Protein AF-0000000068149858 (afdb_homodimer)

Nearest PDB structures (foldseek):
  8tbq-assembly2_Q  TM=4.374E-01  e=1.529E-02  Homo sapiens
  8beg-assembly1_A  TM=3.671E-01  e=4.563E-02  Enterococcus faecalis
  5fn7-assembly2_B  TM=2.139E-01  e=1.618E-01  Homo sapiens
  5fmv-assembly2_B  TM=1.488E-01  e=4.302E-01  Homo sapiens
  5fn6-assembly1_A  TM=1.619E-01  e=1.525E+00  Homo sapiens

Organism: Rhizobium meliloti (strain 1021) (NCBI:txid266834)

Radius of gyration: 36.72 Å; Cα contacts (8 Å, |Δi|>4): 901; chains: 2; bounding box: 137×159×58 Å

Solvent-accessible surface area (backbone atoms only — not comparable to full-atom values): 29892 Å² total; per-residue (Å²): 141,73,77,79,76,78,76,74,74,77,75,75,74,77,72,75,74,67,75,75,72,72,73,65,74,66,72,73,74,73,80,62,71,48,42,66,46,71,49,62,72,59,60,64,46,75,39,47,93,78,45,73,45,47,78,44,40,35,35,34,33,49,40,66,65,56,66,70,45,44,76,68,61,34,55,42,44,40,38,36,40,33,34,44,64,38,71,46,76,47,69,40,74,41,76,54,95,89,36,83,38,77,74,46,72,49,36,29,54,59,39,58,69,27,36,19,36,16,12,46,46,55,66,78,76,49,28,56,61,67,59,38,39,74,68,39,55,57,82,92,25,50,78,74,45,64,54,90,69,83,71,59,70,68,59,51,53,53,50,52,51,49,48,53,49,52,38,42,73,71,47,40,34,44,76,33,70,50,29,26,44,71,77,48,92,37,30,34,38,30,47,40,63,42,43,49,82,58,75,67,41,59,24,40,38,36,37,38,38,26,49,73,43,35,84,64,41,71,43,74,45,73,33,40,32,42,74,50,53,68,66,58,49,47,53,46,41,44,65,73,39,40,61,61,43,47,50,49,50,47,49,50,47,48,50,51,49,51,50,48,47,57,62,56,60,68,107,134,85,79,72,72,88,76,74,78,79,76,76,75,74,73,75,73,67,73,76,72,71,71,65,72,67,72,72,74,75,78,61,71,49,42,65,46,73,50,61,71,61,60,64,46,76,39,47,93,80,44,74,45,48,80,43,41,36,34,35,34,51,40,67,66,55,68,70,47,45,76,68,58,33,55,41,44,40,38,36,38,34,35,43,62,38,70,45,75,47,69,42,74,41,76,53,93,88,36,82,39,76,75,47,73,48,37,29,50,59,40,57,70,27,34,19,36,17,13,45,46,55,65,77,77,49,28,56,64,67,59,40,41,75,67,38,56,55,81,93,26,48,80,77,45,62,54,89,68,83,71,60,70,68,59,50,53,53,51,52,52,48,48,51,50,52,40,43,73,72,47,39,34,44,77,33,70,49,29,28,43,70,77,50,92,38,30,34,38,30,47,39,64,40,44,50,81,57,74,65,41,56,25,40,38,34,39,38,36,28,49,73,44,36,84,64,40,70,42,76,46,74,32,40,32,42,72,49,53,67,66,59,49,46,52,44,42,43,66,72,40,41,62,60,43,47,49,49,50,48,48,50,48,47,51,52,48,51,50,47,48,57,64,57,57,68,108

Sequence (534 aa):
MRSLLLHSLVALVLAVATPAAAQVLERQVTDFTEKLEIGISTEEIAITSDFRGADLTIFGAIDGFDPSLLAQGKYNIIVALEGPKDNATVRKKERVFGIWVNTQSMTFELVPEAYSLSSTRAIETIAPRRDIANMGIGVDHMRLVPLGFVGDGSTLGEFRNAFRRIRETSGVYQRDPGGVQFISSSLFKASVRLPANVPNGIHVVRAYLFRDGVFVAAKALPLRVVKTGLEQAITRAAHDQPVIYGLLAVTLAVVTGWGASLLFRKEMRSLLLHSLVALVLAVATPAAAQVLERQVTDFTEKLEIGISTEEIAITSDFRGADLTIFGAIDGFDPSLLAQGKYNIIVALEGPKDNATVRKKERVFGIWVNTQSMTFELVPEAYSLSSTRAIETIAPRRDIANMGIGVDHMRLVPLGFVGDGSTLGEFRNAFRRIRETSGVYQRDPGGVQFISSSLFKASVRLPANVPNGIHVVRAYLFRDGVFVAAKALPLRVVKTGLEQAITRAAHDQPVIYGLLAVTLAVVTGWGASLLFRKE

Structure (mmCIF, N/CA/C/O backbone):
data_AF-0000000068149858-model_v1
#
loop_
_entity.id
_entity.type
_entity.pdbx_description
1 polymer 'Hypothetical transmembrane protein'
#
loop_
_atom_site.group_PDB
_atom_site.id
_atom_site.type_symbol
_atom_site.label_atom_id
_atom_site.label_alt_id
_atom_site.label_comp_id
_atom_site.label_asym_id
_atom_site.label_entity_id
_atom_site.label_seq_id
_atom_site.pdbx_PDB_ins_code
_atom_site.Cartn_x
_atom_site.Cartn_y
_atom_site.Cartn_z
_atom_site.occupancy
_atom_site.B_iso_or_equiv
_atom_site.auth_seq_id
_atom_site.auth_comp_id
_atom_site.auth_asym_id
_atom_site.auth_atom_id
_atom_site.pdbx_PDB_model_num
ATOM 1 N N . MET A 1 1 ? 50.344 91.438 22.953 1 31.09 1 MET A N 1
ATOM 2 C CA . MET A 1 1 ? 50.781 90.062 22.906 1 31.09 1 MET A CA 1
ATOM 3 C C . MET A 1 1 ? 49.594 89.125 22.812 1 31.09 1 MET A C 1
ATOM 5 O O . MET A 1 1 ? 49.688 87.938 23.219 1 31.09 1 MET A O 1
ATOM 9 N N . ARG A 1 2 ? 48.406 89.75 22.453 1 29 2 ARG A N 1
ATOM 10 C CA . ARG A 1 2 ? 46.969 89.375 22.469 1 29 2 ARG A CA 1
ATOM 11 C C . ARG A 1 2 ? 46.719 88.125 21.656 1 29 2 ARG A C 1
ATOM 13 O O . ARG A 1 2 ? 47.594 87.625 21 1 29 2 ARG A O 1
ATOM 20 N N . SER A 1 3 ? 45.844 88.25 20.766 1 34.31 3 SER A N 1
ATOM 21 C CA . SER A 1 3 ? 44.594 87.625 20.328 1 34.31 3 SER A CA 1
ATOM 22 C C . SER A 1 3 ? 44.875 86.625 19.203 1 34.31 3 SER A C 1
ATOM 24 O O . SER A 1 3 ? 44.375 86.812 18.078 1 34.31 3 SER A O 1
ATOM 26 N N . LEU A 1 4 ? 46.219 86.25 19.156 1 37.94 4 LEU A N 1
ATOM 27 C CA . LEU A 1 4 ? 46.375 85.5 17.938 1 37.94 4 LEU A CA 1
ATOM 28 C C . LEU A 1 4 ? 45.406 84.312 17.922 1 37.94 4 LEU A C 1
ATOM 30 O O . LEU A 1 4 ? 45.25 83.625 18.906 1 37.94 4 LEU A O 1
ATOM 34 N N . LEU A 1 5 ? 44.281 84.438 17.078 1 36.84 5 LEU A N 1
ATOM 35 C CA . LEU A 1 5 ? 43.156 83.75 16.469 1 36.84 5 LEU A CA 1
ATOM 36 C C . LEU A 1 5 ? 43.562 82.312 16.094 1 36.84 5 LEU A C 1
ATOM 38 O O . LEU A 1 5 ? 44.531 82.125 15.391 1 36.84 5 LEU A O 1
ATOM 42 N N . LEU A 1 6 ? 43.219 81.312 17.031 1 37.16 6 LEU A N 1
ATOM 43 C CA . LEU A 1 6 ? 43.219 79.875 17.125 1 37.16 6 LEU A CA 1
ATOM 44 C C . LEU A 1 6 ? 42.594 79.25 15.898 1 37.16 6 LEU A C 1
ATOM 46 O O . LEU A 1 6 ? 41.375 79.375 15.688 1 37.16 6 LEU A O 1
ATOM 50 N N . HIS A 1 7 ? 43.125 79.438 14.688 1 36.56 7 HIS A N 1
ATOM 51 C CA . HIS A 1 7 ? 42.656 78.875 13.445 1 36.56 7 HIS A CA 1
ATOM 52 C C . HIS A 1 7 ? 42.562 77.312 13.57 1 36.56 7 HIS A C 1
ATOM 54 O O . HIS A 1 7 ? 43.594 76.625 13.5 1 36.56 7 HIS A O 1
ATOM 60 N N . SER A 1 8 ? 41.938 76.812 14.703 1 36.06 8 SER A N 1
ATOM 61 C CA . SER A 1 8 ? 41.875 75.375 14.875 1 36.06 8 SER A CA 1
ATOM 62 C C . SER A 1 8 ? 41.219 74.688 13.656 1 36.06 8 SER A C 1
ATOM 64 O O . SER A 1 8 ? 40.125 75.062 13.266 1 36.06 8 SER A O 1
ATOM 66 N N . LEU A 1 9 ? 42.062 74.375 12.656 1 34.47 9 LEU A N 1
ATOM 67 C CA . LEU A 1 9 ? 41.781 73.625 11.445 1 34.47 9 LEU A CA 1
ATOM 68 C C . LEU A 1 9 ? 41 72.375 11.773 1 34.47 9 LEU A C 1
ATOM 70 O O . LEU A 1 9 ? 41.469 71.562 12.539 1 34.47 9 LEU A O 1
ATOM 74 N N . VAL A 1 10 ? 39.625 72.375 11.734 1 36.38 10 VAL A N 1
ATOM 75 C CA . VAL A 1 10 ? 38.594 71.375 11.742 1 36.38 10 VAL A CA 1
ATOM 76 C C . VAL A 1 10 ? 38.938 70.25 10.766 1 36.38 10 VAL A C 1
ATOM 78 O O . VAL A 1 10 ? 38.938 70.5 9.547 1 36.38 10 VAL A O 1
ATOM 81 N N . ALA A 1 11 ? 40.031 69.5 11.039 1 32.81 11 ALA A N 1
ATOM 82 C CA . ALA A 1 11 ? 40.281 68.312 10.227 1 32.81 11 ALA A CA 1
ATOM 83 C C . ALA A 1 11 ? 39.031 67.5 10.047 1 32.81 11 ALA A C 1
ATOM 85 O O . ALA A 1 11 ? 38.375 67.125 11.023 1 32.81 11 ALA A O 1
ATOM 86 N N . LEU A 1 12 ? 38.344 67.75 8.93 1 34.44 12 LEU A N 1
ATOM 87 C CA . LEU A 1 12 ? 37.25 66.938 8.305 1 34.44 12 LEU A CA 1
ATOM 88 C C . LEU A 1 12 ? 37.594 65.5 8.266 1 34.44 12 LEU A C 1
ATOM 90 O O . LEU A 1 12 ? 38.5 65.062 7.551 1 34.44 12 LEU A O 1
ATOM 94 N N . VAL A 1 13 ? 37.75 64.812 9.414 1 35.28 13 VAL A N 1
ATOM 95 C CA . VAL A 1 13 ? 37.875 63.375 9.414 1 35.28 13 VAL A CA 1
ATOM 96 C C . VAL A 1 13 ? 36.75 62.75 8.578 1 35.28 13 VAL A C 1
ATOM 98 O O . VAL A 1 13 ? 35.594 62.875 8.922 1 35.28 13 VAL A O 1
ATOM 101 N N . LEU A 1 14 ? 36.875 62.75 7.227 1 35.47 14 LEU A N 1
ATOM 102 C CA . LEU A 1 14 ? 36.062 61.938 6.309 1 35.47 14 LEU A CA 1
ATOM 103 C C . LEU A 1 14 ? 36 60.5 6.781 1 35.47 14 LEU A C 1
ATOM 105 O O . LEU A 1 14 ? 37 59.781 6.699 1 35.47 14 LEU A O 1
ATOM 109 N N . ALA A 1 15 ? 35.438 60.25 7.945 1 34.09 15 ALA A N 1
ATOM 110 C CA . ALA A 1 15 ? 35.125 58.844 8.297 1 34.09 15 ALA A CA 1
ATOM 111 C C . ALA A 1 15 ? 34.438 58.125 7.137 1 34.09 15 ALA A C 1
ATOM 113 O O . ALA A 1 15 ? 33.344 58.5 6.734 1 34.09 15 ALA A O 1
ATOM 114 N N . VAL A 1 16 ? 35.25 57.75 6.117 1 37.72 16 VAL A N 1
ATOM 115 C CA . VAL A 1 16 ? 34.781 56.781 5.125 1 37.72 16 VAL A CA 1
ATOM 116 C C . VAL A 1 16 ? 34 55.656 5.816 1 37.72 16 VAL A C 1
ATOM 118 O O . VAL A 1 16 ? 34.531 54.906 6.605 1 37.72 16 VAL A O 1
ATOM 121 N N . ALA A 1 17 ? 32.75 55.875 6.23 1 34.91 17 ALA A N 1
ATOM 122 C CA . ALA A 1 17 ? 31.797 54.812 6.59 1 34.91 17 ALA A CA 1
ATOM 123 C C . ALA A 1 17 ? 31.891 53.625 5.629 1 34.91 17 ALA A C 1
ATOM 125 O O . ALA A 1 17 ? 31.531 53.75 4.453 1 34.91 17 ALA A O 1
ATOM 126 N N . THR A 1 18 ? 33 52.906 5.688 1 39.03 18 THR A N 1
ATOM 127 C CA . THR A 1 18 ? 32.969 51.625 4.977 1 39.03 18 THR A CA 1
ATOM 128 C C . THR A 1 18 ? 31.609 50.969 5.125 1 39.03 18 THR A C 1
ATOM 130 O O . THR A 1 18 ? 31.031 50.938 6.215 1 39.03 18 THR A O 1
ATOM 133 N N . PRO A 1 19 ? 30.781 50.938 4.047 1 40.28 19 PRO A N 1
ATOM 134 C CA . PRO A 1 19 ? 29.531 50.188 4.141 1 40.28 19 PRO A CA 1
ATOM 135 C C . PRO A 1 19 ? 29.688 48.875 4.895 1 40.28 19 PRO A C 1
ATOM 137 O O . PRO A 1 19 ? 30.672 48.156 4.691 1 40.28 19 PRO A O 1
ATOM 140 N N . ALA A 1 20 ? 29.422 48.812 6.203 1 37.78 20 ALA A N 1
ATOM 141 C CA . ALA A 1 20 ? 29.172 47.5 6.816 1 37.78 20 ALA A CA 1
ATOM 142 C C . ALA A 1 20 ? 28.531 46.531 5.828 1 37.78 20 ALA A C 1
ATOM 144 O O . ALA A 1 20 ? 27.406 46.781 5.367 1 37.78 20 ALA A O 1
ATOM 145 N N . ALA A 1 21 ? 29.312 45.938 4.941 1 33.72 21 ALA A N 1
ATOM 146 C CA . ALA A 1 21 ? 28.828 44.781 4.191 1 33.72 21 ALA A CA 1
ATOM 147 C C . ALA A 1 21 ? 27.906 43.906 5.051 1 33.72 21 ALA A C 1
ATOM 149 O O . ALA A 1 21 ? 28.297 43.469 6.121 1 33.72 21 ALA A O 1
ATOM 150 N N . ALA A 1 22 ? 26.641 44.188 5.117 1 33.47 22 ALA A N 1
ATOM 151 C CA . ALA A 1 22 ? 25.656 43.188 5.582 1 33.47 22 ALA A CA 1
ATOM 152 C C . ALA A 1 22 ? 26.125 41.781 5.297 1 33.47 22 ALA A C 1
ATOM 154 O O . ALA A 1 22 ? 26.312 41.406 4.141 1 33.47 22 ALA A O 1
ATOM 155 N N . GLN A 1 23 ? 27.047 41.25 6.043 1 33.91 23 GLN A N 1
ATOM 156 C CA . GLN A 1 23 ? 27.266 39.812 5.965 1 33.91 23 GLN A CA 1
ATOM 157 C C . GLN A 1 23 ? 25.938 39.094 5.742 1 33.91 23 GLN A C 1
ATOM 159 O O . GLN A 1 23 ? 25.094 39.031 6.633 1 33.91 23 GLN A O 1
ATOM 164 N N . VAL A 1 24 ? 25.297 39.375 4.633 1 32.53 24 VAL A N 1
ATOM 165 C CA . VAL A 1 24 ? 24.266 38.406 4.273 1 32.53 24 VAL A CA 1
ATOM 166 C C . VAL A 1 24 ? 24.609 37.031 4.828 1 32.53 24 VAL A C 1
ATOM 168 O O . VAL A 1 24 ? 25.656 36.469 4.484 1 32.53 24 VAL A O 1
ATOM 171 N N . LEU A 1 25 ? 24.5 36.781 6.078 1 31.78 25 LEU A N 1
ATOM 172 C CA . LEU A 1 25 ? 24.469 35.375 6.469 1 31.78 25 LEU A CA 1
ATOM 173 C C . LEU A 1 25 ? 23.984 34.5 5.309 1 31.78 25 LEU A C 1
ATOM 175 O O . LEU A 1 25 ? 22.828 34.562 4.918 1 31.78 25 LEU A O 1
ATOM 179 N N . GLU A 1 26 ? 24.688 34.531 4.258 1 33.81 26 GLU A N 1
ATOM 180 C CA . GLU A 1 26 ? 24.453 33.469 3.266 1 33.81 26 GLU A CA 1
ATOM 181 C C . GLU A 1 26 ? 23.938 32.219 3.918 1 33.81 26 GLU A C 1
ATOM 183 O O . GLU A 1 26 ? 24.641 31.578 4.715 1 33.81 26 GLU A O 1
ATOM 188 N N . ARG A 1 27 ? 22.734 32.25 4.492 1 36.91 27 ARG A N 1
ATOM 189 C CA . ARG A 1 27 ? 22.109 30.969 4.832 1 36.91 27 ARG A CA 1
ATOM 190 C C . ARG A 1 27 ? 22.688 29.844 3.979 1 36.91 27 ARG A C 1
ATOM 192 O O . ARG A 1 27 ? 22.641 29.906 2.748 1 36.91 27 ARG A O 1
ATOM 199 N N . GLN A 1 28 ? 23.844 29.281 4.238 1 38.53 28 GLN A N 1
ATOM 200 C CA . GLN A 1 28 ? 24.438 28.094 3.627 1 38.53 28 GLN A CA 1
ATOM 201 C C . GLN A 1 28 ? 23.375 27.203 2.986 1 38.53 28 GLN A C 1
ATOM 203 O O . GLN A 1 28 ? 22.547 26.625 3.686 1 38.53 28 GLN A O 1
ATOM 208 N N . VAL A 1 29 ? 22.75 27.531 1.929 1 43.41 29 VAL A N 1
ATOM 209 C CA . VAL A 1 29 ? 22.016 26.625 1.067 1 43.41 29 VAL A CA 1
ATOM 210 C C . VAL A 1 29 ? 22.641 25.234 1.129 1 43.41 29 VAL A C 1
ATOM 212 O O . VAL A 1 29 ? 23.734 25.016 0.615 1 43.41 29 VAL A O 1
ATOM 215 N N . THR A 1 30 ? 22.891 24.625 2.318 1 51.09 30 THR A N 1
ATOM 216 C CA . THR A 1 30 ? 23.469 23.297 2.453 1 51.09 30 THR A CA 1
ATOM 217 C C . THR A 1 30 ? 23.016 22.391 1.317 1 51.09 30 THR A C 1
ATOM 219 O O . THR A 1 30 ? 21.812 22.281 1.037 1 51.09 30 THR A O 1
ATOM 222 N N . ASP A 1 31 ? 23.672 22.375 0.173 1 64.44 31 ASP A N 1
ATOM 223 C CA . ASP A 1 31 ? 23.547 21.516 -1.003 1 64.44 31 ASP A CA 1
ATOM 224 C C . ASP A 1 31 ? 23.484 20.047 -0.607 1 64.44 31 ASP A C 1
ATOM 226 O O . ASP A 1 31 ? 24.516 19.406 -0.417 1 64.44 31 ASP A O 1
ATOM 230 N N . PHE A 1 32 ? 22.453 19.719 0.118 1 77.81 32 PHE A N 1
ATOM 231 C CA . PHE A 1 32 ? 22.328 18.312 0.462 1 77.81 32 PHE A CA 1
ATOM 232 C C . PHE A 1 32 ? 22.25 17.453 -0.795 1 77.81 32 PHE A C 1
ATOM 234 O O . PHE A 1 32 ? 21.688 17.875 -1.811 1 77.81 32 PHE A O 1
ATOM 241 N N . THR A 1 33 ? 23.047 16.453 -0.839 1 82.56 33 THR A N 1
ATOM 242 C CA . THR A 1 33 ? 23.062 15.539 -1.977 1 82.56 33 THR A CA 1
ATOM 243 C C . THR A 1 33 ? 21.922 14.531 -1.883 1 82.56 33 THR A C 1
ATOM 245 O O . THR A 1 33 ? 21.609 13.844 -2.859 1 82.56 33 THR A O 1
ATOM 248 N N . GLU A 1 34 ? 21.234 14.602 -0.753 1 88.5 34 GLU A N 1
ATOM 249 C CA . GLU A 1 34 ? 20.188 13.602 -0.541 1 88.5 34 GLU A CA 1
ATOM 250 C C . GLU A 1 34 ? 18.953 13.906 -1.385 1 88.5 34 GLU A C 1
ATOM 252 O O . GLU A 1 34 ? 18.531 15.062 -1.493 1 88.5 34 GLU A O 1
ATOM 257 N N . LYS A 1 35 ? 18.484 12.922 -2.078 1 89.44 35 LYS A N 1
ATOM 258 C CA . LYS A 1 35 ? 17.234 13.008 -2.82 1 89.44 35 LYS A CA 1
ATOM 259 C C . LYS A 1 35 ? 16.156 12.117 -2.193 1 89.44 35 LYS A C 1
ATOM 261 O O . LYS A 1 35 ? 16.453 11 -1.761 1 89.44 35 LYS A O 1
ATOM 266 N N . LEU A 1 36 ? 14.984 12.68 -2.086 1 94.38 36 LEU A N 1
ATOM 267 C CA . LEU A 1 36 ? 13.852 11.953 -1.521 1 94.38 36 LEU A CA 1
ATOM 268 C C . LEU A 1 36 ? 12.844 11.594 -2.604 1 94.38 36 LEU A C 1
ATOM 270 O O . LEU A 1 36 ? 12.461 12.445 -3.41 1 94.38 36 LEU A O 1
ATOM 274 N N . GLU A 1 37 ? 12.586 10.32 -2.666 1 94.94 37 GLU A N 1
ATOM 275 C CA . GLU A 1 37 ? 11.523 9.852 -3.555 1 94.94 37 GLU A CA 1
ATOM 276 C C . GLU A 1 37 ? 10.438 9.125 -2.775 1 94.94 37 GLU A C 1
ATOM 278 O O . GLU A 1 37 ? 10.727 8.375 -1.841 1 94.94 37 GLU A O 1
ATOM 283 N N . ILE A 1 38 ? 9.211 9.383 -3.186 1 96.62 38 ILE A N 1
ATOM 284 C CA . ILE A 1 38 ? 8.117 8.734 -2.465 1 96.62 38 ILE A CA 1
ATOM 285 C C . ILE A 1 38 ? 7.121 8.141 -3.459 1 96.62 38 ILE A C 1
ATOM 287 O O . ILE A 1 38 ? 7.121 8.5 -4.637 1 96.62 38 ILE A O 1
ATOM 291 N N . GLY A 1 39 ? 6.41 7.168 -3.016 1 94.44 39 GLY A N 1
ATOM 292 C CA . GLY A 1 39 ? 5.285 6.57 -3.715 1 94.44 39 GLY A CA 1
ATOM 293 C C . GLY A 1 39 ? 4.105 6.281 -2.807 1 94.44 39 GLY A C 1
ATOM 294 O O . GLY A 1 39 ? 4.227 6.352 -1.582 1 94.44 39 GLY A O 1
ATOM 295 N N . ILE A 1 40 ? 2.977 6.133 -3.43 1 93.88 40 ILE A N 1
ATOM 296 C CA . ILE A 1 40 ? 1.77 5.77 -2.693 1 93.88 40 ILE A CA 1
ATOM 297 C C . ILE A 1 40 ? 1.222 4.445 -3.221 1 93.88 40 ILE A C 1
ATOM 299 O O . ILE A 1 40 ? 1.36 4.141 -4.406 1 93.88 40 ILE A O 1
ATOM 303 N N . SER A 1 41 ? 0.652 3.691 -2.314 1 89.12 41 SER A N 1
ATOM 304 C CA . SER A 1 41 ? 0.134 2.379 -2.682 1 89.12 41 SER A CA 1
ATOM 305 C C . SER A 1 41 ? -0.992 2.494 -3.703 1 89.12 41 SER A C 1
ATOM 307 O O . SER A 1 41 ? -1.146 1.627 -4.566 1 89.12 41 SER A O 1
ATOM 309 N N . THR A 1 42 ? -1.777 3.559 -3.65 1 86 42 THR A N 1
ATOM 310 C CA . THR A 1 42 ? -2.861 3.803 -4.594 1 86 42 THR A CA 1
ATOM 311 C C . THR A 1 42 ? -2.979 5.293 -4.91 1 86 42 THR A C 1
ATOM 313 O O . THR A 1 42 ? -2.93 6.129 -4.004 1 86 42 THR A O 1
ATOM 316 N N . GLU A 1 43 ? -3.277 5.586 -6.18 1 87.12 43 GLU A N 1
ATOM 317 C CA . GLU A 1 43 ? -3.352 6.992 -6.57 1 87.12 43 GLU A CA 1
ATOM 318 C C . GLU A 1 43 ? -4.789 7.508 -6.516 1 87.12 43 GLU A C 1
ATOM 320 O O . GLU A 1 43 ? -5.023 8.711 -6.586 1 87.12 43 GLU A O 1
ATOM 325 N N . GLU A 1 44 ? -5.691 6.562 -6.398 1 88.69 44 GLU A N 1
ATOM 326 C CA . GLU A 1 44 ? -7.098 6.953 -6.332 1 88.69 44 GLU A CA 1
ATOM 327 C C . GLU A 1 44 ? -7.859 6.09 -5.328 1 88.69 44 GLU A C 1
ATOM 329 O O . GLU A 1 44 ? -7.688 4.871 -5.297 1 88.69 44 GLU A O 1
ATOM 334 N N . ILE A 1 45 ? -8.586 6.816 -4.539 1 88.25 45 ILE A N 1
ATOM 335 C CA . ILE A 1 45 ? -9.438 6.133 -3.57 1 88.25 45 ILE A CA 1
ATOM 336 C C . ILE A 1 45 ? -10.898 6.469 -3.836 1 88.25 45 ILE A C 1
ATOM 338 O O . ILE A 1 45 ? -11.281 7.641 -3.871 1 88.25 45 ILE A O 1
ATOM 342 N N . ALA A 1 46 ? -11.656 5.426 -4.047 1 86.12 46 ALA A N 1
ATOM 343 C CA . ALA A 1 46 ? -13.094 5.582 -4.219 1 86.12 46 ALA A CA 1
ATOM 344 C C . ALA A 1 46 ? -13.828 5.414 -2.893 1 86.12 46 ALA A C 1
ATOM 346 O O . ALA A 1 46 ? -13.711 4.375 -2.238 1 86.12 46 ALA A O 1
ATOM 347 N N . ILE A 1 47 ? -14.477 6.391 -2.561 1 85.44 47 ILE A N 1
ATOM 348 C CA . ILE A 1 47 ? -15.219 6.371 -1.309 1 85.44 47 ILE A CA 1
ATOM 349 C C . ILE A 1 47 ? -16.688 6.043 -1.586 1 85.44 47 ILE A C 1
ATOM 351 O O . ILE A 1 47 ? -17.344 6.715 -2.391 1 85.44 47 ILE A O 1
ATOM 355 N N . THR A 1 48 ? -17.078 5.027 -0.95 1 80.75 48 THR A N 1
ATOM 356 C CA . THR A 1 48 ? -18.484 4.645 -1.009 1 80.75 48 THR A CA 1
ATOM 357 C C . THR A 1 48 ? -19.234 5.137 0.228 1 80.75 48 THR A C 1
ATOM 359 O O . THR A 1 48 ? -18.625 5.668 1.158 1 80.75 48 THR A O 1
ATOM 362 N N . SER A 1 49 ? -20.516 5.016 0.277 1 77.06 49 SER A N 1
ATOM 363 C CA . SER A 1 49 ? -21.344 5.496 1.377 1 77.06 49 SER A CA 1
ATOM 364 C C . SER A 1 49 ? -20.984 4.805 2.686 1 77.06 49 SER A C 1
ATOM 366 O O . SER A 1 49 ? -21.172 5.371 3.766 1 77.06 49 SER A O 1
ATOM 368 N N . ASP A 1 50 ? -20.438 3.676 2.578 1 76.06 50 ASP A N 1
ATOM 369 C CA . ASP A 1 50 ? -20.125 2.902 3.775 1 76.06 50 ASP A CA 1
ATOM 370 C C . ASP A 1 50 ? -18.625 2.973 4.098 1 76.06 50 ASP A C 1
ATOM 372 O O . ASP A 1 50 ? -18.125 2.158 4.871 1 76.06 50 ASP A O 1
ATOM 376 N N . PHE A 1 51 ? -18.094 3.947 3.586 1 82.06 51 PHE A N 1
ATOM 377 C CA . PHE A 1 51 ? -16.656 4.09 3.846 1 82.06 51 PHE A CA 1
ATOM 378 C C . PHE A 1 51 ? -16.406 4.367 5.324 1 82.06 51 PHE A C 1
ATOM 380 O O . PHE A 1 51 ? -17.016 5.27 5.906 1 82.06 51 PHE A O 1
ATOM 387 N N . ARG A 1 52 ? -15.539 3.719 5.969 1 82.62 52 ARG A N 1
ATOM 388 C CA . ARG A 1 52 ? -15.289 3.834 7.402 1 82.62 52 ARG A CA 1
ATOM 389 C C . ARG A 1 52 ? -13.883 4.352 7.668 1 82.62 52 ARG A C 1
ATOM 391 O O . ARG A 1 52 ? -13.406 4.316 8.805 1 82.62 52 ARG A O 1
ATOM 398 N N . GLY A 1 53 ? -13.18 4.785 6.637 1 86.31 53 GLY A N 1
ATOM 399 C CA . GLY A 1 53 ? -11.789 5.188 6.758 1 86.31 53 GLY A CA 1
ATOM 400 C C . GLY A 1 53 ? -10.82 4.156 6.215 1 86.31 53 GLY A C 1
ATOM 401 O O . GLY A 1 53 ? -11.227 3.051 5.844 1 86.31 53 GLY A O 1
ATOM 402 N N . ALA A 1 54 ? -9.547 4.523 6.027 1 84.25 54 ALA A N 1
ATOM 403 C CA . ALA A 1 54 ? -8.539 3.598 5.512 1 84.25 54 ALA A CA 1
ATOM 404 C C . ALA A 1 54 ? -7.133 4.059 5.875 1 84.25 54 ALA A C 1
ATOM 406 O O . ALA A 1 54 ? -6.895 5.258 6.055 1 84.25 54 ALA A O 1
ATOM 407 N N . ASP A 1 55 ? -6.328 3.059 6.02 1 87.81 55 ASP A N 1
ATOM 408 C CA . ASP A 1 55 ? -4.91 3.361 6.172 1 87.81 55 ASP A CA 1
ATOM 409 C C . ASP A 1 55 ? -4.191 3.316 4.828 1 87.81 55 ASP A C 1
ATOM 411 O O . ASP A 1 55 ? -4.277 2.324 4.102 1 87.81 55 ASP A O 1
ATOM 415 N N . LEU A 1 56 ? -3.65 4.395 4.52 1 91.75 56 LEU A N 1
ATOM 416 C CA . LEU A 1 56 ? -2.904 4.496 3.271 1 91.75 56 LEU A CA 1
ATOM 417 C C . LEU A 1 56 ? -1.405 4.371 3.52 1 91.75 56 LEU A C 1
ATOM 419 O O . LEU A 1 56 ? -0.868 5.008 4.43 1 91.75 56 LEU A O 1
ATOM 423 N N . THR A 1 57 ? -0.778 3.58 2.746 1 94.25 57 THR A N 1
ATOM 424 C CA . THR A 1 57 ? 0.662 3.398 2.895 1 94.25 57 THR A CA 1
ATOM 425 C C . THR A 1 57 ? 1.422 4.289 1.914 1 94.25 57 THR A C 1
ATOM 427 O O . THR A 1 57 ? 1.153 4.266 0.711 1 94.25 57 THR A O 1
ATOM 430 N N . ILE A 1 58 ? 2.281 5.043 2.457 1 96.56 58 ILE A N 1
ATOM 431 C CA . ILE A 1 58 ? 3.26 5.812 1.699 1 96.56 58 ILE A CA 1
ATOM 432 C C . ILE A 1 58 ? 4.645 5.188 1.853 1 96.56 58 ILE A C 1
ATOM 434 O O . ILE A 1 58 ? 5.027 4.781 2.951 1 96.56 58 ILE A O 1
ATOM 438 N N . PHE A 1 59 ? 5.328 5.086 0.782 1 96.75 59 PHE A N 1
ATOM 439 C CA . PHE A 1 59 ? 6.68 4.543 0.849 1 96.75 59 PHE A CA 1
ATOM 440 C C . PHE A 1 59 ? 7.668 5.469 0.156 1 96.75 59 PHE A C 1
ATOM 442 O O . PHE A 1 59 ? 7.273 6.32 -0.645 1 96.75 59 PHE A O 1
ATOM 449 N N . GLY A 1 60 ? 8.922 5.27 0.548 1 96.62 60 GLY A N 1
ATOM 450 C CA . GLY A 1 60 ? 9.914 6.152 -0.04 1 96.62 60 GLY A CA 1
ATOM 451 C C . GLY A 1 60 ? 11.344 5.668 0.161 1 96.62 60 GLY A C 1
ATOM 452 O O . GLY A 1 60 ? 11.57 4.695 0.881 1 96.62 60 GLY A O 1
ATOM 453 N N . ALA A 1 61 ? 12.203 6.336 -0.596 1 94.62 61 ALA A N 1
ATOM 454 C CA . ALA A 1 61 ? 13.633 6.031 -0.521 1 94.62 61 ALA A CA 1
ATOM 455 C C . ALA A 1 61 ? 14.469 7.309 -0.512 1 94.62 61 ALA A C 1
ATOM 457 O O . ALA A 1 61 ? 14.07 8.32 -1.1 1 94.62 61 ALA A O 1
ATOM 458 N N . ILE A 1 62 ? 15.523 7.227 0.237 1 91.81 62 ILE A N 1
ATOM 459 C CA . ILE A 1 62 ? 16.484 8.32 0.287 1 91.81 62 ILE A CA 1
ATOM 460 C C . ILE A 1 62 ? 17.734 7.949 -0.516 1 91.81 62 ILE A C 1
ATOM 462 O O . ILE A 1 62 ? 18.344 6.902 -0.277 1 91.81 62 ILE A O 1
ATOM 466 N N . ASP A 1 63 ? 18.078 8.781 -1.481 1 86.12 63 ASP A N 1
ATOM 467 C CA . ASP A 1 63 ? 19.297 8.586 -2.25 1 86.12 63 ASP A CA 1
ATOM 468 C C . ASP A 1 63 ? 20.406 9.531 -1.775 1 86.12 63 ASP A C 1
ATOM 470 O O . ASP A 1 63 ? 20.125 10.656 -1.368 1 86.12 63 ASP A O 1
ATOM 474 N N . GLY A 1 64 ? 21.594 9.086 -1.839 1 83.88 64 GLY A N 1
ATOM 475 C CA . GLY A 1 64 ? 22.734 9.93 -1.491 1 83.88 64 GLY A CA 1
ATOM 476 C C . GLY A 1 64 ? 22.859 10.172 0 1 83.88 64 GLY A C 1
ATOM 477 O O . GLY A 1 64 ? 23.328 11.234 0.424 1 83.88 64 GLY A O 1
ATOM 478 N N . PHE A 1 65 ? 22.328 9.258 0.718 1 81.94 65 PHE A N 1
ATOM 479 C CA . PHE A 1 65 ? 22.375 9.414 2.168 1 81.94 65 PHE A CA 1
ATOM 480 C C . PHE A 1 65 ? 23.766 9.047 2.705 1 81.94 65 PHE A C 1
ATOM 482 O O . PHE A 1 65 ? 24.547 8.398 2.016 1 81.94 65 PHE A O 1
ATOM 489 N N . ASP A 1 66 ? 23.969 9.586 3.855 1 83 66 ASP A N 1
ATOM 490 C CA . ASP A 1 66 ? 25.156 9.18 4.609 1 83 66 ASP A CA 1
ATOM 491 C C . ASP A 1 66 ? 24.844 7.992 5.516 1 83 66 ASP A C 1
ATOM 493 O O . ASP A 1 66 ? 24.125 8.133 6.504 1 83 66 ASP A O 1
ATOM 497 N N . PRO A 1 67 ? 25.5 6.898 5.141 1 78.75 67 PRO A N 1
ATOM 498 C CA . PRO A 1 67 ? 25.172 5.691 5.902 1 78.75 67 PRO A CA 1
ATOM 499 C C . PRO A 1 67 ? 25.484 5.828 7.391 1 78.75 67 PRO A C 1
ATOM 501 O O . PRO A 1 67 ? 24.797 5.25 8.227 1 78.75 67 PRO A O 1
ATOM 504 N N . SER A 1 68 ? 26.516 6.523 7.703 1 81.81 68 SER A N 1
ATOM 505 C CA . SER A 1 68 ? 26.891 6.684 9.102 1 81.81 68 SER A CA 1
ATOM 506 C C . SER A 1 68 ? 25.844 7.477 9.875 1 81.81 68 SER A C 1
ATOM 508 O O . SER A 1 68 ? 25.516 7.137 11.016 1 81.81 68 SER A O 1
ATOM 510 N N . LEU A 1 69 ? 25.344 8.422 9.281 1 80.94 69 LEU A N 1
ATOM 511 C CA . LEU A 1 69 ? 24.328 9.242 9.93 1 80.94 69 LEU A CA 1
ATOM 512 C C . LEU A 1 69 ? 23.016 8.484 10.039 1 80.94 69 LEU A C 1
ATOM 514 O O . LEU A 1 69 ? 22.281 8.648 11.016 1 80.94 69 LEU A O 1
ATOM 518 N N . LEU A 1 70 ? 22.781 7.727 9.047 1 77.31 70 LEU A N 1
ATOM 519 C CA . LEU A 1 70 ? 21.547 6.945 9.055 1 77.31 70 LEU A CA 1
ATOM 520 C C . LEU A 1 70 ? 21.578 5.914 10.188 1 77.31 70 LEU A C 1
ATOM 522 O O . LEU A 1 70 ? 20.578 5.719 10.875 1 77.31 70 LEU A O 1
ATOM 526 N N . ALA A 1 71 ? 22.734 5.316 10.375 1 77.88 71 ALA A N 1
ATOM 527 C CA . ALA A 1 71 ? 22.875 4.309 11.43 1 77.88 71 ALA A CA 1
ATOM 528 C C . ALA A 1 71 ? 22.688 4.93 12.805 1 77.88 71 ALA A C 1
ATOM 530 O O . ALA A 1 71 ? 22.281 4.246 13.75 1 77.88 71 ALA A O 1
ATOM 531 N N . GLN A 1 72 ? 22.891 6.148 12.875 1 83.44 72 GLN A N 1
ATOM 532 C CA . GLN A 1 72 ? 22.75 6.852 14.148 1 83.44 72 GLN A CA 1
ATOM 533 C C . GLN A 1 72 ? 21.328 7.367 14.344 1 83.44 72 GLN A C 1
ATOM 535 O O . GLN A 1 72 ? 21.031 8 15.359 1 83.44 72 GLN A O 1
ATOM 540 N N . GLY A 1 73 ? 20.531 7.141 13.391 1 83 73 GLY A N 1
ATOM 541 C CA . GLY A 1 73 ? 19.156 7.59 13.492 1 83 73 GLY A CA 1
ATOM 542 C C . GLY A 1 73 ? 19 9.086 13.297 1 83 73 GLY A C 1
ATOM 543 O O . GLY A 1 73 ? 18.078 9.695 13.844 1 83 73 GLY A O 1
ATOM 544 N N . LYS A 1 74 ? 19.906 9.609 12.555 1 89.62 74 LYS A N 1
ATOM 545 C CA . LYS A 1 74 ? 19.922 11.062 12.414 1 89.62 74 LYS A CA 1
ATOM 546 C C . LYS A 1 74 ? 19.031 11.508 11.266 1 89.62 74 LYS A C 1
ATOM 548 O O . LYS A 1 74 ? 18.828 12.711 11.055 1 89.62 74 LYS A O 1
ATOM 553 N N . TYR A 1 75 ? 18.547 10.531 10.57 1 93.12 75 TYR A N 1
ATOM 554 C CA . TYR A 1 75 ? 17.562 10.852 9.539 1 93.12 75 TYR A CA 1
ATOM 555 C C . TYR A 1 75 ? 16.141 10.664 10.055 1 93.12 75 TYR A C 1
ATOM 557 O O . TYR A 1 75 ? 15.836 9.664 10.703 1 93.12 75 TYR A O 1
ATOM 565 N N . ASN A 1 76 ? 15.297 11.664 9.812 1 95.25 76 ASN A N 1
ATOM 566 C CA . ASN A 1 76 ? 13.883 11.617 10.188 1 95.25 76 ASN A CA 1
ATOM 567 C C . ASN A 1 76 ? 12.984 12.031 9.023 1 95.25 76 ASN A C 1
ATOM 569 O O . ASN A 1 76 ? 13.383 12.844 8.188 1 95.25 76 ASN A O 1
ATOM 573 N N . ILE A 1 77 ? 11.883 11.398 9.023 1 97 77 ILE A N 1
ATOM 574 C CA . ILE A 1 77 ? 10.906 11.672 7.973 1 97 77 ILE A CA 1
ATOM 575 C C . ILE A 1 77 ? 9.578 12.094 8.602 1 97 77 ILE A C 1
ATOM 577 O O . ILE A 1 77 ? 9.148 11.508 9.602 1 97 77 ILE A O 1
ATOM 581 N N . ILE A 1 78 ? 8.961 13.078 8.07 1 97.81 78 ILE A N 1
ATOM 582 C CA . ILE A 1 78 ? 7.59 13.477 8.391 1 97.81 78 ILE A CA 1
ATOM 583 C C . ILE A 1 78 ? 6.723 13.383 7.137 1 97.81 78 ILE A C 1
ATOM 585 O O . ILE A 1 78 ? 7.094 13.891 6.074 1 97.81 78 ILE A O 1
ATOM 589 N N . VAL A 1 79 ? 5.633 12.688 7.234 1 98.25 79 VAL A N 1
ATOM 590 C CA . VAL A 1 79 ? 4.711 12.562 6.109 1 98.25 79 VAL A CA 1
ATOM 591 C C . VAL A 1 79 ? 3.359 13.164 6.484 1 98.25 79 VAL A C 1
ATOM 593 O O . VAL A 1 79 ? 2.771 12.805 7.508 1 98.25 79 VAL A O 1
ATOM 596 N N . ALA A 1 80 ? 2.891 14.039 5.594 1 97.38 80 ALA A N 1
ATOM 597 C CA . ALA A 1 80 ? 1.602 14.688 5.816 1 97.38 80 ALA A CA 1
ATOM 598 C C . ALA A 1 80 ? 0.645 14.422 4.66 1 97.38 80 ALA A C 1
ATOM 600 O O . ALA A 1 80 ? 1.043 14.469 3.492 1 97.38 80 ALA A O 1
ATOM 601 N N . LEU A 1 81 ? -0.529 14.047 4.992 1 97.19 81 LEU A N 1
ATOM 602 C CA . LEU A 1 81 ? -1.634 13.984 4.043 1 97.19 81 LEU A CA 1
ATOM 603 C C . LEU A 1 81 ? -2.607 15.141 4.27 1 97.19 81 LEU A C 1
ATOM 605 O O . LEU A 1 81 ? -3.242 15.227 5.32 1 97.19 81 LEU A O 1
ATOM 609 N N . GLU A 1 82 ? -2.707 15.984 3.246 1 96.62 82 GLU A N 1
ATOM 610 C CA . GLU A 1 82 ? -3.576 17.156 3.344 1 96.62 82 GLU A CA 1
ATOM 611 C C . GLU A 1 82 ? -4.738 17.062 2.361 1 96.62 82 GLU A C 1
ATOM 613 O O . GLU A 1 82 ? -4.535 16.797 1.174 1 96.62 82 GLU A O 1
ATOM 618 N N . GLY A 1 83 ? -5.898 17.266 2.898 1 96.75 83 GLY A N 1
ATOM 619 C CA . GLY A 1 83 ? -7.062 17.312 2.027 1 96.75 83 GLY A CA 1
ATOM 620 C C . GLY A 1 83 ? -7.184 18.625 1.277 1 96.75 83 GLY A C 1
ATOM 621 O O . GLY A 1 83 ? -6.355 19.531 1.446 1 96.75 83 GLY A O 1
ATOM 622 N N . PRO A 1 84 ? -8.227 18.672 0.416 1 97 84 PRO A N 1
ATOM 623 C CA . PRO A 1 84 ? -8.461 19.938 -0.28 1 97 84 PRO A CA 1
ATOM 624 C C . PRO A 1 84 ? -8.633 21.109 0.679 1 97 84 PRO A C 1
ATOM 626 O O . PRO A 1 84 ? -9.133 20.938 1.795 1 97 84 PRO A O 1
ATOM 629 N N . LYS A 1 85 ? -8.203 22.266 0.237 1 96.56 85 LYS A N 1
ATOM 630 C CA . LYS A 1 85 ? -8.266 23.453 1.092 1 96.56 85 LYS A CA 1
ATOM 631 C C . LYS A 1 85 ? -9.523 24.266 0.812 1 96.56 85 LYS A C 1
ATOM 633 O O . LYS A 1 85 ? -9.938 24.391 -0.342 1 96.56 85 LYS A O 1
ATOM 638 N N . ASP A 1 86 ? -10.102 24.688 1.927 1 95.5 86 ASP A N 1
ATOM 639 C CA . ASP A 1 86 ? -11.266 25.562 1.853 1 95.5 86 ASP A CA 1
ATOM 640 C C . ASP A 1 86 ? -11.336 26.484 3.062 1 95.5 86 ASP A C 1
ATOM 642 O O . ASP A 1 86 ? -10.617 26.281 4.047 1 95.5 86 ASP A O 1
ATOM 646 N N . ASN A 1 87 ? -12.141 27.547 2.9 1 95.75 87 ASN A N 1
ATOM 647 C CA . ASN A 1 87 ? -12.383 28.406 4.051 1 95.75 87 ASN A CA 1
ATOM 648 C C . ASN A 1 87 ? -13.18 27.688 5.133 1 95.75 87 ASN A C 1
ATOM 650 O O . ASN A 1 87 ? -14.055 26.875 4.828 1 95.75 87 ASN A O 1
ATOM 654 N N . ALA A 1 88 ? -12.812 27.984 6.316 1 95.62 88 ALA A N 1
ATOM 655 C CA . ALA A 1 88 ? -13.516 27.359 7.441 1 95.62 88 ALA A CA 1
ATOM 656 C C . ALA A 1 88 ? -13.891 28.406 8.492 1 95.62 88 ALA A C 1
ATOM 658 O O . ALA A 1 88 ? -13.055 29.203 8.914 1 95.62 88 ALA A O 1
ATOM 659 N N . THR A 1 89 ? -15.164 28.359 8.977 1 94.69 89 THR A N 1
ATOM 660 C CA . THR A 1 89 ? -15.656 29.328 9.945 1 94.69 89 THR A CA 1
ATOM 661 C C . THR A 1 89 ? -15.859 28.688 11.312 1 94.69 89 THR A C 1
ATOM 663 O O . THR A 1 89 ? -16.453 27.609 11.406 1 94.69 89 THR A O 1
ATOM 666 N N . VAL A 1 90 ? -15.273 29.297 12.289 1 94.56 90 VAL A N 1
ATOM 667 C CA . VAL A 1 90 ? -15.484 28.906 13.672 1 94.56 90 VAL A CA 1
ATOM 668 C C . VAL A 1 90 ? -16.422 29.906 14.352 1 94.56 90 VAL A C 1
ATOM 670 O O . VAL A 1 90 ? -16.234 31.125 14.234 1 94.56 90 VAL A O 1
ATOM 673 N N . ARG A 1 91 ? -17.438 29.312 15.031 1 93.31 91 ARG A N 1
ATOM 674 C CA . ARG A 1 91 ? -18.422 30.156 15.695 1 93.31 91 ARG A CA 1
ATOM 675 C C . ARG A 1 91 ? -18.469 29.875 17.188 1 93.31 91 ARG A C 1
ATOM 677 O O . ARG A 1 91 ? -18.297 28.734 17.625 1 93.31 91 ARG A O 1
ATOM 684 N N . LYS A 1 92 ? -18.609 30.922 17.891 1 90.81 92 LYS A N 1
ATOM 685 C CA . LYS A 1 92 ? -18.781 30.812 19.328 1 90.81 92 LYS A CA 1
ATOM 686 C C . LYS A 1 92 ? -20.25 30.875 19.719 1 90.81 92 LYS A C 1
ATOM 688 O O . LYS A 1 92 ? -20.953 31.828 19.375 1 90.81 92 LYS A O 1
ATOM 693 N N . LYS A 1 93 ? -20.625 29.75 20.297 1 91.06 93 LYS A N 1
ATOM 694 C CA . LYS A 1 93 ? -22 29.703 20.781 1 91.06 93 LYS A CA 1
ATOM 695 C C . LYS A 1 93 ? -22.078 30.109 22.25 1 91.06 93 LYS A C 1
ATOM 697 O O . LYS A 1 93 ? -21.297 29.625 23.078 1 91.06 93 LYS A O 1
ATOM 702 N N . GLU A 1 94 ? -22.922 31.062 22.578 1 89.69 94 GLU A N 1
ATOM 703 C CA . GLU A 1 94 ? -23.156 31.5 23.953 1 89.69 94 GLU A CA 1
ATOM 704 C C . GLU A 1 94 ? -24.656 31.531 24.266 1 89.69 94 GLU A C 1
ATOM 706 O O . GLU A 1 94 ? -25.484 31.641 23.375 1 89.69 94 GLU A O 1
ATOM 711 N N . ARG A 1 95 ? -24.828 31.25 25.531 1 89.38 95 ARG A N 1
ATOM 712 C CA . ARG A 1 95 ? -26.219 31.312 25.984 1 89.38 95 ARG A CA 1
ATOM 713 C C . ARG A 1 95 ? -26.625 32.75 26.281 1 89.38 95 ARG A C 1
ATOM 715 O O . ARG A 1 95 ? -26.031 33.406 27.156 1 89.38 95 ARG A O 1
ATOM 722 N N . VAL A 1 96 ? -27.562 33.281 25.547 1 88.94 96 VAL A N 1
ATOM 723 C CA . VAL A 1 96 ? -28.109 34.625 25.766 1 88.94 96 VAL A CA 1
ATOM 724 C C . VAL A 1 96 ? -29.609 34.531 26 1 88.94 96 VAL A C 1
ATOM 726 O O . VAL A 1 96 ? -30.359 34.031 25.156 1 88.94 96 VAL A O 1
ATOM 729 N N . PHE A 1 97 ? -29.953 35.031 27.141 1 91.38 97 PHE A N 1
ATOM 730 C CA . PHE A 1 97 ? -31.359 35.031 27.562 1 91.38 97 PHE A CA 1
ATOM 731 C C . PHE A 1 97 ? -31.953 33.625 27.5 1 91.38 97 PHE A C 1
ATOM 733 O O . PHE A 1 97 ? -33.062 33.438 27.016 1 91.38 97 PHE A O 1
ATOM 740 N N . GLY A 1 98 ? -31.172 32.688 27.844 1 88.56 98 GLY A N 1
ATOM 741 C CA . GLY A 1 98 ? -31.656 31.312 27.953 1 88.56 98 GLY A CA 1
ATOM 742 C C . GLY A 1 98 ? -31.609 30.531 26.656 1 88.56 98 GLY A C 1
ATOM 743 O O . GLY A 1 98 ? -31.938 29.344 26.609 1 88.56 98 GLY A O 1
ATOM 744 N N . ILE A 1 99 ? -31.219 31.328 25.562 1 90.44 99 ILE A N 1
ATOM 745 C CA . ILE A 1 99 ? -31.188 30.656 24.266 1 90.44 99 ILE A CA 1
ATOM 746 C C . ILE A 1 99 ? -29.766 30.641 23.734 1 90.44 99 ILE A C 1
ATOM 748 O O . ILE A 1 99 ? -29 31.578 23.938 1 90.44 99 ILE A O 1
ATOM 752 N N . TRP A 1 100 ? -29.359 29.516 23.188 1 89.25 100 TRP A N 1
ATOM 753 C CA . TRP A 1 100 ? -28.047 29.391 22.578 1 89.25 100 TRP A CA 1
ATOM 754 C C . TRP A 1 100 ? -28 30.156 21.25 1 89.25 100 TRP A C 1
ATOM 756 O O . TRP A 1 100 ? -28.812 29.922 20.359 1 89.25 100 TRP A O 1
ATOM 766 N N . VAL A 1 101 ? -27.047 31.156 21.281 1 89.38 101 VAL A N 1
ATOM 767 C CA . VAL A 1 101 ? -26.922 31.953 20.062 1 89.38 101 VAL A CA 1
ATOM 768 C C . VAL A 1 101 ? -25.438 32.062 19.688 1 89.38 101 VAL A C 1
ATOM 770 O O . VAL A 1 101 ? -24.562 32.062 20.547 1 89.38 101 VAL A O 1
ATOM 773 N N . ASN A 1 102 ? -25.094 32.031 18.297 1 86.5 102 ASN A N 1
ATOM 774 C CA . ASN A 1 102 ? -23.75 32.312 17.812 1 86.5 102 ASN A CA 1
ATOM 775 C C . ASN A 1 102 ? -23.391 33.781 18 1 86.5 102 ASN A C 1
ATOM 777 O O . ASN A 1 102 ? -24 34.656 17.391 1 86.5 102 ASN A O 1
ATOM 781 N N . THR A 1 103 ? -22.422 34.062 18.797 1 85.25 103 THR A N 1
ATOM 782 C CA . THR A 1 103 ? -22.109 35.438 19.156 1 85.25 103 THR A CA 1
ATOM 783 C C . THR A 1 103 ? -20.953 35.969 18.312 1 85.25 103 THR A C 1
ATOM 785 O O . THR A 1 103 ? -20.969 37.125 17.875 1 85.25 103 THR A O 1
ATOM 788 N N . GLN A 1 104 ? -19.969 35.188 18.203 1 88.12 104 GLN A N 1
ATOM 789 C CA . GLN A 1 104 ? -18.797 35.594 17.422 1 88.12 104 GLN A CA 1
ATOM 790 C C . GLN A 1 104 ? -18.406 34.5 16.438 1 88.12 104 GLN A C 1
ATOM 792 O O . GLN A 1 104 ? -18.703 33.312 16.656 1 88.12 104 GLN A O 1
ATOM 797 N N . SER A 1 105 ? -17.906 34.969 15.297 1 90.88 105 SER A N 1
ATOM 798 C CA . SER A 1 105 ? -17.422 34 14.312 1 90.88 105 SER A CA 1
ATOM 799 C C . SER A 1 105 ? -16.125 34.5 13.664 1 90.88 105 SER A C 1
ATOM 801 O O . SER A 1 105 ? -15.836 35.688 13.648 1 90.88 105 SER A O 1
ATOM 803 N N . MET A 1 106 ? -15.312 33.594 13.336 1 92.38 106 MET A N 1
ATOM 804 C CA . MET A 1 106 ? -14.086 33.875 12.602 1 92.38 106 MET A CA 1
ATOM 805 C C . MET A 1 106 ? -13.867 32.875 11.484 1 92.38 106 MET A C 1
ATOM 807 O O . MET A 1 106 ? -14.039 31.656 11.688 1 92.38 106 MET A O 1
ATOM 811 N N . THR A 1 107 ? -13.516 33.438 10.297 1 94.12 107 THR A N 1
ATOM 812 C CA . THR A 1 107 ? -13.273 32.562 9.141 1 94.12 107 THR A CA 1
ATOM 813 C C . THR A 1 107 ? -11.789 32.5 8.82 1 94.12 107 THR A C 1
ATOM 815 O O . THR A 1 107 ? -11.125 33.531 8.703 1 94.12 107 THR A O 1
ATOM 818 N N . PHE A 1 108 ? -11.305 31.25 8.75 1 95.56 108 PHE A N 1
ATOM 819 C CA . PHE A 1 108 ? -9.914 31.047 8.367 1 95.56 108 PHE A CA 1
ATOM 820 C C . PHE A 1 108 ? -9.812 30.703 6.883 1 95.56 108 PHE A C 1
ATOM 822 O O . PHE A 1 108 ? -10.617 29.922 6.367 1 95.56 108 PHE A O 1
ATOM 829 N N . GLU A 1 109 ? -8.703 31.25 6.281 1 94.5 109 GLU A N 1
ATOM 830 C CA . GLU A 1 109 ? -8.578 31.156 4.832 1 94.5 109 GLU A CA 1
ATOM 831 C C . GLU A 1 109 ? -7.84 29.875 4.434 1 94.5 109 GLU A C 1
ATOM 833 O O . GLU A 1 109 ? -6.734 29.625 4.91 1 94.5 109 GLU A O 1
ATOM 838 N N . LEU A 1 110 ? -8.469 29.094 3.543 1 94.19 110 LEU A N 1
ATOM 839 C CA . LEU A 1 110 ? -7.852 28 2.805 1 94.19 110 LEU A CA 1
ATOM 840 C C . LEU A 1 110 ? -7.137 27.047 3.75 1 94.19 110 LEU A C 1
ATOM 842 O O . LEU A 1 110 ? -5.941 26.781 3.59 1 94.19 110 LEU A O 1
ATOM 846 N N . VAL A 1 111 ? -7.926 26.453 4.605 1 95.56 111 VAL A N 1
ATOM 847 C CA . VAL A 1 111 ? -7.387 25.469 5.527 1 95.56 111 VAL A CA 1
ATOM 848 C C . VAL A 1 111 ? -7.73 24.062 5.031 1 95.56 111 VAL A C 1
ATOM 850 O O . VAL A 1 111 ? -8.789 23.844 4.445 1 95.56 111 VAL A O 1
ATOM 853 N N . PRO A 1 112 ? -6.816 23.109 5.223 1 96.25 112 PRO A N 1
ATOM 854 C CA . PRO A 1 112 ? -7.129 21.75 4.781 1 96.25 112 PRO A CA 1
ATOM 855 C C . PRO A 1 112 ? -8.359 21.172 5.477 1 96.25 112 PRO A C 1
ATOM 857 O O . PRO A 1 112 ? -8.484 21.281 6.699 1 96.25 112 PRO A O 1
ATOM 860 N N . GLU A 1 113 ? -9.156 20.531 4.742 1 95.69 113 GLU A N 1
ATOM 861 C CA . GLU A 1 113 ? -10.359 19.922 5.293 1 95.69 113 GLU A CA 1
ATOM 862 C C . GLU A 1 113 ? -10.031 18.656 6.09 1 95.69 113 GLU A C 1
ATOM 864 O O . GLU A 1 113 ? -10.812 18.25 6.953 1 95.69 113 GLU A O 1
ATOM 869 N N . ALA A 1 114 ? -9.023 18.062 5.723 1 95.62 114 ALA A N 1
ATOM 870 C CA . ALA A 1 114 ? -8.484 16.906 6.441 1 95.62 114 ALA A CA 1
ATOM 871 C C . ALA A 1 114 ? -6.961 16.953 6.492 1 95.62 114 ALA A C 1
ATOM 873 O O . ALA A 1 114 ? -6.32 17.484 5.582 1 95.62 114 ALA A O 1
ATOM 874 N N . TYR A 1 115 ? -6.457 16.453 7.598 1 96.56 115 TYR A N 1
ATOM 875 C CA . TYR A 1 115 ? -5.016 16.5 7.809 1 96.56 115 TYR A CA 1
ATOM 876 C C . TYR A 1 115 ? -4.551 15.297 8.625 1 96.56 115 TYR A C 1
ATOM 878 O O . TYR A 1 115 ? -5.082 15.031 9.711 1 96.56 115 TYR A O 1
ATOM 886 N N . SER A 1 116 ? -3.643 14.531 8.055 1 96.31 116 SER A N 1
ATOM 887 C CA . SER A 1 116 ? -3.033 13.398 8.75 1 96.31 116 SER A CA 1
ATOM 888 C C . SER A 1 116 ? -1.511 13.484 8.711 1 96.31 116 SER A C 1
ATOM 890 O O . SER A 1 116 ? -0.92 13.719 7.656 1 96.31 116 SER A O 1
ATOM 892 N N . LEU A 1 117 ? -0.952 13.367 9.906 1 96.62 117 LEU A N 1
ATOM 893 C CA . LEU A 1 117 ? 0.495 13.516 10.023 1 96.62 117 LEU A CA 1
ATOM 894 C C . LEU A 1 117 ? 1.12 12.258 10.625 1 96.62 117 LEU A C 1
ATOM 896 O O . LEU A 1 117 ? 0.662 11.773 11.664 1 96.62 117 LEU A O 1
ATOM 900 N N . SER A 1 118 ? 2.115 11.719 9.922 1 97.12 118 SER A N 1
ATOM 901 C CA . SER A 1 118 ? 2.932 10.609 10.398 1 97.12 118 SER A CA 1
ATOM 902 C C . SER A 1 118 ? 4.414 10.977 10.406 1 97.12 118 SER A C 1
ATOM 904 O O . SER A 1 118 ? 4.887 11.688 9.516 1 97.12 118 SER A O 1
ATOM 906 N N . SER A 1 119 ? 5.098 10.516 11.453 1 97.31 119 SER A N 1
ATOM 907 C CA . SER A 1 119 ? 6.516 10.844 11.547 1 97.31 119 SER A CA 1
ATOM 908 C C . SER A 1 119 ? 7.312 9.695 12.156 1 97.31 119 SER A C 1
ATOM 910 O O . SER A 1 119 ? 6.734 8.75 12.688 1 97.31 119 SER A O 1
ATOM 912 N N . THR A 1 120 ? 8.625 9.789 11.992 1 95.88 120 THR A N 1
ATOM 913 C CA . THR A 1 120 ? 9.508 8.773 12.555 1 95.88 120 THR A CA 1
ATOM 914 C C . THR A 1 120 ? 9.477 8.805 14.078 1 95.88 120 THR A C 1
ATOM 916 O O . THR A 1 120 ? 9.586 7.766 14.727 1 95.88 120 THR A O 1
ATOM 919 N N . ARG A 1 121 ? 9.406 9.922 14.633 1 94.19 121 ARG A N 1
ATOM 920 C CA . ARG A 1 121 ? 9.273 10.219 16.062 1 94.19 121 ARG A CA 1
ATOM 921 C C . ARG A 1 121 ? 8.516 11.523 16.281 1 94.19 121 ARG A C 1
ATOM 923 O O . ARG A 1 121 ? 8.016 12.125 15.32 1 94.19 121 ARG A O 1
ATOM 930 N N . ALA A 1 122 ? 8.375 11.875 17.531 1 93.69 122 ALA A N 1
ATOM 931 C CA . ALA A 1 122 ? 7.664 13.117 17.812 1 93.69 122 ALA A CA 1
ATOM 932 C C . ALA A 1 122 ? 8.312 14.297 17.078 1 93.69 122 ALA A C 1
ATOM 934 O O . ALA A 1 122 ? 9.531 14.445 17.109 1 93.69 122 ALA A O 1
ATOM 935 N N . ILE A 1 123 ? 7.484 15.07 16.438 1 92.94 123 ILE A N 1
ATOM 936 C CA . ILE A 1 123 ? 7.988 16.125 15.57 1 92.94 123 ILE A CA 1
ATOM 937 C C . ILE A 1 123 ? 8.852 17.094 16.375 1 92.94 123 ILE A C 1
ATOM 939 O O . ILE A 1 123 ? 9.797 17.688 15.852 1 92.94 123 ILE A O 1
ATOM 943 N N . GLU A 1 124 ? 8.547 17.234 17.688 1 91.19 124 GLU A N 1
ATOM 944 C CA . GLU A 1 124 ? 9.273 18.141 18.562 1 91.19 124 GLU A CA 1
ATOM 945 C C . GLU A 1 124 ? 10.727 17.688 18.719 1 91.19 124 GLU A C 1
ATOM 947 O O . GLU A 1 124 ? 11.586 18.5 19.078 1 91.19 124 GLU A O 1
ATOM 952 N N . THR A 1 125 ? 10.984 16.453 18.453 1 92.44 125 THR A N 1
ATOM 953 C CA . THR A 1 125 ? 12.328 15.914 18.641 1 92.44 125 THR A CA 1
ATOM 954 C C . THR A 1 125 ? 13.07 15.836 17.312 1 92.44 125 THR A C 1
ATOM 956 O O . THR A 1 125 ? 14.258 15.5 17.281 1 92.44 125 THR A O 1
ATOM 959 N N . ILE A 1 126 ? 12.445 16.188 16.25 1 94.25 126 ILE A N 1
ATOM 960 C CA . ILE A 1 126 ? 13.031 16.016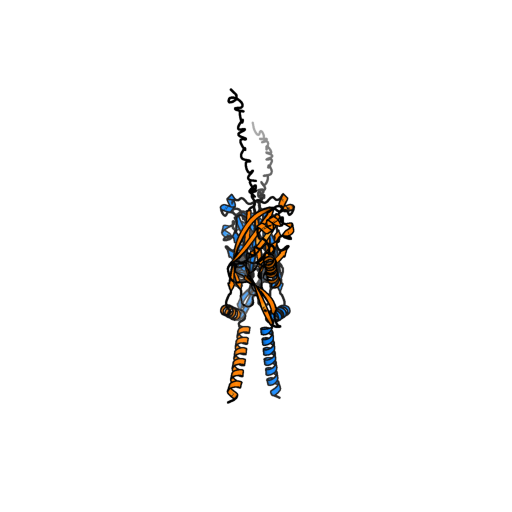 14.922 1 94.25 126 ILE A CA 1
ATOM 961 C C . ILE A 1 126 ? 13.789 17.281 14.531 1 94.25 126 ILE A C 1
ATOM 963 O O . ILE A 1 126 ? 14.914 17.203 14.023 1 94.25 126 ILE A O 1
ATOM 967 N N . ALA A 1 127 ? 13.219 18.359 14.781 1 94.69 127 ALA A N 1
ATOM 968 C CA . ALA A 1 127 ? 13.781 19.656 14.43 1 94.69 127 ALA A CA 1
ATOM 969 C C . ALA A 1 127 ? 13.336 20.734 15.414 1 94.69 127 ALA A C 1
ATOM 971 O O . ALA A 1 127 ? 12.352 20.562 16.141 1 94.69 127 ALA A O 1
ATOM 972 N N . PRO A 1 128 ? 14.156 21.812 15.461 1 94.25 128 PRO A N 1
ATOM 973 C CA . PRO A 1 128 ? 13.727 22.891 16.344 1 94.25 128 PRO A CA 1
ATOM 974 C C . PRO A 1 128 ? 12.312 23.391 16.016 1 94.25 128 PRO A C 1
ATOM 976 O O . PRO A 1 128 ? 11.938 23.469 14.844 1 94.25 128 PRO A O 1
ATOM 979 N N . ARG A 1 129 ? 11.672 23.703 17.031 1 93.06 129 ARG A N 1
ATOM 980 C CA . ARG A 1 129 ? 10.273 24.109 16.906 1 93.06 129 ARG A CA 1
ATOM 981 C C . ARG A 1 129 ? 10.109 25.25 15.922 1 93.06 129 ARG A C 1
ATOM 983 O O . ARG A 1 129 ? 9.148 25.297 15.156 1 93.06 129 ARG A O 1
ATOM 990 N N . ARG A 1 130 ? 11.008 26.125 15.953 1 93.5 130 ARG A N 1
ATOM 991 C CA . ARG A 1 130 ? 10.922 27.297 15.078 1 93.5 130 ARG A CA 1
ATOM 992 C C . ARG A 1 130 ? 10.953 26.875 13.609 1 93.5 130 ARG A C 1
ATOM 994 O O . ARG A 1 130 ? 10.203 27.422 12.797 1 93.5 130 ARG A O 1
ATOM 1001 N N . ASP A 1 131 ? 11.773 25.906 13.352 1 92.81 131 ASP A N 1
ATOM 1002 C CA . ASP A 1 131 ? 11.898 25.438 11.977 1 92.81 131 ASP A CA 1
ATOM 1003 C C . ASP A 1 131 ? 10.617 24.734 11.523 1 92.81 131 ASP A C 1
ATOM 1005 O O . ASP A 1 131 ? 10.125 24.969 10.422 1 92.81 131 ASP A O 1
ATOM 1009 N N . ILE A 1 132 ? 10.117 23.891 12.398 1 93.44 132 ILE A N 1
ATOM 1010 C CA . ILE A 1 132 ? 8.891 23.172 12.102 1 93.44 132 ILE A CA 1
ATOM 1011 C C . ILE A 1 132 ? 7.734 24.141 11.938 1 93.44 132 ILE A C 1
ATOM 1013 O O . ILE A 1 132 ? 6.926 24.016 11.016 1 93.44 132 ILE A O 1
ATOM 1017 N N . ALA A 1 133 ? 7.695 25.125 12.75 1 92.62 133 ALA A N 1
ATOM 1018 C CA . ALA A 1 133 ? 6.648 26.141 12.688 1 92.62 133 ALA A CA 1
ATOM 1019 C C . ALA A 1 133 ? 6.727 26.938 11.398 1 92.62 133 ALA A C 1
ATOM 1021 O O . ALA A 1 133 ? 5.707 27.219 10.766 1 92.62 133 ALA A O 1
ATOM 1022 N N . ASN A 1 134 ? 7.945 27.297 11.016 1 92.38 134 ASN A N 1
ATOM 1023 C CA . ASN A 1 134 ? 8.148 28.062 9.789 1 92.38 134 ASN A CA 1
ATOM 1024 C C . ASN A 1 134 ? 7.699 27.281 8.562 1 92.38 134 ASN A C 1
ATOM 1026 O O . ASN A 1 134 ? 7.258 27.859 7.574 1 92.38 134 ASN A O 1
ATOM 1030 N N . MET A 1 135 ? 7.758 25.984 8.711 1 92.88 135 MET A N 1
ATOM 1031 C CA . MET A 1 135 ? 7.391 25.141 7.578 1 92.88 135 MET A CA 1
ATOM 1032 C C . MET A 1 135 ? 5.906 24.797 7.621 1 92.88 135 MET A C 1
ATOM 1034 O O . MET A 1 135 ? 5.375 24.219 6.672 1 92.88 135 MET A O 1
ATOM 1038 N N . GLY A 1 136 ? 5.285 25.078 8.688 1 91.88 136 GLY A N 1
ATOM 1039 C CA . GLY A 1 136 ? 3.857 24.844 8.82 1 91.88 136 GLY A CA 1
ATOM 1040 C C . GLY A 1 136 ? 3.514 23.375 8.969 1 91.88 136 GLY A C 1
ATOM 1041 O O . GLY A 1 136 ? 2.447 22.922 8.531 1 91.88 136 GLY A O 1
ATOM 1042 N N . ILE A 1 137 ? 4.465 22.672 9.523 1 94.31 137 ILE A N 1
ATOM 1043 C CA . ILE A 1 137 ? 4.254 21.25 9.672 1 94.31 137 ILE A CA 1
ATOM 1044 C C . ILE A 1 137 ? 3.543 20.969 10.992 1 94.31 137 ILE A C 1
ATOM 1046 O O . ILE A 1 137 ? 4.023 21.359 12.062 1 94.31 137 ILE A O 1
ATOM 1050 N N . GLY A 1 138 ? 2.404 20.266 10.883 1 93.44 138 GLY A N 1
ATOM 1051 C CA . GLY A 1 138 ? 1.658 19.938 12.086 1 93.44 138 GLY A CA 1
ATOM 1052 C C . GLY A 1 138 ? 0.484 20.859 12.336 1 93.44 138 GLY A C 1
ATOM 1053 O O . GLY A 1 138 ? 0.528 22.031 11.969 1 93.44 138 GLY A O 1
ATOM 1054 N N . VAL A 1 139 ? -0.435 20.359 13.055 1 92.25 139 VAL A N 1
ATOM 1055 C CA . VAL A 1 139 ? -1.671 21.094 13.312 1 92.25 139 VAL A CA 1
ATOM 1056 C C . VAL A 1 139 ? -1.369 22.344 14.148 1 92.25 139 VAL A C 1
ATOM 1058 O O . VAL A 1 139 ? -1.923 23.406 13.891 1 92.25 139 VAL A O 1
ATOM 1061 N N . ASP A 1 140 ? -0.425 22.219 15.07 1 91.31 140 ASP A N 1
ATOM 1062 C CA . ASP A 1 140 ? -0.088 23.312 15.984 1 91.31 140 ASP A CA 1
ATOM 1063 C C . ASP A 1 140 ? 0.615 24.453 15.242 1 91.31 140 ASP A C 1
ATOM 1065 O O . ASP A 1 140 ? 0.661 25.578 15.734 1 91.31 140 ASP A O 1
ATOM 1069 N N . HIS A 1 141 ? 1.097 24.109 14.07 1 91 141 HIS A N 1
ATOM 1070 C CA . HIS A 1 141 ? 1.908 25.094 13.375 1 91 141 HIS A CA 1
ATOM 1071 C C . HIS A 1 141 ? 1.222 25.578 12.102 1 91 141 HIS A C 1
ATOM 1073 O O . HIS A 1 141 ? 1.833 26.266 11.281 1 91 141 HIS A O 1
ATOM 1079 N N . MET A 1 142 ? 0.039 25.25 12 1 91.06 142 MET A N 1
ATOM 1080 C CA . MET A 1 142 ? -0.715 25.703 10.844 1 91.06 142 MET A CA 1
ATOM 1081 C C . MET A 1 142 ? -0.936 27.219 10.898 1 91.06 142 MET A C 1
ATOM 1083 O O . MET A 1 142 ? -1.249 27.766 11.961 1 91.06 142 MET A O 1
ATOM 1087 N N . ARG A 1 143 ? -0.729 28.094 9.852 1 86.94 143 ARG A N 1
ATOM 1088 C CA . ARG A 1 143 ? -0.785 29.547 9.82 1 86.94 143 ARG A CA 1
ATOM 1089 C C . ARG A 1 143 ? -2.227 30.047 9.891 1 86.94 143 ARG A C 1
ATOM 1091 O O . ARG A 1 143 ? -2.482 31.172 10.312 1 86.94 143 ARG A O 1
ATOM 1098 N N . LEU A 1 144 ? -3.166 29.406 10.203 1 92.56 144 LEU A N 1
ATOM 1099 C CA . LEU A 1 144 ? -4.578 29.781 10.219 1 92.56 144 LEU A CA 1
ATOM 1100 C C . LEU A 1 144 ? -4.742 31.281 10.078 1 92.56 144 LEU A C 1
ATOM 1102 O O . LEU A 1 144 ? -4.762 32.031 11.07 1 92.56 144 LEU A O 1
ATOM 1106 N N . VAL A 1 145 ? -4.902 31.828 8.867 1 91.19 145 VAL A N 1
ATOM 1107 C CA . VAL A 1 145 ? -5.027 33.25 8.547 1 91.19 145 VAL A CA 1
ATOM 1108 C C . VAL A 1 145 ? -6.504 33.656 8.539 1 91.19 145 VAL A C 1
ATOM 1110 O O . VAL A 1 145 ? -7.285 33.125 7.734 1 91.19 145 VAL A O 1
ATOM 1113 N N . PRO A 1 146 ? -6.867 34.562 9.414 1 91.88 146 PRO A N 1
ATOM 1114 C CA . PRO A 1 146 ? -8.266 35.031 9.453 1 91.88 146 PRO A CA 1
ATOM 1115 C C . PRO A 1 146 ? -8.625 35.938 8.281 1 91.88 146 PRO A C 1
ATOM 1117 O O . PRO A 1 146 ? -7.801 36.719 7.844 1 91.88 146 PRO A O 1
ATOM 1120 N N . LEU A 1 147 ? -9.805 35.625 7.797 1 88.12 147 LEU A N 1
ATOM 1121 C CA . LEU A 1 147 ? -10.32 36.531 6.762 1 88.12 147 LEU A CA 1
ATOM 1122 C C . LEU A 1 147 ? -11.023 37.719 7.383 1 88.12 147 LEU A C 1
ATOM 1124 O O . LEU A 1 147 ? -11.922 37.562 8.219 1 88.12 147 LEU A O 1
ATOM 1128 N N . GLY A 1 148 ? -10.664 38.844 6.914 1 76.69 148 GLY A N 1
ATOM 1129 C CA . GLY A 1 148 ? -11.367 40.062 7.262 1 76.69 148 GLY A CA 1
ATOM 1130 C C . GLY A 1 148 ? -11.281 40.406 8.742 1 76.69 148 GLY A C 1
ATOM 1131 O O . GLY A 1 148 ? -12.133 41.125 9.266 1 76.69 148 GLY A O 1
ATOM 1132 N N . PHE A 1 149 ? -10.43 39.656 9.484 1 65.38 149 PHE A N 1
ATOM 1133 C CA . PHE A 1 149 ? -10.461 39.875 10.93 1 65.38 149 PHE A CA 1
ATOM 1134 C C . PHE A 1 149 ? -9.742 41.156 11.32 1 65.38 149 PHE A C 1
ATOM 1136 O O . PHE A 1 149 ? -8.625 41.406 10.867 1 65.38 149 PHE A O 1
ATOM 1143 N N . VAL A 1 150 ? -10.516 42.125 11.891 1 61.47 150 VAL A N 1
ATOM 1144 C CA . VAL A 1 150 ? -10.055 43.406 12.414 1 61.47 150 VAL A CA 1
ATOM 1145 C C . VAL A 1 150 ? -10.016 43.344 13.938 1 61.47 150 VAL A C 1
ATOM 1147 O O . VAL A 1 150 ? -9.75 44.344 14.594 1 61.47 150 VAL A O 1
ATOM 1150 N N . GLY A 1 151 ? -10.086 42.125 14.484 1 62.78 151 GLY A N 1
ATOM 1151 C CA . GLY A 1 151 ? -10.219 42.156 15.93 1 62.78 151 GLY A CA 1
ATOM 1152 C C . GLY A 1 151 ? -8.891 42.031 16.656 1 62.78 151 GLY A C 1
ATOM 1153 O O . GLY A 1 151 ? -7.828 42.125 16.047 1 62.78 151 GLY A O 1
ATOM 1154 N N . ASP A 1 152 ? -8.961 41.969 18.047 1 68.38 152 ASP A N 1
ATOM 1155 C CA . ASP A 1 152 ? -7.816 41.938 18.938 1 68.38 152 ASP A CA 1
ATOM 1156 C C . ASP A 1 152 ? -7.145 40.562 18.906 1 68.38 152 ASP A C 1
ATOM 1158 O O . ASP A 1 152 ? -7.777 39.562 18.562 1 68.38 152 ASP A O 1
ATOM 1162 N N . GLY A 1 153 ? -5.812 40.562 19.016 1 71.19 153 GLY A N 1
ATOM 1163 C CA . GLY A 1 153 ? -4.938 39.406 19.031 1 71.19 153 GLY A CA 1
ATOM 1164 C C . GLY A 1 153 ? -5.434 38.312 19.953 1 71.19 153 GLY A C 1
ATOM 1165 O O . GLY A 1 153 ? -5.301 37.125 19.625 1 71.19 153 GLY A O 1
ATOM 1166 N N . SER A 1 154 ? -6 38.719 21.094 1 75.56 154 SER A N 1
ATOM 1167 C CA . SER A 1 154 ? -6.469 37.719 22.047 1 75.56 154 SER A CA 1
ATOM 1168 C C . SER A 1 154 ? -7.605 36.875 21.469 1 75.56 154 SER A C 1
ATOM 1170 O O . SER A 1 154 ? -7.645 35.656 21.641 1 75.56 154 SER A O 1
ATOM 1172 N N . THR A 1 155 ? -8.508 37.531 20.75 1 84.19 155 THR A N 1
ATOM 1173 C CA . THR A 1 155 ? -9.641 36.844 20.141 1 84.19 155 THR A CA 1
ATOM 1174 C C . THR A 1 155 ? -9.172 35.875 19.047 1 84.19 155 THR A C 1
ATOM 1176 O O . THR A 1 155 ? -9.688 34.75 18.922 1 84.19 155 THR A O 1
ATOM 1179 N N . LEU A 1 156 ? -8.133 36.312 18.406 1 88.94 156 LEU A N 1
ATOM 1180 C CA . LEU A 1 156 ? -7.586 35.469 17.344 1 88.94 156 LEU A CA 1
ATOM 1181 C C . LEU A 1 156 ? -7.023 34.188 17.906 1 88.94 156 LEU A C 1
ATOM 1183 O O . LEU A 1 156 ? -7.266 33.094 17.344 1 88.94 156 LEU A O 1
ATOM 1187 N N . GLY A 1 157 ? -6.309 34.25 19 1 91.19 157 GLY A N 1
ATOM 1188 C CA . GLY A 1 157 ? -5.75 33.094 19.641 1 91.19 157 GLY A CA 1
ATOM 1189 C C . GLY A 1 157 ? -6.805 32.094 20.094 1 91.19 157 GLY A C 1
ATOM 1190 O O . GLY A 1 157 ? -6.637 30.875 19.922 1 91.19 157 GLY A O 1
ATOM 1191 N N . GLU A 1 158 ? -7.859 32.656 20.641 1 91.81 158 GLU A N 1
ATOM 1192 C CA . GLU A 1 158 ? -8.953 31.812 21.109 1 91.81 158 GLU A CA 1
ATOM 1193 C C . GLU A 1 158 ? -9.602 31.047 19.969 1 91.81 158 GLU A C 1
ATOM 1195 O O . GLU A 1 158 ? -9.883 29.859 20.078 1 91.81 158 GLU A O 1
ATOM 1200 N N . PHE A 1 159 ? -9.805 31.719 18.875 1 93.12 159 PHE A N 1
ATOM 1201 C CA . PHE A 1 159 ? -10.453 31.094 17.734 1 93.12 159 PHE A CA 1
ATOM 1202 C C . PHE A 1 159 ? -9.531 30.094 17.062 1 93.12 159 PHE A C 1
ATOM 1204 O O . PHE A 1 159 ? -9.977 29.047 16.578 1 93.12 159 PHE A O 1
ATOM 1211 N N . ARG A 1 160 ? -8.266 30.391 17 1 93.94 160 ARG A N 1
ATOM 1212 C CA . ARG A 1 160 ? -7.305 29.453 16.453 1 93.94 160 ARG A CA 1
ATOM 1213 C C . ARG A 1 160 ? -7.285 28.156 17.25 1 93.94 160 ARG A C 1
ATOM 1215 O O . ARG A 1 160 ? -7.324 27.062 16.688 1 93.94 160 ARG A O 1
ATOM 1222 N N . ASN A 1 161 ? -7.23 28.344 18.531 1 94.56 161 ASN A N 1
ATOM 1223 C CA . ASN A 1 161 ? -7.227 27.172 19.406 1 94.56 161 ASN A CA 1
ATOM 1224 C C . ASN A 1 161 ? -8.516 26.375 19.281 1 94.56 161 ASN A C 1
ATOM 1226 O O . ASN A 1 161 ? -8.492 25.141 19.297 1 94.56 161 ASN A O 1
ATOM 1230 N N . ALA A 1 162 ? -9.602 27.094 19.219 1 94.88 162 ALA A N 1
ATOM 1231 C CA . ALA A 1 162 ? -10.891 26.438 19.062 1 94.88 162 ALA A CA 1
ATOM 1232 C C . ALA A 1 162 ? -10.945 25.641 17.75 1 94.88 162 ALA A C 1
ATOM 1234 O O . ALA A 1 162 ? -11.438 24.516 17.719 1 94.88 162 ALA A O 1
ATOM 1235 N N . PHE A 1 163 ? -10.398 26.297 16.688 1 95.44 163 PHE A N 1
ATOM 1236 C CA . PHE A 1 163 ? -10.359 25.625 15.391 1 95.44 163 PHE A CA 1
ATOM 1237 C C . PHE A 1 163 ? -9.617 24.297 15.492 1 95.44 163 PHE A C 1
ATOM 1239 O O . PHE A 1 163 ? -10.125 23.266 15.062 1 95.44 163 PHE A O 1
ATOM 1246 N N . ARG A 1 164 ? -8.461 24.312 16.031 1 95.38 164 ARG A N 1
ATOM 1247 C CA . ARG A 1 164 ? -7.617 23.125 16.141 1 95.38 164 ARG A CA 1
ATOM 1248 C C . ARG A 1 164 ? -8.297 22.047 16.984 1 95.38 164 ARG A C 1
ATOM 1250 O O . ARG A 1 164 ? -8.305 20.875 16.609 1 95.38 164 ARG A O 1
ATOM 1257 N N . ARG A 1 165 ? -8.883 22.469 18.078 1 95.44 165 ARG A N 1
ATOM 1258 C CA . ARG A 1 165 ? -9.547 21.531 18.984 1 95.44 165 ARG A CA 1
ATOM 1259 C C . ARG A 1 165 ? -10.711 20.828 18.281 1 95.44 165 ARG A C 1
ATOM 1261 O O . ARG A 1 165 ? -10.867 19.609 18.391 1 95.44 165 ARG A O 1
ATOM 1268 N N . ILE A 1 166 ? -11.477 21.625 17.625 1 95.25 166 ILE A N 1
ATOM 1269 C CA . ILE A 1 166 ? -12.656 21.094 16.938 1 95.25 166 ILE A CA 1
ATOM 1270 C C . ILE A 1 166 ? -12.219 20.078 15.883 1 95.25 166 ILE A C 1
ATOM 1272 O O . ILE A 1 166 ? -12.797 19 15.773 1 95.25 166 ILE A O 1
ATOM 1276 N N . ARG A 1 167 ? -11.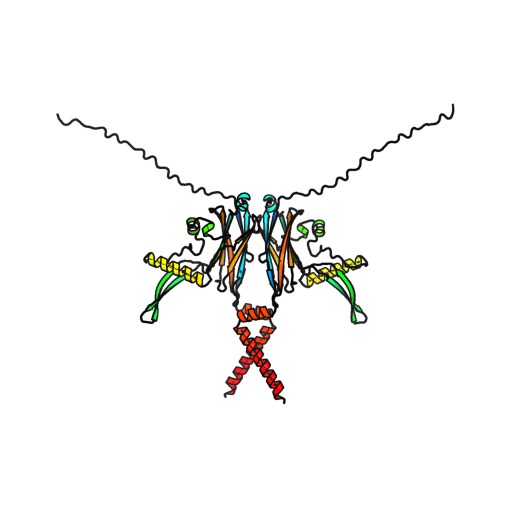203 20.422 15.102 1 95 167 ARG A N 1
ATOM 1277 C CA . ARG A 1 167 ? -10.742 19.547 14.016 1 95 167 ARG A CA 1
ATOM 1278 C C . ARG A 1 167 ? -10.109 18.281 14.57 1 95 167 ARG A C 1
ATOM 1280 O O . ARG A 1 167 ? -10.305 17.188 14.016 1 95 167 ARG A O 1
ATOM 1287 N N . GLU A 1 168 ? -9.422 18.344 15.664 1 94.25 168 GLU A N 1
ATOM 1288 C CA . GLU A 1 168 ? -8.781 17.188 16.281 1 94.25 168 GLU A CA 1
ATOM 1289 C C . GLU A 1 168 ? -9.812 16.281 16.938 1 94.25 168 GLU A C 1
ATOM 1291 O O . GLU A 1 168 ? -9.727 15.047 16.812 1 94.25 168 GLU A O 1
ATOM 1296 N N . THR A 1 169 ? -10.805 16.859 17.562 1 93.06 169 THR A N 1
ATOM 1297 C CA . THR A 1 169 ? -11.82 16.078 18.25 1 93.06 169 THR A CA 1
ATOM 1298 C C . THR A 1 169 ? -12.727 15.359 17.234 1 93.06 169 THR A C 1
ATOM 1300 O O . THR A 1 169 ? -13.195 14.25 17.5 1 93.06 169 THR A O 1
ATOM 1303 N N . SER A 1 170 ? -12.922 15.992 16.094 1 91.44 170 SER A N 1
ATOM 1304 C CA . SER A 1 170 ? -13.758 15.383 15.07 1 91.44 170 SER A CA 1
ATOM 1305 C C . SER A 1 170 ? -13.039 14.227 14.383 1 91.44 170 SER A C 1
ATOM 1307 O O . SER A 1 170 ? -13.672 13.43 13.688 1 91.44 170 SER A O 1
ATOM 1309 N N . GLY A 1 171 ? -11.727 14.227 14.406 1 91.56 171 GLY A N 1
ATOM 1310 C CA . GLY A 1 171 ? -10.961 13.125 13.852 1 91.56 171 GLY A CA 1
ATOM 1311 C C . GLY A 1 171 ? -10.461 13.391 12.445 1 91.56 171 GLY A C 1
ATOM 1312 O O . GLY A 1 171 ? -9.805 12.539 11.844 1 91.56 171 GLY A O 1
ATOM 1313 N N . VAL A 1 172 ? -10.766 14.516 11.961 1 94.25 172 VAL A N 1
ATOM 1314 C CA . VAL A 1 172 ? -10.344 14.812 10.594 1 94.25 172 VAL A CA 1
ATOM 1315 C C . VAL A 1 172 ? -8.891 15.289 10.586 1 94.25 172 VAL A C 1
ATOM 1317 O O . VAL A 1 172 ? -8.242 15.297 9.539 1 94.25 172 VAL A O 1
ATOM 1320 N N . TYR A 1 173 ? -8.461 15.75 11.734 1 95.25 173 TYR A N 1
ATOM 1321 C CA . TYR A 1 173 ? -7.039 16.016 11.953 1 95.25 173 TYR A CA 1
ATOM 1322 C C . TYR A 1 173 ? -6.418 14.977 12.875 1 95.25 173 TYR A C 1
ATOM 1324 O O . TYR A 1 173 ? -6.871 14.789 14.008 1 95.25 173 TYR A O 1
ATOM 1332 N N . GLN A 1 174 ? -5.438 14.344 12.312 1 93 174 GLN A N 1
ATOM 1333 C CA . GLN A 1 174 ? -4.832 13.258 13.07 1 93 174 GLN A CA 1
ATOM 1334 C C . GLN A 1 174 ? -3.311 13.328 13.016 1 93 174 GLN A C 1
ATOM 1336 O O . GLN A 1 174 ? -2.742 13.883 12.078 1 93 174 GLN A O 1
ATOM 1341 N N . ARG A 1 175 ? -2.686 12.828 14.117 1 91.12 175 ARG A N 1
ATOM 1342 C CA . ARG A 1 175 ? -1.234 12.703 14.203 1 91.12 175 ARG A CA 1
ATOM 1343 C C . ARG A 1 175 ? -0.834 11.312 14.68 1 91.12 175 ARG A C 1
ATOM 1345 O O . ARG A 1 175 ? -1.476 10.742 15.57 1 91.12 175 ARG A O 1
ATOM 1352 N N . ASP A 1 176 ? 0.198 10.828 14.023 1 89.94 176 ASP A N 1
ATOM 1353 C CA . ASP A 1 176 ? 0.706 9.516 14.414 1 89.94 176 ASP A CA 1
ATOM 1354 C C . ASP A 1 176 ? 2.229 9.523 14.523 1 89.94 176 ASP A C 1
ATOM 1356 O O . ASP A 1 176 ? 2.928 9.148 13.578 1 89.94 176 ASP A O 1
ATOM 1360 N N . PRO A 1 177 ? 2.641 9.922 15.836 1 89.19 177 PRO A N 1
ATOM 1361 C CA . PRO A 1 177 ? 4.086 9.797 16.016 1 89.19 177 PRO A CA 1
ATOM 1362 C C . PRO A 1 177 ? 4.562 8.344 15.961 1 89.19 177 PRO A C 1
ATOM 1364 O O . PRO A 1 177 ? 3.975 7.477 16.609 1 89.19 177 PRO A O 1
ATOM 1367 N N . GLY A 1 178 ? 5.426 8.008 15.086 1 89.88 178 GLY A N 1
ATOM 1368 C CA . GLY A 1 178 ? 5.891 6.641 14.914 1 89.88 178 GLY A CA 1
ATOM 1369 C C . GLY A 1 178 ? 5.277 5.949 13.711 1 89.88 178 GLY A C 1
ATOM 1370 O O . GLY A 1 178 ? 5.5 4.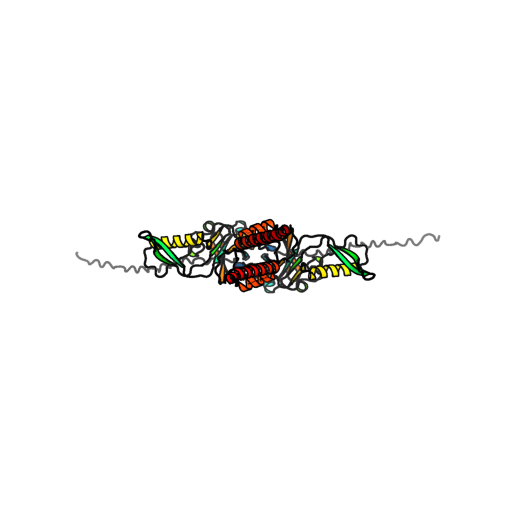758 13.5 1 89.88 178 GLY A O 1
ATOM 1371 N N . GLY A 1 179 ? 4.551 6.703 12.984 1 94.12 179 GLY A N 1
ATOM 1372 C CA . GLY A 1 179 ? 3.865 6.125 11.844 1 94.12 179 GLY A CA 1
ATOM 1373 C C . GLY A 1 179 ? 4.773 5.926 10.641 1 94.12 179 GLY A C 1
ATOM 1374 O O . GLY A 1 179 ? 4.352 5.367 9.625 1 94.12 179 GLY A O 1
ATOM 1375 N N . VAL A 1 180 ? 5.984 6.414 10.812 1 96.31 180 VAL A N 1
ATOM 1376 C CA . VAL A 1 180 ? 6.98 6.211 9.766 1 96.31 180 VAL A CA 1
ATOM 1377 C C . VAL A 1 180 ? 8.047 5.23 10.242 1 96.31 180 VAL A C 1
ATOM 1379 O O . VAL A 1 180 ? 8.625 5.406 11.32 1 96.31 180 VAL A O 1
ATOM 1382 N N . GLN A 1 181 ? 8.32 4.23 9.43 1 94 181 GLN A N 1
ATOM 1383 C CA . GLN A 1 181 ? 9.312 3.219 9.766 1 94 181 GLN A CA 1
ATOM 1384 C C . GLN A 1 181 ? 10.336 3.055 8.641 1 94 181 GLN A C 1
ATOM 1386 O O . GLN A 1 181 ? 9.961 2.932 7.469 1 94 181 GLN A O 1
ATOM 1391 N N . PHE A 1 182 ? 11.547 3.037 9.109 1 91.5 182 PHE A N 1
ATOM 1392 C CA . PHE A 1 182 ? 12.586 2.68 8.156 1 91.5 182 PHE A CA 1
ATOM 1393 C C . PHE A 1 182 ? 12.711 1.165 8.023 1 91.5 182 PHE A C 1
ATOM 1395 O O . PHE A 1 182 ? 12.883 0.463 9.023 1 91.5 182 PHE A O 1
ATOM 1402 N N . ILE A 1 183 ? 12.531 0.732 6.828 1 88.94 183 ILE A N 1
ATOM 1403 C CA . ILE A 1 183 ? 12.672 -0.692 6.551 1 88.94 183 ILE A CA 1
ATOM 1404 C C . ILE A 1 183 ? 14.156 -1.043 6.41 1 88.94 183 ILE A C 1
ATOM 1406 O O . ILE A 1 183 ? 14.586 -2.111 6.848 1 88.94 183 ILE A O 1
ATOM 1410 N N . SER A 1 184 ? 14.836 -0.202 5.727 1 87.75 184 SER A N 1
ATOM 1411 C CA . SER A 1 184 ? 16.281 -0.267 5.59 1 87.75 184 SER A CA 1
ATOM 1412 C C . SER A 1 184 ? 16.922 1.118 5.699 1 87.75 184 SER A C 1
ATOM 1414 O O . SER A 1 184 ? 16.266 2.068 6.141 1 87.75 184 SER A O 1
ATOM 1416 N N . SER A 1 185 ? 18.156 1.173 5.332 1 79.88 185 SER A N 1
ATOM 1417 C CA . SER A 1 185 ? 18.875 2.443 5.438 1 79.88 185 SER A CA 1
ATOM 1418 C C . SER A 1 185 ? 18.297 3.482 4.484 1 79.88 185 SER A C 1
ATOM 1420 O O . SER A 1 185 ? 18.312 4.68 4.777 1 79.88 185 SER A O 1
ATOM 1422 N N . SER A 1 186 ? 17.703 3.002 3.455 1 84.5 186 SER A N 1
ATOM 1423 C CA . SER A 1 186 ? 17.297 3.98 2.453 1 84.5 186 SER A CA 1
ATOM 1424 C C . SER A 1 186 ? 15.805 3.859 2.143 1 84.5 186 SER A C 1
ATOM 1426 O O . SER A 1 186 ? 15.242 4.695 1.431 1 84.5 186 SER A O 1
ATOM 1428 N N . LEU A 1 187 ? 15.203 2.848 2.725 1 92.94 187 LEU A N 1
ATOM 1429 C CA . LEU A 1 187 ? 13.805 2.582 2.406 1 92.94 187 LEU A CA 1
ATOM 1430 C C . LEU A 1 187 ? 12.922 2.777 3.635 1 92.94 187 LEU A C 1
ATOM 1432 O O . LEU A 1 187 ? 13.25 2.301 4.723 1 92.94 187 LEU A O 1
ATOM 1436 N N . PHE A 1 188 ? 11.812 3.502 3.475 1 94.94 188 PHE A N 1
ATOM 1437 C CA . PHE A 1 188 ? 10.906 3.689 4.598 1 94.94 188 PHE A CA 1
ATOM 1438 C C . PHE A 1 188 ? 9.461 3.535 4.156 1 94.94 188 PHE A C 1
ATOM 1440 O O . PHE A 1 188 ? 9.164 3.562 2.957 1 94.94 188 PHE A O 1
ATOM 1447 N N . LYS A 1 189 ? 8.633 3.32 5.098 1 96.38 189 LYS A N 1
ATOM 1448 C CA . LYS A 1 189 ? 7.188 3.303 4.906 1 96.38 189 LYS A CA 1
ATOM 1449 C C . LYS A 1 189 ? 6.484 4.164 5.949 1 96.38 189 LYS A C 1
ATOM 1451 O O . LYS A 1 189 ? 6.98 4.324 7.066 1 96.38 189 LYS A O 1
ATOM 1456 N N . ALA A 1 190 ? 5.406 4.711 5.512 1 96.75 190 ALA A N 1
ATOM 1457 C CA . ALA A 1 190 ? 4.574 5.52 6.395 1 96.75 190 ALA A CA 1
ATOM 1458 C C . ALA A 1 190 ? 3.098 5.164 6.238 1 96.75 190 ALA A C 1
ATOM 1460 O O . ALA A 1 190 ? 2.65 4.816 5.141 1 96.75 190 ALA A O 1
ATOM 1461 N N . SER A 1 191 ? 2.447 5.242 7.309 1 94.06 191 SER A N 1
ATOM 1462 C CA . SER A 1 191 ? 1 5.051 7.289 1 94.06 191 SER A CA 1
ATOM 1463 C C . SER A 1 191 ? 0.266 6.332 7.664 1 94.06 191 SER A C 1
ATOM 1465 O O . SER A 1 191 ? 0.587 6.965 8.672 1 94.06 191 SER A O 1
ATOM 1467 N N . VAL A 1 192 ? -0.654 6.66 6.781 1 93.31 192 VAL A N 1
ATOM 1468 C CA . VAL A 1 192 ? -1.511 7.797 7.098 1 93.31 192 VAL A CA 1
ATOM 1469 C C . VAL A 1 192 ? -2.973 7.359 7.105 1 93.31 192 VAL A C 1
ATOM 1471 O O . VAL A 1 192 ? -3.375 6.508 6.305 1 93.31 192 VAL A O 1
ATOM 1474 N N . ARG A 1 193 ? -3.695 8 7.922 1 90.81 193 ARG A N 1
ATOM 1475 C CA . ARG A 1 193 ? -5.086 7.605 8.102 1 90.81 193 ARG A CA 1
ATOM 1476 C C . ARG A 1 193 ? -6.023 8.531 7.336 1 90.81 193 ARG A C 1
ATOM 1478 O O . ARG A 1 193 ? -5.902 9.758 7.422 1 90.81 193 ARG A O 1
ATOM 1485 N N . LEU A 1 194 ? -6.898 7.91 6.559 1 91.75 194 LEU A N 1
ATOM 1486 C CA . LEU A 1 194 ? -8.031 8.609 5.969 1 91.75 194 LEU A CA 1
ATOM 1487 C C . LEU A 1 194 ? -9.281 8.445 6.828 1 91.75 194 LEU A C 1
ATOM 1489 O O . LEU A 1 194 ? -9.742 7.32 7.055 1 91.75 194 LEU A O 1
ATOM 1493 N N . PRO A 1 195 ? -9.758 9.547 7.293 1 91.25 195 PRO A N 1
ATOM 1494 C CA . PRO A 1 195 ? -10.953 9.422 8.133 1 91.25 195 PRO A CA 1
ATOM 1495 C C . PRO A 1 195 ? -12.188 9 7.34 1 91.25 195 PRO A C 1
ATOM 1497 O O . PRO A 1 195 ? -12.195 9.086 6.109 1 91.25 195 PRO A O 1
ATOM 1500 N N . ALA A 1 196 ? -13.172 8.523 8.055 1 87.88 196 ALA A N 1
ATOM 1501 C CA . ALA A 1 196 ? -14.414 8.062 7.441 1 87.88 196 ALA A CA 1
ATOM 1502 C C . ALA A 1 196 ? -15.086 9.18 6.66 1 87.88 196 ALA A C 1
ATOM 1504 O O . ALA A 1 196 ? -15.703 8.938 5.621 1 87.88 196 ALA A O 1
ATOM 1505 N N . ASN A 1 197 ? -14.961 10.383 7.168 1 87.81 197 ASN A N 1
ATOM 1506 C CA . ASN A 1 197 ? -15.562 11.531 6.5 1 87.81 197 ASN A CA 1
ATOM 1507 C C . ASN A 1 197 ? -14.531 12.312 5.695 1 87.81 197 ASN A C 1
ATOM 1509 O O . ASN A 1 197 ? -14.484 13.547 5.77 1 87.81 197 ASN A O 1
ATOM 1513 N N . VAL A 1 198 ? -13.82 11.555 4.938 1 90 198 VAL A N 1
ATOM 1514 C CA . VAL A 1 198 ? -12.773 12.18 4.133 1 90 198 VAL A CA 1
ATOM 1515 C C . VAL A 1 198 ? -13.406 13 3.012 1 90 198 VAL A C 1
ATOM 1517 O O . VAL A 1 198 ? -14.312 12.531 2.322 1 90 198 VAL A O 1
ATOM 1520 N N . PRO A 1 199 ? -12.969 14.234 2.898 1 91.69 199 PRO A N 1
ATOM 1521 C CA . PRO A 1 199 ? -13.516 15.07 1.823 1 91.69 199 PRO A CA 1
ATOM 1522 C C . PRO A 1 199 ? -13.133 14.57 0.433 1 91.69 199 PRO A C 1
ATOM 1524 O O . PRO A 1 199 ? -12.023 14.047 0.244 1 91.69 199 PRO A O 1
ATOM 1527 N N . ASN A 1 200 ? -14.031 14.734 -0.47 1 91.75 200 ASN A N 1
ATOM 1528 C CA . ASN A 1 200 ? -13.719 14.43 -1.863 1 91.75 200 ASN A CA 1
ATOM 1529 C C . ASN A 1 200 ? -12.797 15.484 -2.475 1 91.75 200 ASN A C 1
ATOM 1531 O O . ASN A 1 200 ? -12.758 16.625 -2.006 1 91.75 200 ASN A O 1
ATOM 1535 N N . GLY A 1 201 ? -12.023 15.039 -3.494 1 94.06 201 GLY A N 1
ATOM 1536 C CA . GLY A 1 201 ? -11.148 15.969 -4.191 1 94.06 201 GLY A CA 1
ATOM 1537 C C . GLY A 1 201 ? -9.695 15.523 -4.215 1 94.06 201 GLY A C 1
ATOM 1538 O O . GLY A 1 201 ? -9.406 14.336 -4.035 1 94.06 201 GLY A O 1
ATOM 1539 N N . ILE A 1 202 ? -8.914 16.469 -4.508 1 95.62 202 ILE A N 1
ATOM 1540 C CA . ILE A 1 202 ? -7.492 16.156 -4.617 1 95.62 202 ILE A CA 1
ATOM 1541 C C . ILE A 1 202 ? -6.812 16.391 -3.27 1 95.62 202 ILE A C 1
ATOM 1543 O O . ILE A 1 202 ? -6.879 17.484 -2.711 1 95.62 202 ILE A O 1
ATOM 1547 N N . HIS A 1 203 ? -6.324 15.375 -2.801 1 96.62 203 HIS A N 1
ATOM 1548 C CA . HIS A 1 203 ? -5.473 15.438 -1.619 1 96.62 203 HIS A CA 1
ATOM 1549 C C . HIS A 1 203 ? -3.996 15.461 -2.006 1 96.62 203 HIS A C 1
ATOM 1551 O O . HIS A 1 203 ? -3.641 15.109 -3.131 1 96.62 203 HIS A O 1
ATOM 1557 N N . VAL A 1 204 ? -3.135 15.922 -1.056 1 97.19 204 VAL A N 1
ATOM 1558 C CA . VAL A 1 204 ? -1.708 15.992 -1.355 1 97.19 204 VAL A CA 1
ATOM 1559 C C . VAL A 1 204 ? -0.914 15.281 -0.259 1 97.19 204 VAL A C 1
ATOM 1561 O O . VAL A 1 204 ? -1.071 15.594 0.925 1 97.19 204 VAL A O 1
ATOM 1564 N N . VAL A 1 205 ? -0.118 14.336 -0.667 1 97.12 205 VAL A N 1
ATOM 1565 C CA . VAL A 1 205 ? 0.833 13.688 0.231 1 97.12 205 VAL A CA 1
ATOM 1566 C C . VAL A 1 205 ? 2.184 14.398 0.149 1 97.12 205 VAL A C 1
ATOM 1568 O O . VAL A 1 205 ? 2.742 14.562 -0.938 1 97.12 205 VAL A O 1
ATOM 1571 N N . ARG A 1 206 ? 2.682 14.773 1.337 1 97.5 206 ARG A N 1
ATOM 1572 C CA . ARG A 1 206 ? 3.986 15.43 1.371 1 97.5 206 ARG A CA 1
ATOM 1573 C C . ARG A 1 206 ? 4.918 14.734 2.359 1 97.5 206 ARG A C 1
ATOM 1575 O O . ARG A 1 206 ? 4.539 14.484 3.506 1 97.5 206 ARG A O 1
ATOM 1582 N N . ALA A 1 207 ? 6.066 14.438 1.892 1 98.06 207 ALA A N 1
ATOM 1583 C CA . ALA A 1 207 ? 7.098 13.883 2.764 1 98.06 207 ALA A CA 1
ATOM 1584 C C . ALA A 1 207 ? 8.258 14.859 2.936 1 98.06 207 ALA A C 1
ATOM 1586 O O . ALA A 1 207 ? 8.695 15.484 1.968 1 98.06 207 ALA A O 1
ATOM 1587 N N . TYR A 1 208 ? 8.664 14.984 4.199 1 97.56 208 TYR A N 1
ATOM 1588 C CA . TYR A 1 208 ? 9.797 15.852 4.539 1 97.56 208 TYR A CA 1
ATOM 1589 C C . TYR A 1 208 ? 10.945 15.031 5.113 1 97.56 208 TYR A C 1
ATOM 1591 O O . TYR A 1 208 ? 10.75 14.227 6.023 1 97.56 208 TYR A O 1
ATOM 1599 N N . LEU A 1 209 ? 12.117 15.328 4.562 1 96.69 209 LEU A N 1
ATOM 1600 C CA . LEU A 1 209 ? 13.328 14.672 5.047 1 96.69 209 LEU A CA 1
ATOM 1601 C C . LEU A 1 209 ? 14.164 15.633 5.891 1 96.69 209 LEU A C 1
ATOM 1603 O O . LEU A 1 209 ? 14.461 16.75 5.457 1 96.69 209 LEU A O 1
ATOM 1607 N N . PHE A 1 210 ? 14.461 15.148 7.094 1 95.38 210 PHE A N 1
ATOM 1608 C CA . PHE A 1 210 ? 15.328 15.906 7.992 1 95.38 210 PHE A CA 1
ATOM 1609 C C . PHE A 1 210 ? 16.594 15.125 8.297 1 95.38 210 PHE A C 1
ATOM 1611 O O . PHE A 1 210 ? 16.562 13.906 8.477 1 95.38 210 PHE A O 1
ATOM 1618 N N . ARG A 1 211 ? 17.688 15.852 8.312 1 93.94 211 ARG A N 1
ATOM 1619 C CA . ARG A 1 211 ? 18.969 15.289 8.734 1 93.94 211 ARG A CA 1
ATOM 1620 C C . ARG A 1 211 ? 19.516 16.031 9.945 1 93.94 211 ARG A C 1
ATOM 1622 O O . ARG A 1 211 ? 19.922 17.188 9.852 1 93.94 211 ARG A O 1
ATOM 1629 N N . ASP A 1 212 ? 19.562 15.398 11.047 1 91.19 212 ASP A N 1
ATOM 1630 C CA . ASP A 1 212 ? 20.078 15.977 12.281 1 91.19 212 ASP A CA 1
ATOM 1631 C C . ASP A 1 212 ? 19.406 17.312 12.586 1 91.19 212 ASP A C 1
ATOM 1633 O O . ASP A 1 212 ? 20.078 18.312 12.844 1 91.19 212 ASP A O 1
ATOM 1637 N N . GLY A 1 213 ? 18.125 17.234 12.383 1 92.12 213 GLY A N 1
ATOM 1638 C CA . GLY A 1 213 ? 17.344 18.391 12.773 1 92.12 213 GLY A CA 1
ATOM 1639 C C . GLY A 1 213 ? 17.234 19.438 11.688 1 92.12 213 GLY A C 1
ATOM 1640 O O . GLY A 1 213 ? 16.562 20.453 11.867 1 92.12 213 GLY A O 1
ATOM 1641 N N . VAL A 1 214 ? 17.922 19.203 10.547 1 93.38 214 VAL A N 1
ATOM 1642 C CA . VAL A 1 214 ? 17.922 20.172 9.469 1 93.38 214 VAL A CA 1
ATOM 1643 C C . VAL A 1 214 ? 17.094 19.656 8.297 1 93.38 214 VAL A C 1
ATOM 1645 O O . VAL A 1 214 ? 17.219 18.484 7.902 1 93.38 214 VAL A O 1
ATOM 1648 N N . PHE A 1 215 ? 16.312 20.562 7.73 1 94.94 215 PHE A N 1
ATOM 1649 C CA . PHE A 1 215 ? 15.508 20.219 6.562 1 94.94 215 PHE A CA 1
ATOM 1650 C C . PHE A 1 215 ? 16.406 19.938 5.355 1 94.94 215 PHE A C 1
ATOM 1652 O O . PHE A 1 215 ? 17.281 20.734 5.039 1 94.94 215 PHE A O 1
ATOM 1659 N N . VAL A 1 216 ? 16.109 18.844 4.695 1 94.31 216 VAL A N 1
ATOM 1660 C CA . VAL A 1 216 ? 16.969 18.422 3.592 1 94.31 216 VAL A CA 1
ATOM 1661 C C . VAL A 1 216 ? 16.188 18.516 2.277 1 94.31 216 VAL A C 1
ATOM 1663 O O . VAL A 1 216 ? 16.625 19.188 1.338 1 94.31 216 VAL A O 1
ATOM 1666 N N . ALA A 1 217 ? 15.078 17.781 2.211 1 94.62 217 ALA A N 1
ATOM 1667 C CA . ALA A 1 217 ? 14.297 17.719 0.979 1 94.62 217 ALA A CA 1
ATOM 1668 C C . ALA A 1 217 ? 12.836 17.391 1.271 1 94.62 217 ALA A C 1
ATOM 1670 O O . ALA A 1 217 ? 12.508 16.922 2.363 1 94.62 217 ALA A O 1
ATOM 1671 N N . ALA A 1 218 ? 11.992 17.719 0.265 1 96 218 ALA A N 1
ATOM 1672 C CA . ALA A 1 218 ? 10.57 17.359 0.34 1 96 218 ALA A CA 1
ATOM 1673 C C . ALA A 1 218 ? 10.055 16.875 -1.009 1 96 218 ALA A C 1
ATOM 1675 O O . ALA A 1 218 ? 10.625 17.203 -2.055 1 96 218 ALA A O 1
ATOM 1676 N N . LYS A 1 219 ? 9.133 15.992 -0.967 1 96.56 219 LYS A N 1
ATOM 1677 C CA . LYS A 1 219 ? 8.438 15.492 -2.148 1 96.56 219 LYS A CA 1
ATOM 1678 C C . LYS A 1 219 ? 6.934 15.43 -1.917 1 96.56 219 LYS A C 1
ATOM 1680 O O . LYS A 1 219 ? 6.48 15.094 -0.82 1 96.56 219 LYS A O 1
ATOM 1685 N N . ALA A 1 220 ? 6.199 15.805 -2.973 1 96.88 220 ALA A N 1
ATOM 1686 C CA . ALA A 1 220 ? 4.742 15.773 -2.869 1 96.88 220 ALA A CA 1
ATOM 1687 C C . ALA A 1 220 ? 4.125 14.969 -4.008 1 96.88 220 ALA A C 1
ATOM 1689 O O . ALA A 1 220 ? 4.656 14.938 -5.117 1 96.88 220 ALA A O 1
ATOM 1690 N N . LEU A 1 221 ? 3.006 14.289 -3.705 1 95.88 221 LEU A N 1
ATOM 1691 C CA . LEU A 1 221 ? 2.23 13.539 -4.688 1 95.88 221 LEU A CA 1
ATOM 1692 C C . LEU A 1 221 ? 0.735 13.773 -4.488 1 95.88 221 LEU A C 1
ATOM 1694 O O . LEU A 1 221 ? 0.257 13.828 -3.355 1 95.88 221 LEU A O 1
ATOM 1698 N N . PRO A 1 222 ? 0.083 13.852 -5.605 1 96.19 222 PRO A N 1
ATOM 1699 C CA . PRO A 1 222 ? -1.37 13.984 -5.488 1 96.19 222 PRO A CA 1
ATOM 1700 C C . PRO A 1 222 ? -2.07 12.648 -5.242 1 96.19 222 PRO A C 1
ATOM 1702 O O . PRO A 1 222 ? -1.596 11.609 -5.695 1 96.19 222 PRO A O 1
ATOM 1705 N N . LEU A 1 223 ? -3.062 12.641 -4.512 1 96.12 223 LEU A N 1
ATOM 1706 C CA . LEU A 1 223 ? -3.996 11.539 -4.273 1 96.12 223 LEU A CA 1
ATOM 1707 C C . LEU A 1 223 ? -5.426 11.969 -4.59 1 96.12 223 LEU A C 1
ATOM 1709 O O . LEU A 1 223 ? -5.934 12.93 -4.012 1 96.12 223 LEU A O 1
ATOM 1713 N N . ARG A 1 224 ? -6.047 11.289 -5.457 1 95.81 224 ARG A N 1
ATOM 1714 C CA . ARG A 1 224 ? -7.418 11.633 -5.832 1 95.81 224 ARG A CA 1
ATOM 1715 C C . ARG A 1 224 ? -8.422 10.812 -5.023 1 95.81 224 ARG A C 1
ATOM 1717 O O . ARG A 1 224 ? -8.336 9.586 -4.977 1 95.81 224 ARG A O 1
ATOM 1724 N N . VAL A 1 225 ? -9.32 11.508 -4.367 1 93.88 225 VAL A N 1
ATOM 1725 C CA . VAL A 1 225 ? -10.414 10.883 -3.635 1 93.88 225 VAL A CA 1
ATOM 1726 C C . VAL A 1 225 ? -11.742 11.195 -4.328 1 93.88 225 VAL A C 1
ATOM 1728 O O . VAL A 1 225 ? -12.109 12.359 -4.492 1 93.88 225 VAL A O 1
ATOM 1731 N N . VAL A 1 226 ? -12.5 10.148 -4.734 1 91.81 226 VAL A N 1
ATOM 1732 C CA . VAL A 1 226 ? -13.734 10.336 -5.492 1 91.81 226 VAL A CA 1
ATOM 1733 C C . VAL A 1 226 ? -14.875 9.586 -4.805 1 91.81 226 VAL A C 1
ATOM 1735 O O . VAL A 1 226 ? -14.688 8.477 -4.316 1 91.81 226 VAL A O 1
ATOM 1738 N N . LYS A 1 227 ? -16.031 10.203 -4.742 1 85.88 227 LYS A N 1
ATOM 1739 C CA . LYS A 1 227 ? -17.234 9.539 -4.227 1 85.88 227 LYS A CA 1
ATOM 1740 C C . LYS A 1 227 ? -17.859 8.648 -5.289 1 85.88 227 LYS A C 1
ATOM 1742 O O . LYS A 1 227 ? -18.047 9.07 -6.434 1 85.88 227 LYS A O 1
ATOM 1747 N N . THR A 1 228 ? -17.922 7.402 -5.082 1 78.38 228 THR A N 1
ATOM 1748 C CA . THR A 1 228 ? -18.656 6.555 -6.012 1 78.38 228 THR A CA 1
ATOM 1749 C C . THR A 1 228 ? -20.109 6.398 -5.566 1 78.38 228 THR A C 1
ATOM 1751 O O . THR A 1 228 ? -20.391 6.273 -4.371 1 78.38 228 THR A O 1
ATOM 1754 N N . GLY A 1 229 ? -21.094 7.008 -6.277 1 60.31 229 GLY A N 1
ATOM 1755 C CA . GLY A 1 229 ? -22.516 7.129 -6 1 60.31 229 GLY A CA 1
ATOM 1756 C C . GLY A 1 229 ? -23.172 5.812 -5.625 1 60.31 229 GLY A C 1
ATOM 1757 O O . GLY A 1 229 ? -22.578 4.75 -5.793 1 60.31 229 GLY A O 1
ATOM 1758 N N . LEU A 1 230 ? -24.344 5.977 -4.891 1 57.94 230 LEU A N 1
ATOM 1759 C CA . LEU A 1 230 ? -25.25 4.934 -4.445 1 57.94 230 LEU A CA 1
ATOM 1760 C C . LEU A 1 230 ? -25.531 3.939 -5.566 1 57.94 230 LEU A C 1
ATOM 1762 O O . LEU A 1 230 ? -25.578 2.729 -5.332 1 57.94 230 LEU A O 1
ATOM 1766 N N . GLU A 1 231 ? -25.719 4.504 -6.633 1 55.97 231 GLU A N 1
ATOM 1767 C CA . GLU A 1 231 ? -26.109 3.65 -7.754 1 55.97 231 GLU A CA 1
ATOM 1768 C C . GLU A 1 231 ? -24.984 2.672 -8.109 1 55.97 231 GLU A C 1
ATOM 1770 O O . GLU A 1 231 ? -25.25 1.494 -8.367 1 55.97 231 GLU A O 1
ATOM 1775 N N . GLN A 1 232 ? -23.906 3.08 -8.031 1 54.88 232 GLN A N 1
ATOM 1776 C CA . GLN A 1 232 ? -22.781 2.223 -8.383 1 54.88 232 GLN A CA 1
ATOM 1777 C C . GLN A 1 232 ? -22.469 1.246 -7.254 1 54.88 232 GLN A C 1
ATOM 1779 O O . GLN A 1 232 ? -22.047 0.113 -7.508 1 54.88 232 GLN A O 1
ATOM 1784 N N . ALA A 1 233 ? -22.828 1.714 -6.066 1 55.78 233 ALA A N 1
ATOM 1785 C CA . ALA A 1 233 ? -22.703 0.832 -4.91 1 55.78 233 ALA A CA 1
ATOM 1786 C C . ALA A 1 233 ? -23.766 -0.258 -4.934 1 55.78 233 ALA A C 1
ATOM 1788 O O . ALA A 1 233 ? -23.5 -1.408 -4.578 1 55.78 233 ALA A O 1
ATOM 1789 N N . ILE A 1 234 ? -24.922 0.193 -5.371 1 56.03 234 ILE A N 1
ATOM 1790 C CA . ILE A 1 234 ? -26.016 -0.769 -5.516 1 56.03 234 ILE A CA 1
ATOM 1791 C C . ILE A 1 234 ? -25.656 -1.789 -6.594 1 56.03 234 ILE A C 1
ATOM 1793 O O . ILE A 1 234 ? -25.875 -2.99 -6.418 1 56.03 234 ILE A O 1
ATOM 1797 N N . THR A 1 235 ? -25.219 -1.318 -7.613 1 52.41 235 THR A N 1
ATOM 1798 C CA . THR A 1 235 ? -24.859 -2.215 -8.703 1 52.41 235 THR A CA 1
ATOM 1799 C C . THR A 1 235 ? -23.719 -3.146 -8.297 1 52.41 235 THR A C 1
ATOM 1801 O O . THR A 1 235 ? -23.75 -4.34 -8.609 1 52.41 235 THR A O 1
ATOM 1804 N N . ARG A 1 236 ? -22.922 -2.662 -7.586 1 54.75 236 ARG A N 1
ATOM 1805 C CA . ARG A 1 236 ? -21.828 -3.504 -7.121 1 54.75 236 ARG A CA 1
ATOM 1806 C C . ARG A 1 236 ? -22.312 -4.52 -6.094 1 54.75 236 ARG A C 1
ATOM 1808 O O . ARG A 1 236 ? -21.891 -5.68 -6.117 1 54.75 236 ARG A O 1
ATOM 1815 N N . ALA A 1 237 ? -23.109 -4.008 -5.199 1 54.06 237 ALA A N 1
ATOM 1816 C CA . ALA A 1 237 ? -23.703 -4.895 -4.199 1 54.06 237 ALA A CA 1
ATOM 1817 C C . ALA A 1 237 ? -24.594 -5.949 -4.852 1 54.06 237 ALA A C 1
ATOM 1819 O O . ALA A 1 237 ? -24.609 -7.105 -4.422 1 54.06 237 ALA A O 1
ATOM 1820 N N . ALA A 1 238 ? -25.281 -5.508 -5.832 1 54.72 238 ALA A N 1
ATOM 1821 C CA . ALA A 1 238 ? -26.141 -6.414 -6.594 1 54.72 238 ALA A CA 1
ATOM 1822 C C . ALA A 1 238 ? -25.312 -7.469 -7.32 1 54.72 238 ALA A C 1
ATOM 1824 O O . ALA A 1 238 ? -25.75 -8.602 -7.504 1 54.72 238 ALA A O 1
ATOM 1825 N N . HIS A 1 239 ? -24.203 -7.031 -7.574 1 54 239 HIS A N 1
ATOM 1826 C CA . HIS A 1 239 ? -23.328 -7.957 -8.289 1 54 239 HIS A CA 1
ATOM 1827 C C . HIS A 1 239 ? -22.516 -8.805 -7.312 1 54 239 HIS A C 1
ATOM 1829 O O . HIS A 1 239 ? -22.312 -10 -7.539 1 54 239 HIS A O 1
ATOM 1835 N N . ASP A 1 240 ? -22.188 -8.227 -6.23 1 56.09 240 ASP A N 1
ATOM 1836 C CA . ASP A 1 240 ? -21.312 -8.93 -5.297 1 56.09 240 ASP A CA 1
ATOM 1837 C C . ASP A 1 240 ? -22.125 -9.852 -4.383 1 56.09 240 ASP A C 1
ATOM 1839 O O . ASP A 1 240 ? -21.641 -10.922 -3.994 1 56.09 240 ASP A O 1
ATOM 1843 N N . GLN A 1 241 ? -23.359 -9.375 -3.973 1 54.31 241 GLN A N 1
ATOM 1844 C CA . GLN A 1 241 ? -24.219 -10.227 -3.152 1 54.31 241 GLN A CA 1
ATOM 1845 C C . GLN A 1 241 ? -25.656 -10.242 -3.686 1 54.31 241 GLN A C 1
ATOM 1847 O O . GLN A 1 241 ? -26.562 -9.734 -3.039 1 54.31 241 GLN A O 1
ATOM 1852 N N . PRO A 1 242 ? -25.781 -10.859 -4.797 1 56.19 242 PRO A N 1
ATOM 1853 C CA . PRO A 1 242 ? -27.078 -10.828 -5.492 1 56.19 242 PRO A CA 1
ATOM 1854 C C . PRO A 1 242 ? -28.203 -11.43 -4.664 1 56.19 242 PRO A C 1
ATOM 1856 O O . PRO A 1 242 ? -29.344 -10.969 -4.738 1 56.19 242 PRO A O 1
ATOM 1859 N N . VAL A 1 243 ? -27.797 -12.273 -3.902 1 59.91 243 VAL A N 1
ATOM 1860 C CA . VAL A 1 243 ? -28.828 -12.977 -3.146 1 59.91 243 VAL A CA 1
ATOM 1861 C C . VAL A 1 243 ? -29.391 -12.07 -2.057 1 59.91 243 VAL A C 1
ATOM 1863 O O . VAL A 1 243 ? -30.609 -11.969 -1.887 1 59.91 243 VAL A O 1
ATOM 1866 N N . ILE A 1 244 ? -28.484 -11.445 -1.387 1 58.5 244 ILE A N 1
ATOM 1867 C CA . ILE A 1 244 ? -28.938 -10.578 -0.302 1 58.5 244 ILE A CA 1
ATOM 1868 C C . ILE A 1 244 ? -29.719 -9.398 -0.876 1 58.5 244 ILE A C 1
ATOM 1870 O O . ILE A 1 244 ? -30.766 -9.031 -0.35 1 58.5 244 ILE A O 1
ATOM 1874 N N . TYR A 1 245 ? -29.203 -9.023 -1.938 1 57.41 245 TYR A N 1
ATOM 1875 C CA . TYR A 1 245 ? -29.906 -7.938 -2.611 1 57.41 245 TYR A CA 1
ATOM 1876 C C . TYR A 1 245 ? -31.266 -8.391 -3.094 1 57.41 245 TYR A C 1
ATOM 1878 O O . TYR A 1 245 ? -32.25 -7.668 -2.957 1 57.41 245 TYR A O 1
ATOM 1886 N N . GLY A 1 246 ? -31.25 -9.492 -3.637 1 58.75 246 GLY A N 1
ATOM 1887 C CA . GLY A 1 246 ? -32.531 -10.047 -4.066 1 58.75 246 GLY A CA 1
ATOM 1888 C C . GLY A 1 246 ? -33.5 -10.258 -2.926 1 58.75 246 GLY A C 1
ATOM 1889 O O . GLY A 1 246 ? -34.656 -9.891 -3.029 1 58.75 246 GLY A O 1
ATOM 1890 N N . LEU A 1 247 ? -33.031 -10.719 -1.89 1 62.78 247 LEU A N 1
ATOM 1891 C CA . LEU A 1 247 ? -33.875 -10.977 -0.744 1 62.78 247 LEU A CA 1
ATOM 1892 C C . LEU A 1 247 ? -34.406 -9.672 -0.139 1 62.78 247 LEU A C 1
ATOM 1894 O O . LEU A 1 247 ? -35.562 -9.578 0.245 1 62.78 247 LEU A O 1
ATOM 1898 N N . LEU A 1 248 ? -33.531 -8.734 -0.107 1 62.34 248 LEU A N 1
ATOM 1899 C CA . LEU A 1 248 ? -33.938 -7.426 0.403 1 62.34 248 LEU A CA 1
ATOM 1900 C C . LEU A 1 248 ? -34.969 -6.773 -0.518 1 62.34 248 LEU A C 1
ATOM 1902 O O . LEU A 1 248 ? -35.906 -6.172 -0.048 1 62.34 248 LEU A O 1
ATOM 1906 N N . ALA A 1 249 ? -34.656 -7.008 -1.746 1 63.59 249 ALA A N 1
ATOM 1907 C CA . ALA A 1 249 ? -35.594 -6.48 -2.738 1 63.59 249 ALA A CA 1
ATOM 1908 C C . ALA A 1 249 ? -36.938 -7.145 -2.609 1 63.59 249 ALA A C 1
ATOM 1910 O O . ALA A 1 249 ? -37.969 -6.477 -2.691 1 63.59 249 ALA A O 1
ATOM 1911 N N . VAL A 1 250 ? -36.906 -8.344 -2.324 1 64.25 250 VAL A N 1
ATOM 1912 C CA . VAL A 1 250 ? -38.125 -9.094 -2.168 1 64.25 250 VAL A CA 1
ATOM 1913 C C . VAL A 1 250 ? -38.812 -8.688 -0.87 1 64.25 250 VAL A C 1
ATOM 1915 O O . VAL A 1 250 ? -40.031 -8.484 -0.845 1 64.25 250 VAL A O 1
ATOM 1918 N N . THR A 1 251 ? -38.094 -8.523 0.146 1 67.62 251 THR A N 1
ATOM 1919 C CA . THR A 1 251 ? -38.656 -8.133 1.431 1 67.62 251 THR A CA 1
ATOM 1920 C C . THR A 1 251 ? -39.281 -6.738 1.346 1 67.62 251 THR A C 1
ATOM 1922 O O . THR A 1 251 ? -40.375 -6.504 1.856 1 67.62 251 THR A O 1
ATOM 1925 N N . LEU A 1 252 ? -38.5 -5.949 0.686 1 68.12 252 LEU A N 1
ATOM 1926 C CA . LEU A 1 252 ? -39 -4.602 0.486 1 68.12 252 LEU A CA 1
ATOM 1927 C C . LEU A 1 252 ? -40.281 -4.625 -0.338 1 68.12 252 LEU A C 1
ATOM 1929 O O . LEU A 1 252 ? -41.25 -3.896 -0.04 1 68.12 252 LEU A O 1
ATOM 1933 N N . ALA A 1 253 ? -40.219 -5.48 -1.302 1 65.88 253 ALA A N 1
ATOM 1934 C CA . ALA A 1 253 ? -41.406 -5.652 -2.145 1 65.88 253 ALA A CA 1
ATOM 1935 C C . ALA A 1 253 ? -42.562 -6.188 -1.336 1 65.88 253 ALA A C 1
ATOM 1937 O O . ALA A 1 253 ? -43.719 -5.723 -1.49 1 65.88 253 ALA A O 1
ATOM 1938 N N . VAL A 1 254 ? -42.375 -7.004 -0.505 1 70.88 254 VAL A N 1
ATOM 1939 C CA . VAL A 1 254 ? -43.406 -7.621 0.313 1 70.88 254 VAL A CA 1
ATOM 1940 C C . VAL A 1 254 ? -43.938 -6.605 1.324 1 70.88 254 VAL A C 1
ATOM 1942 O O . VAL A 1 254 ? -45.156 -6.48 1.513 1 70.88 25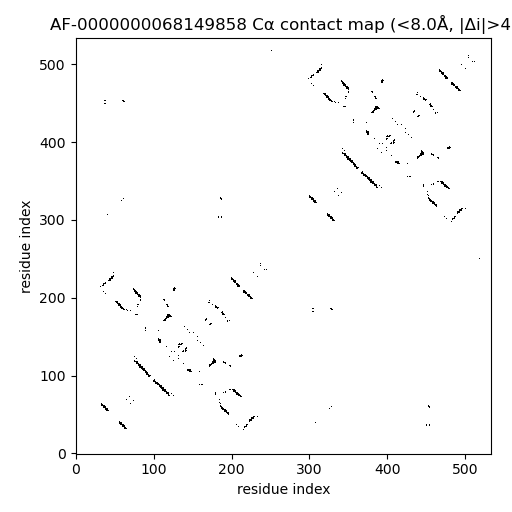4 VAL A O 1
ATOM 1945 N N . VAL A 1 255 ? -43.094 -5.883 1.884 1 70.94 255 VAL A N 1
ATOM 1946 C CA . VAL A 1 255 ? -43.469 -4.895 2.887 1 70.94 255 VAL A CA 1
ATOM 1947 C C . VAL A 1 255 ? -44.25 -3.766 2.225 1 70.94 255 VAL A C 1
ATOM 1949 O O . VAL A 1 255 ? -45.281 -3.336 2.742 1 70.94 255 VAL A O 1
ATOM 1952 N N . THR A 1 256 ? -43.688 -3.434 1.165 1 73.31 256 THR A N 1
ATOM 1953 C CA . THR A 1 256 ? -44.406 -2.396 0.431 1 73.31 256 THR A CA 1
ATOM 1954 C C . THR A 1 256 ? -45.719 -2.922 -0.079 1 73.31 256 THR A C 1
ATOM 1956 O O . THR A 1 256 ? -46.719 -2.201 -0.064 1 73.31 256 THR A O 1
ATOM 1959 N N . GLY A 1 257 ? -45.656 -4.051 -0.514 1 62.59 257 GLY A N 1
ATOM 1960 C CA . GLY A 1 257 ? -46.906 -4.68 -0.938 1 62.59 257 GLY A CA 1
ATOM 1961 C C . GLY A 1 257 ? -47.875 -4.883 0.197 1 62.59 257 GLY A C 1
ATOM 1962 O O . GLY A 1 257 ? -49.062 -4.555 0.067 1 62.59 257 GLY A O 1
ATOM 1963 N N . TRP A 1 258 ? -47.469 -5.336 1.277 1 70.69 258 TRP A N 1
ATOM 1964 C CA . TRP A 1 258 ? -48.312 -5.551 2.455 1 70.69 258 TRP A CA 1
ATOM 1965 C C . TRP A 1 258 ? -48.812 -4.223 3.014 1 70.69 258 TRP A C 1
ATOM 1967 O O . TRP A 1 258 ? -50 -4.094 3.357 1 70.69 258 TRP A O 1
ATOM 1977 N N . GLY A 1 259 ? -48.031 -3.314 3.037 1 69.75 259 GLY A N 1
ATOM 1978 C CA . GLY A 1 259 ? -48.406 -1.979 3.461 1 69.75 259 GLY A CA 1
ATOM 1979 C C . GLY A 1 259 ? -49.469 -1.349 2.564 1 69.75 259 GLY A C 1
ATOM 1980 O O . GLY A 1 259 ? -50.406 -0.728 3.049 1 69.75 259 GLY A O 1
ATOM 1981 N N . ALA A 1 260 ? -49.188 -1.636 1.387 1 67.38 260 ALA A N 1
ATOM 1982 C CA . ALA A 1 260 ? -50.188 -1.168 0.427 1 67.38 260 ALA A CA 1
ATOM 1983 C C . ALA A 1 260 ? -51.5 -1.882 0.627 1 67.38 260 ALA A C 1
ATOM 1985 O O . ALA A 1 260 ? -52.594 -1.268 0.517 1 67.38 260 ALA A O 1
ATOM 1986 N N . SER A 1 261 ? -51.531 -3.043 0.967 1 68.06 261 SER A N 1
ATOM 1987 C CA . SER A 1 261 ? -52.75 -3.812 1.184 1 68.06 261 SER A CA 1
ATOM 1988 C C . SER A 1 261 ? -53.5 -3.328 2.42 1 68.06 261 SER A C 1
ATOM 1990 O O . SER A 1 261 ? -54.719 -3.297 2.436 1 68.06 261 SER A O 1
ATOM 1992 N N . LEU A 1 262 ? -52.781 -2.949 3.299 1 65.12 262 LEU A N 1
ATOM 1993 C CA . LEU A 1 262 ? -53.406 -2.428 4.52 1 65.12 262 LEU A CA 1
ATOM 1994 C C . LEU A 1 262 ? -54 -1.05 4.277 1 65.12 262 LEU A C 1
ATOM 1996 O O . LEU A 1 262 ? -55.062 -0.72 4.84 1 65.12 262 LEU A O 1
ATOM 2000 N N . LEU A 1 263 ? -53.344 -0.422 3.578 1 63 263 LEU A N 1
ATOM 2001 C CA . LEU A 1 263 ? -53.844 0.925 3.285 1 63 263 LEU A CA 1
ATOM 2002 C C . LEU A 1 263 ? -55.031 0.883 2.35 1 63 263 LEU A C 1
ATOM 2004 O O . LEU A 1 263 ? -55.938 1.721 2.451 1 63 263 LEU A O 1
ATOM 2008 N N . PHE A 1 264 ? -55.062 -0.004 1.551 1 58 264 PHE A N 1
ATOM 2009 C CA . PHE A 1 264 ? -56.156 -0.077 0.608 1 58 264 PHE A CA 1
ATOM 2010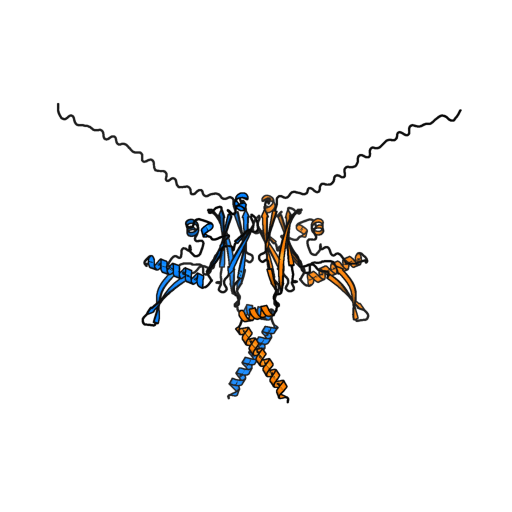 C C . PHE A 1 264 ? -57.281 -0.98 1.142 1 58 264 PHE A C 1
ATOM 2012 O O . PHE A 1 264 ? -58.344 -1.079 0.541 1 58 264 PHE A O 1
ATOM 2019 N N . ARG A 1 265 ? -56.969 -1.829 2.064 1 56.31 265 ARG A N 1
ATOM 2020 C CA . ARG A 1 265 ? -58.094 -2.564 2.637 1 56.31 265 ARG A CA 1
ATOM 2021 C C . ARG A 1 265 ? -59.062 -1.625 3.357 1 56.31 265 ARG A C 1
ATOM 2023 O O . ARG A 1 265 ? -60.125 -2.049 3.818 1 56.31 265 ARG A O 1
ATOM 2030 N N . LYS A 1 266 ? -58.562 -0.473 3.768 1 49.75 266 LYS A N 1
ATOM 2031 C CA . LYS A 1 266 ? -59.594 0.246 4.516 1 49.75 266 LYS A CA 1
ATOM 2032 C C . LYS A 1 266 ? -60.75 0.67 3.604 1 49.75 266 LYS A C 1
ATOM 2034 O O . LYS A 1 266 ? -61.812 1.077 4.082 1 49.75 266 LYS A O 1
ATOM 2039 N N . GLU A 1 267 ? -60.531 0.946 2.383 1 41 267 GLU A N 1
ATOM 2040 C CA . GLU A 1 267 ? -61.844 1.324 1.885 1 41 267 GLU A CA 1
ATOM 2041 C C . GLU A 1 267 ? -62.719 0.095 1.618 1 41 267 GLU A C 1
ATOM 2043 O O . GLU A 1 267 ? -62.219 -0.916 1.111 1 41 267 GLU A O 1
ATOM 2048 N N . MET B 1 1 ? 74.562 -70.125 -29.062 1 27.8 1 MET B N 1
ATOM 2049 C CA . MET B 1 1 ? 75.125 -68.875 -28.688 1 27.8 1 MET B CA 1
ATOM 2050 C C . MET B 1 1 ? 74.062 -67.75 -28.672 1 27.8 1 MET B C 1
ATOM 2052 O O . MET B 1 1 ? 74.375 -66.562 -28.609 1 27.8 1 MET B O 1
ATOM 2056 N N . ARG B 1 2 ? 72.875 -68.188 -29.156 1 33.47 2 ARG B N 1
ATOM 2057 C CA . ARG B 1 2 ? 71.812 -67.375 -29.828 1 33.47 2 ARG B CA 1
ATOM 2058 C C . ARG B 1 2 ? 71.125 -66.5 -28.828 1 33.47 2 ARG B C 1
ATOM 2060 O O . ARG B 1 2 ? 70.062 -65.875 -29.156 1 33.47 2 ARG B O 1
ATOM 2067 N N . SER B 1 3 ? 71.312 -66.75 -27.5 1 35.19 3 SER B N 1
ATOM 2068 C CA . SER B 1 3 ? 70.375 -66.375 -26.453 1 35.19 3 SER B CA 1
ATOM 2069 C C . SER B 1 3 ? 70.312 -64.875 -26.234 1 35.19 3 SER B C 1
ATOM 2071 O O . SER B 1 3 ? 69.562 -64.375 -25.391 1 35.19 3 SER B O 1
ATOM 2073 N N . LEU B 1 4 ? 71.375 -64.188 -26.609 1 32.75 4 LEU B N 1
ATOM 2074 C CA . LEU B 1 4 ? 71.75 -63 -25.797 1 32.75 4 LEU B CA 1
ATOM 2075 C C . LEU B 1 4 ? 70.75 -61.844 -26.031 1 32.75 4 LEU B C 1
ATOM 2077 O O . LEU B 1 4 ? 70.562 -61.031 -25.141 1 32.75 4 LEU B O 1
ATOM 2081 N N . LEU B 1 5 ? 70.312 -61.625 -27.281 1 30.92 5 LEU B N 1
ATOM 2082 C CA . LEU B 1 5 ? 70.438 -60.219 -27.688 1 30.92 5 LEU B CA 1
ATOM 2083 C C . LEU B 1 5 ? 69.438 -59.375 -26.922 1 30.92 5 LEU B C 1
ATOM 2085 O O . LEU B 1 5 ? 69.812 -58.344 -26.359 1 30.92 5 LEU B O 1
ATOM 2089 N N . LEU B 1 6 ? 68.125 -59.125 -27.438 1 36.09 6 LEU B N 1
ATOM 2090 C CA . LEU B 1 6 ? 67.625 -57.781 -27.781 1 36.09 6 LEU B CA 1
ATOM 2091 C C . LEU B 1 6 ? 66.875 -57.156 -26.594 1 36.09 6 LEU B C 1
ATOM 2093 O O . LEU B 1 6 ? 65.812 -57.625 -26.188 1 36.09 6 LEU B O 1
ATOM 2097 N N . HIS B 1 7 ? 67.625 -56.906 -25.422 1 37.56 7 HIS B N 1
ATOM 2098 C CA . HIS B 1 7 ? 67.062 -56.25 -24.219 1 37.56 7 HIS B CA 1
ATOM 2099 C C . HIS B 1 7 ? 66.562 -54.875 -24.531 1 37.56 7 HIS B C 1
ATOM 2101 O O . HIS B 1 7 ? 67.312 -53.906 -24.625 1 37.56 7 HIS B O 1
ATOM 2107 N N . SER B 1 8 ? 65.875 -54.688 -25.75 1 35.91 8 SER B N 1
ATOM 2108 C CA . SER B 1 8 ? 65.5 -53.312 -26.109 1 35.91 8 SER B CA 1
ATOM 2109 C C . SER B 1 8 ? 64.812 -52.594 -24.953 1 35.91 8 SER B C 1
ATOM 2111 O O . SER B 1 8 ? 64.062 -53.219 -24.188 1 35.91 8 SER B O 1
ATOM 2113 N N . LEU B 1 9 ? 65.375 -51.406 -24.578 1 35.12 9 LEU B N 1
ATOM 2114 C CA . LEU B 1 9 ? 65.188 -50.25 -23.672 1 35.12 9 LEU B CA 1
ATOM 2115 C C . LEU B 1 9 ? 63.812 -49.656 -23.766 1 35.12 9 LEU B C 1
ATOM 2117 O O . LEU B 1 9 ? 63.469 -49.062 -24.781 1 35.12 9 LEU B O 1
ATOM 2121 N N . VAL B 1 10 ? 62.719 -50.438 -23.453 1 37.34 10 VAL B N 1
ATOM 2122 C CA . VAL B 1 10 ? 61.375 -49.906 -23.438 1 37.34 10 VAL B CA 1
ATOM 2123 C C . VAL B 1 10 ? 61.312 -48.625 -22.594 1 37.34 10 VAL B C 1
ATOM 2125 O O . VAL B 1 10 ? 61.5 -48.688 -21.375 1 37.34 10 VAL B O 1
ATOM 2128 N N . ALA B 1 11 ? 61.938 -47.469 -23.125 1 33.09 11 ALA B N 1
ATOM 2129 C CA . ALA B 1 11 ? 61.844 -46.156 -22.516 1 33.09 11 ALA B CA 1
ATOM 2130 C C . ALA B 1 11 ? 60.406 -45.844 -22.125 1 33.09 11 ALA B C 1
ATOM 2132 O O . ALA B 1 11 ? 59.5 -45.875 -22.969 1 33.09 11 ALA B O 1
ATOM 2133 N N . LEU B 1 12 ? 60.062 -46.188 -20.875 1 35.03 12 LEU B N 1
ATOM 2134 C CA . LEU B 1 12 ? 58.875 -45.844 -20.109 1 35.03 12 LEU B CA 1
ATOM 2135 C C . LEU B 1 12 ? 58.562 -44.344 -20.188 1 35.03 12 LEU B C 1
ATOM 2137 O O . LEU B 1 12 ? 59.312 -43.562 -19.641 1 35.03 12 LEU B O 1
ATOM 2141 N N . VAL B 1 13 ? 58.312 -43.844 -21.406 1 36.5 13 VAL B N 1
ATOM 2142 C CA . VAL B 1 13 ? 57.875 -42.438 -21.484 1 36.5 13 VAL B CA 1
ATOM 2143 C C . VAL B 1 13 ? 56.781 -42.188 -20.438 1 36.5 13 VAL B C 1
ATOM 2145 O O . VAL B 1 13 ? 55.688 -42.75 -20.531 1 36.5 13 VAL B O 1
ATOM 2148 N N . LEU B 1 14 ? 57.156 -42 -19.156 1 35.88 14 LEU B N 1
ATOM 2149 C CA . LEU B 1 14 ? 56.281 -41.469 -18.094 1 35.88 14 LEU B CA 1
ATOM 2150 C C . LEU B 1 14 ? 55.594 -40.188 -18.547 1 35.88 14 LEU B C 1
ATOM 2152 O O . LEU B 1 14 ? 56.219 -39.125 -18.641 1 35.88 14 LEU B O 1
ATOM 2156 N N . ALA B 1 15 ? 54.781 -40.25 -19.609 1 34.84 15 ALA B N 1
ATOM 2157 C CA . ALA B 1 15 ? 53.938 -39.094 -19.891 1 34.84 15 ALA B CA 1
ATOM 2158 C C . ALA B 1 15 ? 53.281 -38.562 -18.625 1 34.84 15 ALA B C 1
ATOM 2160 O O . ALA B 1 15 ? 52.469 -39.281 -17.984 1 34.84 15 ALA B O 1
ATOM 2161 N N . VAL B 1 16 ? 54.031 -37.75 -17.844 1 38.12 16 VAL B N 1
ATOM 2162 C CA . VAL B 1 16 ? 53.5 -36.906 -16.781 1 38.12 16 VAL B CA 1
ATOM 2163 C C . VAL B 1 16 ? 52.188 -36.281 -17.234 1 38.12 16 VAL B C 1
ATOM 2165 O O . VAL B 1 16 ? 52.156 -35.438 -18.141 1 38.12 16 VAL B O 1
ATOM 2168 N N . ALA B 1 17 ? 51.062 -37.031 -17.359 1 35.81 17 ALA B N 1
ATOM 2169 C CA . ALA B 1 17 ? 49.719 -36.438 -17.484 1 35.81 17 ALA B CA 1
ATOM 2170 C C . ALA B 1 17 ? 49.562 -35.25 -16.547 1 35.81 17 ALA B C 1
ATOM 2172 O O . ALA B 1 17 ? 49.531 -35.406 -15.32 1 35.81 17 ALA B O 1
ATOM 2173 N N . THR B 1 18 ? 50.219 -34.094 -16.875 1 39.12 18 THR B N 1
ATOM 2174 C CA . THR B 1 18 ? 49.875 -32.875 -16.172 1 39.12 18 THR B CA 1
ATOM 2175 C C . THR B 1 18 ? 48.375 -32.812 -15.898 1 39.12 18 THR B C 1
ATOM 2177 O O . THR B 1 18 ? 47.562 -33.125 -16.766 1 39.12 18 THR B O 1
ATOM 2180 N N . PRO B 1 19 ? 47.969 -33 -14.625 1 41.09 19 PRO B N 1
ATOM 2181 C CA . PRO B 1 19 ? 46.562 -32.844 -14.305 1 41.09 19 PRO B CA 1
ATOM 2182 C C . PRO B 1 19 ? 45.906 -31.656 -15.023 1 41.09 19 PRO B C 1
ATOM 2184 O O . PRO B 1 19 ? 46.5 -30.562 -15.047 1 41.09 19 PRO B O 1
ATOM 2187 N N . ALA B 1 20 ? 45.344 -31.797 -16.219 1 38.41 20 ALA B N 1
ATOM 2188 C CA . ALA B 1 20 ? 44.438 -30.75 -16.688 1 38.41 20 ALA B CA 1
ATOM 2189 C C . ALA B 1 20 ? 43.719 -30.078 -15.531 1 38.41 20 ALA B C 1
ATOM 2191 O O . ALA B 1 20 ? 43 -30.719 -14.773 1 38.41 20 ALA B O 1
ATOM 2192 N N . ALA B 1 21 ? 44.344 -29.078 -14.914 1 34 21 ALA B N 1
ATOM 2193 C CA . ALA B 1 21 ? 43.656 -28.172 -14 1 34 21 ALA B CA 1
ATOM 2194 C C . ALA B 1 21 ? 42.25 -27.875 -14.492 1 34 21 ALA B C 1
ATOM 2196 O O . ALA B 1 21 ? 42.062 -27.375 -15.602 1 34 21 ALA B O 1
ATOM 2197 N N . ALA B 1 22 ? 41.281 -28.656 -14.188 1 33.81 22 ALA B N 1
ATOM 2198 C CA . ALA B 1 22 ? 39.875 -28.25 -14.281 1 33.81 22 ALA B CA 1
ATOM 2199 C C . ALA B 1 22 ? 39.719 -26.75 -14.039 1 33.81 22 ALA B C 1
ATOM 2201 O O . ALA B 1 22 ? 40.031 -26.266 -12.945 1 33.81 22 ALA B O 1
ATOM 2202 N N . GLN B 1 23 ? 40.094 -25.922 -14.969 1 34.56 23 GLN B N 1
ATOM 2203 C CA . GLN B 1 23 ? 39.656 -24.531 -14.852 1 34.56 23 GLN B CA 1
ATOM 2204 C C . GLN B 1 23 ? 38.281 -24.422 -14.219 1 34.56 23 GLN B C 1
ATOM 2206 O O . GLN B 1 23 ? 37.281 -24.828 -14.82 1 34.56 23 GLN B O 1
ATOM 2211 N N . VAL B 1 24 ? 38.188 -24.828 -12.992 1 32.72 24 VAL B N 1
ATOM 2212 C CA . VAL B 1 24 ? 37 -24.391 -12.281 1 32.72 24 VAL B CA 1
ATOM 2213 C C . VAL B 1 24 ? 36.5 -23.047 -12.844 1 32.72 24 VAL B C 1
ATOM 2215 O O . VAL B 1 24 ? 37.25 -22.062 -12.805 1 32.72 24 VAL B O 1
ATOM 2218 N N . LEU B 1 25 ? 35.969 -23.016 -13.992 1 31.72 25 LEU B N 1
ATOM 2219 C CA . LEU B 1 25 ? 35.219 -21.812 -14.297 1 31.72 25 LEU B CA 1
ATOM 2220 C C . LEU B 1 25 ? 34.719 -21.141 -13.016 1 31.72 25 LEU B C 1
ATOM 2222 O O . LEU B 1 25 ? 33.875 -21.688 -12.32 1 31.72 25 LEU B O 1
ATOM 2226 N N . GLU B 1 26 ? 35.625 -20.75 -12.195 1 33.66 26 GLU B N 1
ATOM 2227 C CA . GLU B 1 26 ? 35.219 -19.828 -11.133 1 33.66 26 GLU B CA 1
ATOM 2228 C C . GLU B 1 26 ? 34 -18.984 -11.562 1 33.66 26 GLU B C 1
ATOM 2230 O O . GLU B 1 26 ? 34.125 -18.188 -12.492 1 33.66 26 GLU B O 1
ATOM 2235 N N . ARG B 1 27 ? 32.875 -19.609 -11.789 1 36.91 27 ARG B N 1
ATOM 2236 C CA . ARG B 1 27 ? 31.672 -18.781 -11.914 1 36.91 27 ARG B CA 1
ATOM 2237 C C . ARG B 1 27 ? 31.844 -17.438 -11.188 1 36.91 27 ARG B C 1
ATOM 2239 O O . ARG B 1 27 ? 32.125 -17.422 -9.984 1 36.91 27 ARG B O 1
ATOM 2246 N N . GLN B 1 28 ? 32.531 -16.453 -11.688 1 38.31 28 GLN B N 1
ATOM 2247 C CA . GLN B 1 28 ? 32.656 -15.086 -11.203 1 38.31 28 GLN B CA 1
ATOM 2248 C C . GLN B 1 28 ? 31.469 -14.703 -10.312 1 38.31 28 GLN B C 1
ATOM 2250 O O . GLN B 1 28 ? 30.344 -14.586 -10.789 1 38.31 28 GLN B O 1
ATOM 2255 N N . VAL B 1 29 ? 31.297 -15.242 -9.156 1 43.16 29 VAL B N 1
ATOM 2256 C CA . VAL B 1 29 ? 30.438 -14.68 -8.125 1 43.16 29 VAL B CA 1
ATOM 2257 C C . VAL B 1 29 ? 30.375 -13.164 -8.266 1 43.16 29 VAL B C 1
ATOM 2259 O O . VAL B 1 29 ? 31.375 -12.477 -8.023 1 43.16 29 VAL B O 1
ATOM 2262 N N . THR B 1 30 ? 30.031 -12.539 -9.43 1 51.25 30 THR B N 1
ATOM 2263 C CA . THR B 1 30 ? 29.938 -11.094 -9.633 1 51.25 30 THR B CA 1
ATOM 2264 C C . THR B 1 30 ? 29.438 -10.406 -8.375 1 51.25 30 THR B C 1
ATOM 2266 O O . THR B 1 30 ? 28.422 -10.805 -7.801 1 51.25 30 THR B O 1
ATOM 2269 N N . ASP B 1 31 ? 30.281 -10.055 -7.402 1 64.69 31 ASP B N 1
ATOM 2270 C CA . ASP B 1 31 ? 30.094 -9.281 -6.18 1 64.69 31 ASP B CA 1
ATOM 2271 C C . ASP B 1 31 ? 29.297 -8.008 -6.457 1 64.69 31 ASP B C 1
ATOM 2273 O O . ASP B 1 31 ? 29.859 -6.992 -6.863 1 64.69 31 ASP B O 1
ATOM 2277 N N . PHE B 1 32 ? 28.094 -8.195 -6.891 1 78.19 32 PHE B N 1
ATOM 2278 C CA . PHE B 1 32 ? 27.281 -7.004 -7.102 1 78.19 32 PHE B CA 1
ATOM 2279 C C . PHE B 1 32 ? 27.141 -6.203 -5.812 1 78.19 32 PHE B C 1
ATOM 2281 O O . PHE B 1 32 ? 27.094 -6.781 -4.723 1 78.19 32 PHE B O 1
ATOM 2288 N N . THR B 1 33 ? 27.391 -4.969 -5.887 1 82.94 33 THR B N 1
ATOM 2289 C CA . THR B 1 33 ? 27.297 -4.078 -4.734 1 82.94 33 THR B CA 1
ATOM 2290 C C . THR B 1 33 ? 25.844 -3.678 -4.488 1 82.94 33 THR B C 1
ATOM 2292 O O . THR B 1 33 ? 25.516 -3.148 -3.424 1 82.94 33 THR B O 1
ATOM 2295 N N . GLU B 1 34 ? 25 -4.102 -5.41 1 88.56 34 GLU B N 1
ATOM 2296 C CA . GLU B 1 34 ? 23.609 -3.676 -5.305 1 88.56 34 GLU B CA 1
ATOM 2297 C C . GLU B 1 34 ? 22.875 -4.441 -4.203 1 88.56 34 GLU B C 1
ATOM 2299 O O . GLU B 1 34 ? 23.062 -5.652 -4.062 1 88.56 34 GLU B O 1
ATOM 2304 N N . LYS B 1 35 ? 22.219 -3.732 -3.352 1 89.38 35 LYS B N 1
ATOM 2305 C CA . LYS B 1 35 ? 21.359 -4.312 -2.328 1 89.38 35 LYS B CA 1
ATOM 2306 C C . LYS B 1 35 ? 19.891 -4.02 -2.619 1 89.38 35 LYS B C 1
ATOM 2308 O O . LYS B 1 35 ? 19.547 -2.916 -3.047 1 89.38 35 LYS B O 1
ATOM 2313 N N . LEU B 1 36 ? 19.094 -5.035 -2.457 1 94.44 36 LEU B N 1
ATOM 2314 C CA . LEU B 1 36 ? 17.656 -4.914 -2.686 1 94.44 36 LEU B CA 1
ATOM 2315 C C . LEU B 1 36 ? 16.891 -4.969 -1.369 1 94.44 36 LEU B C 1
ATOM 2317 O O . LEU B 1 36 ? 17.125 -5.855 -0.544 1 94.44 36 LEU B O 1
ATOM 2321 N N . GLU B 1 37 ? 16.141 -3.938 -1.169 1 94.94 37 GLU B N 1
ATOM 2322 C CA . GLU B 1 37 ? 15.227 -3.926 -0.022 1 94.94 37 GLU B CA 1
ATOM 2323 C C . GLU B 1 37 ? 13.773 -3.795 -0.466 1 94.94 37 GLU B C 1
ATOM 2325 O O . GLU B 1 37 ? 13.469 -3.049 -1.399 1 94.94 37 GLU B O 1
ATOM 2330 N N . ILE B 1 38 ? 12.922 -4.547 0.221 1 96.56 38 ILE B N 1
ATOM 2331 C CA . ILE B 1 38 ? 11.523 -4.488 -0.168 1 96.56 38 ILE B CA 1
ATOM 2332 C C . ILE B 1 38 ? 10.648 -4.332 1.075 1 96.56 38 ILE B C 1
ATOM 2334 O O . ILE B 1 38 ? 11.094 -4.586 2.193 1 96.56 38 ILE B O 1
ATOM 2338 N N . GLY B 1 39 ? 9.5 -3.793 0.875 1 94.44 39 GLY B N 1
ATOM 2339 C CA . GLY B 1 39 ? 8.438 -3.707 1.865 1 94.44 39 GLY B CA 1
ATOM 2340 C C . GLY B 1 39 ? 7.066 -4.02 1.298 1 94.44 39 GLY B C 1
ATOM 2341 O O . GLY B 1 39 ? 6.895 -4.098 0.079 1 94.44 39 GLY B O 1
ATOM 2342 N N . ILE B 1 40 ? 6.176 -4.352 2.191 1 93.88 40 ILE B N 1
ATOM 2343 C CA . ILE B 1 40 ? 4.789 -4.602 1.801 1 93.88 40 ILE B CA 1
ATOM 2344 C C . ILE B 1 40 ? 3.867 -3.625 2.525 1 93.88 40 ILE B C 1
ATOM 2346 O O . ILE B 1 40 ? 4.141 -3.225 3.66 1 93.88 40 ILE B O 1
ATOM 2350 N N . SER B 1 41 ? 2.818 -3.246 1.824 1 89 41 SER B N 1
ATOM 2351 C CA . SER B 1 41 ? 1.885 -2.275 2.385 1 89 41 SER B CA 1
ATOM 2352 C C . SER B 1 41 ? 1.211 -2.818 3.641 1 89 41 SER B C 1
ATOM 2354 O O . SER B 1 41 ? 0.903 -2.061 4.562 1 89 41 SER B O 1
ATOM 2356 N N . THR B 1 42 ? 0.991 -4.113 3.719 1 85.94 42 THR B N 1
ATOM 2357 C CA . THR B 1 42 ? 0.386 -4.762 4.879 1 85.94 42 THR B CA 1
ATOM 2358 C C . THR B 1 42 ? 1.017 -6.129 5.125 1 85.94 42 THR B C 1
ATOM 2360 O O . THR B 1 42 ? 1.199 -6.91 4.191 1 85.94 42 THR B O 1
ATOM 2363 N N . GLU B 1 43 ? 1.209 -6.453 6.41 1 87.06 43 GLU B N 1
ATOM 2364 C CA . GLU B 1 43 ? 1.858 -7.723 6.723 1 87.06 43 GLU B CA 1
ATOM 2365 C C . GLU B 1 43 ? 0.83 -8.82 6.996 1 87.06 43 GLU B C 1
ATOM 2367 O O . GLU B 1 43 ? 1.175 -10 7.051 1 87.06 43 GLU B O 1
ATOM 2372 N N . GLU B 1 44 ? -0.393 -8.375 7.16 1 88.75 44 GLU B N 1
ATOM 2373 C CA . GLU B 1 44 ? -1.453 -9.344 7.418 1 88.75 44 GLU B CA 1
ATOM 2374 C C . GLU B 1 44 ? -2.738 -8.969 6.688 1 88.75 44 GLU B C 1
ATOM 2376 O O . GLU B 1 44 ? -3.135 -7.801 6.684 1 88.75 44 GLU B O 1
ATOM 2381 N N . ILE B 1 45 ? -3.24 -9.984 6.066 1 88.38 45 ILE B N 1
ATOM 2382 C CA . ILE B 1 45 ? -4.512 -9.797 5.375 1 88.38 45 ILE B CA 1
ATOM 2383 C C . ILE B 1 45 ? -5.566 -10.727 5.977 1 88.38 45 ILE B C 1
ATOM 2385 O O . ILE B 1 45 ? -5.371 -11.945 6.039 1 88.38 45 ILE B O 1
ATOM 2389 N N . ALA B 1 46 ? -6.625 -10.094 6.426 1 86.12 46 ALA B N 1
ATOM 2390 C CA . ALA B 1 46 ? -7.758 -10.859 6.941 1 86.12 46 ALA B CA 1
ATOM 2391 C C . ALA B 1 46 ? -8.789 -11.109 5.844 1 86.12 46 ALA B C 1
ATOM 2393 O O . ALA B 1 46 ? -9.312 -10.172 5.242 1 86.12 46 ALA B O 1
ATOM 2394 N N . ILE B 1 47 ? -9.008 -12.305 5.625 1 85.56 47 ILE B N 1
ATOM 2395 C CA . ILE B 1 47 ? -9.969 -12.688 4.598 1 85.56 47 ILE B CA 1
ATOM 2396 C C . ILE B 1 47 ? -11.312 -13.023 5.25 1 85.56 47 ILE B C 1
ATOM 2398 O O . ILE B 1 47 ? -11.375 -13.859 6.148 1 85.56 47 ILE B O 1
ATOM 2402 N N . THR B 1 48 ? -12.242 -12.312 4.805 1 80.81 48 THR B N 1
ATOM 2403 C CA . THR B 1 48 ? -13.617 -12.586 5.23 1 80.81 48 THR B CA 1
ATOM 2404 C C . THR B 1 48 ? -14.352 -13.422 4.188 1 80.81 48 THR B C 1
ATOM 2406 O O . THR B 1 48 ? -13.82 -13.688 3.105 1 80.81 48 THR B O 1
ATOM 2409 N N . SER B 1 49 ? -15.516 -13.875 4.453 1 77.19 49 SER B N 1
ATOM 2410 C CA . SER B 1 49 ? -16.297 -14.734 3.568 1 77.19 49 SER B CA 1
ATOM 2411 C C . SER B 1 49 ? -16.609 -14.031 2.252 1 77.19 49 SER B C 1
ATOM 2413 O O . SER B 1 49 ? -16.781 -14.68 1.221 1 77.19 49 SER B O 1
ATOM 2415 N N . ASP B 1 50 ? -16.609 -12.781 2.285 1 76.19 50 ASP B N 1
ATOM 2416 C CA . ASP B 1 50 ? -16.969 -12.023 1.094 1 76.19 50 ASP B CA 1
ATOM 2417 C C . ASP B 1 50 ? -15.727 -11.453 0.411 1 76.19 50 ASP B C 1
ATOM 2419 O O . ASP B 1 50 ? -15.836 -10.539 -0.41 1 76.19 50 ASP B O 1
ATOM 2423 N N . PHE B 1 51 ? -14.703 -12.055 0.717 1 81.94 51 PHE B N 1
ATOM 2424 C CA . PHE B 1 51 ? -13.477 -11.57 0.107 1 81.94 51 PHE B CA 1
ATOM 2425 C C . PHE B 1 51 ? -13.5 -11.781 -1.402 1 81.94 51 PHE B C 1
ATOM 2427 O O . PHE B 1 51 ? -13.773 -12.883 -1.877 1 81.94 51 PHE B O 1
ATOM 2434 N N . ARG B 1 52 ? -13.195 -10.867 -2.197 1 82.75 52 ARG B N 1
ATOM 2435 C CA . ARG B 1 52 ? -13.281 -10.93 -3.652 1 82.75 52 ARG B CA 1
ATOM 2436 C C . ARG B 1 52 ? -11.898 -10.797 -4.285 1 82.75 52 ARG B C 1
ATOM 2438 O O . ARG B 1 52 ? -11.781 -10.609 -5.5 1 82.75 52 ARG B O 1
ATOM 2445 N N . GLY B 1 53 ? -10.859 -10.836 -3.482 1 86.31 53 GLY B N 1
ATOM 2446 C CA . GLY B 1 53 ? -9.516 -10.594 -3.967 1 86.31 53 GLY B CA 1
ATOM 2447 C C . GLY B 1 53 ? -8.992 -9.211 -3.619 1 86.31 53 GLY B C 1
ATOM 2448 O O . GLY B 1 53 ? -9.734 -8.383 -3.094 1 86.31 53 GLY B O 1
ATOM 2449 N N . ALA B 1 54 ? -7.684 -8.969 -3.777 1 84.12 54 ALA B N 1
ATOM 2450 C CA . ALA B 1 54 ? -7.094 -7.672 -3.475 1 84.12 54 ALA B CA 1
ATOM 2451 C C . ALA B 1 54 ? -5.766 -7.488 -4.199 1 84.12 54 ALA B C 1
ATOM 2453 O O . ALA B 1 54 ? -5.078 -8.469 -4.508 1 84.12 54 ALA B O 1
ATOM 2454 N N . ASP B 1 55 ? -5.539 -6.242 -4.477 1 87.75 55 ASP B N 1
ATOM 2455 C CA . ASP B 1 55 ? -4.219 -5.902 -4.992 1 87.75 55 ASP B CA 1
ATOM 2456 C C . ASP B 1 55 ? -3.285 -5.465 -3.865 1 87.75 55 ASP B C 1
ATOM 2458 O O . ASP B 1 55 ? -3.625 -4.578 -3.078 1 87.75 55 ASP B O 1
ATOM 2462 N N . LEU B 1 56 ? -2.264 -6.16 -3.779 1 91.75 56 LEU B N 1
ATOM 2463 C CA . LEU B 1 56 ? -1.268 -5.852 -2.76 1 91.75 56 LEU B CA 1
ATOM 2464 C C . LEU B 1 56 ? -0.086 -5.098 -3.365 1 91.75 56 LEU B C 1
ATOM 2466 O O . LEU B 1 56 ? 0.432 -5.488 -4.414 1 91.75 56 LEU B O 1
ATOM 2470 N N . THR B 1 57 ? 0.298 -4.066 -2.727 1 94.19 57 THR B N 1
ATOM 2471 C CA . THR B 1 57 ? 1.427 -3.283 -3.215 1 94.19 57 THR B CA 1
ATOM 2472 C C . THR B 1 57 ? 2.715 -3.689 -2.506 1 94.19 57 THR B C 1
ATOM 2474 O O . THR B 1 57 ? 2.77 -3.713 -1.274 1 94.19 57 THR B O 1
ATOM 2477 N N . ILE B 1 58 ? 3.65 -4.023 -3.283 1 96.56 58 ILE B N 1
ATOM 2478 C CA . ILE B 1 58 ? 5.02 -4.242 -2.836 1 96.56 58 ILE B CA 1
ATOM 2479 C C . ILE B 1 58 ? 5.902 -3.084 -3.291 1 96.56 58 ILE B C 1
ATOM 2481 O O . ILE B 1 58 ? 5.789 -2.617 -4.426 1 96.56 58 ILE B O 1
ATOM 2485 N N . PHE B 1 59 ? 6.703 -2.625 -2.41 1 96.69 59 PHE B N 1
ATOM 2486 C CA . PHE B 1 59 ? 7.621 -1.55 -2.777 1 96.69 59 PHE B CA 1
ATOM 2487 C C . PHE B 1 59 ? 9.055 -1.91 -2.404 1 96.69 59 PHE B C 1
ATOM 2489 O O . PHE B 1 59 ? 9.281 -2.797 -1.58 1 96.69 59 PHE B O 1
ATOM 2496 N N . GLY B 1 60 ? 9.953 -1.199 -3.082 1 96.62 60 GLY B N 1
ATOM 2497 C CA . GLY B 1 60 ? 11.352 -1.523 -2.809 1 96.62 60 GLY B CA 1
ATOM 2498 C C . GLY B 1 60 ? 12.32 -0.477 -3.326 1 96.62 60 GLY B C 1
ATOM 2499 O O . GLY B 1 60 ? 11.914 0.455 -4.027 1 96.62 60 GLY B O 1
ATOM 2500 N N . ALA B 1 61 ? 13.539 -0.652 -2.842 1 94.56 61 ALA B N 1
ATOM 2501 C CA . ALA B 1 61 ? 14.625 0.241 -3.248 1 94.56 61 ALA B CA 1
ATOM 2502 C C . ALA B 1 61 ? 15.906 -0.542 -3.535 1 94.56 61 ALA B C 1
ATOM 2504 O O . ALA B 1 61 ? 16.141 -1.588 -2.928 1 94.56 61 ALA B O 1
ATOM 2505 N N . ILE B 1 62 ? 16.609 -0.044 -4.516 1 91.81 62 ILE B N 1
ATOM 2506 C CA . ILE B 1 62 ? 17.906 -0.606 -4.863 1 91.81 62 ILE B CA 1
ATOM 2507 C C . ILE B 1 62 ? 19.016 0.319 -4.371 1 91.81 62 ILE B C 1
ATOM 2509 O O . ILE B 1 62 ? 19.031 1.51 -4.691 1 91.81 62 ILE B O 1
ATOM 2513 N N . ASP B 1 63 ? 19.906 -0.227 -3.57 1 86.19 63 ASP B N 1
ATOM 2514 C CA . ASP B 1 63 ? 21.078 0.529 -3.121 1 86.19 63 ASP B CA 1
ATOM 2515 C C . ASP B 1 63 ? 22.328 0.131 -3.904 1 86.19 63 ASP B C 1
ATOM 2517 O O . ASP B 1 63 ? 22.469 -1.028 -4.293 1 86.19 63 ASP B O 1
ATOM 2521 N N . GLY B 1 64 ? 23.188 1.062 -4.125 1 83.94 64 GLY B N 1
ATOM 2522 C CA . GLY B 1 64 ? 24.453 0.776 -4.785 1 83.94 64 GLY B CA 1
ATOM 2523 C C . GLY B 1 64 ? 24.297 0.527 -6.273 1 83.94 64 GLY B C 1
ATOM 2524 O O . GLY B 1 64 ? 25.062 -0.24 -6.859 1 83.94 64 GLY B O 1
ATOM 2525 N N . PHE B 1 65 ? 23.266 1.077 -6.781 1 82 65 PHE B N 1
ATOM 2526 C CA . PHE B 1 65 ? 23.016 0.877 -8.203 1 82 65 PHE B CA 1
ATOM 2527 C C . PHE B 1 65 ? 23.906 1.787 -9.047 1 82 65 PHE B C 1
ATOM 2529 O O . PHE B 1 65 ? 24.484 2.752 -8.531 1 82 65 PHE B O 1
ATOM 2536 N N . ASP B 1 66 ? 24.047 1.339 -10.242 1 83.06 66 ASP B N 1
ATOM 2537 C CA . ASP B 1 66 ? 24.688 2.182 -11.242 1 83.06 66 ASP B CA 1
ATOM 2538 C C . ASP B 1 66 ? 23.688 3.059 -11.969 1 83.06 66 ASP B C 1
ATOM 2540 O O . ASP B 1 66 ? 22.875 2.559 -12.758 1 83.06 66 ASP B O 1
ATOM 2544 N N . PRO B 1 67 ? 23.859 4.352 -11.719 1 78.75 67 PRO B N 1
ATOM 2545 C CA . PRO B 1 67 ? 22.859 5.242 -12.305 1 78.75 67 PRO B CA 1
ATOM 2546 C C . PRO B 1 67 ? 22.828 5.172 -13.828 1 78.75 67 PRO B C 1
ATOM 2548 O O . PRO B 1 67 ? 21.766 5.332 -14.43 1 78.75 67 PRO B O 1
ATOM 2551 N N . SER B 1 68 ? 23.938 4.977 -14.43 1 81.69 68 SER B N 1
ATOM 2552 C CA . SER B 1 68 ? 23.984 4.918 -15.891 1 81.69 68 SER B CA 1
ATOM 2553 C C . SER B 1 68 ? 23.234 3.697 -16.422 1 81.69 68 SER B C 1
ATOM 2555 O O . SER B 1 68 ? 22.516 3.789 -17.422 1 81.69 68 SER B O 1
ATOM 2557 N N . LEU B 1 69 ? 23.375 2.668 -15.773 1 81 69 LEU B N 1
ATOM 2558 C CA . LEU B 1 69 ? 22.703 1.446 -16.188 1 81 69 LEU B CA 1
ATOM 2559 C C . LEU B 1 69 ? 21.203 1.54 -15.922 1 81 69 LEU B C 1
ATOM 2561 O O . LEU B 1 69 ? 20.391 1.013 -16.688 1 81 69 LEU B O 1
ATOM 2565 N N . LEU B 1 70 ? 20.922 2.176 -14.859 1 77.19 70 LEU B N 1
ATOM 2566 C CA . LEU B 1 70 ? 19.516 2.334 -14.523 1 77.19 70 LEU B CA 1
ATOM 2567 C C . LEU B 1 70 ? 18.797 3.199 -15.555 1 77.19 70 LEU B C 1
ATOM 2569 O O . LEU B 1 70 ? 17.672 2.893 -15.961 1 77.19 70 LEU B O 1
ATOM 2573 N N . ALA B 1 71 ? 19.469 4.246 -15.992 1 77.81 71 ALA B N 1
ATOM 2574 C CA . ALA B 1 71 ? 18.891 5.148 -16.984 1 77.81 71 ALA B CA 1
ATOM 2575 C C . ALA B 1 71 ? 18.656 4.434 -18.312 1 77.81 71 ALA B C 1
ATOM 2577 O O . ALA B 1 71 ? 17.781 4.812 -19.094 1 77.81 71 ALA B O 1
ATOM 2578 N N . GLN B 1 72 ? 19.359 3.418 -18.5 1 83.12 72 GLN B N 1
ATOM 2579 C CA . GLN B 1 72 ? 19.234 2.656 -19.734 1 83.12 72 GLN B CA 1
ATOM 2580 C C . GLN B 1 72 ? 18.188 1.553 -19.609 1 83.12 72 GLN B C 1
ATOM 2582 O O . GLN B 1 72 ? 17.969 0.794 -20.547 1 83.12 72 GLN B O 1
ATOM 2587 N N . GLY B 1 73 ? 17.641 1.462 -18.469 1 82.88 73 GLY B N 1
ATOM 2588 C CA . GLY B 1 73 ? 16.625 0.442 -18.266 1 82.88 73 GLY B CA 1
ATOM 2589 C C . GLY B 1 73 ? 17.203 -0.954 -18.125 1 82.88 73 GLY B C 1
ATOM 2590 O O . GLY B 1 73 ? 16.547 -1.94 -18.453 1 82.88 73 GLY B O 1
ATOM 2591 N N . LYS B 1 74 ? 18.391 -0.959 -17.656 1 89.44 74 LYS B N 1
ATOM 2592 C CA . LYS B 1 74 ? 19.094 -2.244 -17.609 1 89.44 74 LYS B CA 1
ATOM 2593 C C . LYS B 1 74 ? 18.797 -2.979 -16.297 1 89.44 74 LYS B C 1
ATOM 2595 O O . LYS B 1 74 ? 19.203 -4.129 -16.125 1 89.44 74 LYS B O 1
ATOM 2600 N N . TYR B 1 75 ? 18.109 -2.275 -15.453 1 93.06 75 TYR B N 1
ATOM 2601 C CA . TYR B 1 75 ? 17.656 -2.93 -14.234 1 93.06 75 TYR B CA 1
ATOM 2602 C C . TYR B 1 75 ? 16.219 -3.42 -14.367 1 93.06 75 TYR B C 1
ATOM 2604 O O . TYR B 1 75 ? 15.352 -2.691 -14.859 1 93.06 75 TYR B O 1
ATOM 2612 N N . ASN B 1 76 ? 15.992 -4.668 -13.984 1 95.19 76 ASN B N 1
ATOM 2613 C CA . ASN B 1 76 ? 14.656 -5.266 -14 1 95.19 76 ASN B CA 1
ATOM 2614 C C . ASN B 1 76 ? 14.352 -5.969 -12.68 1 95.19 76 ASN B C 1
ATOM 2616 O O . ASN B 1 76 ? 15.25 -6.48 -12.016 1 95.19 76 ASN B O 1
ATOM 2620 N N . ILE B 1 77 ? 13.117 -5.887 -12.375 1 96.94 77 ILE B N 1
ATOM 2621 C CA . ILE B 1 77 ? 12.648 -6.504 -11.133 1 96.94 77 ILE B CA 1
ATOM 2622 C C . ILE B 1 77 ? 11.531 -7.5 -11.438 1 96.94 77 ILE B C 1
ATOM 2624 O O . ILE B 1 77 ? 10.656 -7.227 -12.266 1 96.94 77 ILE B O 1
ATOM 2628 N N . ILE B 1 78 ? 11.562 -8.625 -10.82 1 97.69 78 ILE B N 1
ATOM 2629 C CA . ILE B 1 78 ? 10.477 -9.594 -10.82 1 97.69 78 ILE B CA 1
ATOM 2630 C C . ILE B 1 78 ? 9.992 -9.82 -9.383 1 97.69 78 ILE B C 1
ATOM 2632 O O . ILE B 1 78 ? 10.797 -10.047 -8.484 1 97.69 78 ILE B O 1
ATOM 2636 N N . VAL B 1 79 ? 8.719 -9.68 -9.18 1 98.25 79 VAL B N 1
ATOM 2637 C CA . VAL B 1 79 ? 8.141 -9.906 -7.855 1 98.25 79 VAL B CA 1
ATOM 2638 C C . VAL B 1 79 ? 7.148 -11.07 -7.918 1 98.25 79 VAL B C 1
ATOM 2640 O O . VAL B 1 79 ? 6.23 -11.062 -8.742 1 98.25 79 VAL B O 1
ATOM 2643 N N . ALA B 1 80 ? 7.352 -12 -6.984 1 97.31 80 ALA B N 1
ATOM 2644 C CA . ALA B 1 80 ? 6.469 -13.164 -6.922 1 97.31 80 ALA B CA 1
ATOM 2645 C C . ALA B 1 80 ? 5.809 -13.281 -5.551 1 97.31 80 ALA B C 1
ATOM 2647 O O . ALA B 1 80 ? 6.461 -13.078 -4.523 1 97.31 80 ALA B O 1
ATOM 2648 N N . LEU B 1 81 ? 4.543 -13.477 -5.574 1 97.12 81 LEU B N 1
ATOM 2649 C CA . LEU B 1 81 ? 3.799 -13.852 -4.379 1 97.12 81 LEU B CA 1
ATOM 2650 C C . LEU B 1 81 ? 3.406 -15.32 -4.426 1 97.12 81 LEU B C 1
ATOM 2652 O O . LEU B 1 81 ? 2.635 -15.742 -5.293 1 97.12 81 LEU B O 1
ATOM 2656 N N . GLU B 1 82 ? 3.941 -16.062 -3.451 1 96.56 82 GLU B N 1
ATOM 2657 C CA . GLU B 1 82 ? 3.68 -17.5 -3.398 1 96.56 82 GLU B CA 1
ATOM 2658 C C . GLU B 1 82 ? 2.873 -17.875 -2.158 1 96.56 82 GLU B C 1
ATOM 2660 O O . GLU B 1 82 ? 3.227 -17.484 -1.043 1 96.56 82 GLU B O 1
ATOM 2665 N N . GLY B 1 83 ? 1.83 -18.594 -2.406 1 96.69 83 GLY B N 1
ATOM 2666 C CA . GLY B 1 83 ? 1.063 -19.109 -1.28 1 96.69 83 GLY B CA 1
ATOM 2667 C C . GLY B 1 83 ? 1.719 -20.297 -0.602 1 96.69 83 GLY B C 1
ATOM 2668 O O . GLY B 1 83 ? 2.785 -20.75 -1.022 1 96.69 83 GLY B O 1
ATOM 2669 N N . PRO B 1 84 ? 1.052 -20.734 0.487 1 96.94 84 PRO B N 1
ATOM 2670 C CA . PRO B 1 84 ? 1.577 -21.938 1.143 1 96.94 84 PRO B CA 1
ATOM 2671 C C . PRO B 1 84 ? 1.704 -23.109 0.188 1 96.94 84 PRO B C 1
ATOM 2673 O O . PRO B 1 84 ? 0.92 -23.234 -0.757 1 96.94 84 PRO B O 1
ATOM 2676 N N . LYS B 1 85 ? 2.684 -23.938 0.436 1 96.5 85 LYS B N 1
ATOM 2677 C CA . LYS B 1 85 ? 2.938 -25.078 -0.444 1 96.5 85 LYS B CA 1
ATOM 2678 C C . LYS B 1 85 ? 2.275 -26.344 0.092 1 96.5 85 LYS B C 1
ATOM 2680 O O . LYS B 1 85 ? 2.264 -26.578 1.303 1 96.5 85 LYS B O 1
ATOM 2685 N N . ASP B 1 86 ? 1.694 -27.047 -0.87 1 95.44 86 ASP B N 1
ATOM 2686 C CA . ASP B 1 86 ? 1.09 -28.328 -0.561 1 95.44 86 ASP B CA 1
ATOM 2687 C C . ASP B 1 86 ? 1.141 -29.266 -1.768 1 95.44 86 ASP B C 1
ATOM 2689 O O . ASP B 1 86 ? 1.426 -28.828 -2.885 1 95.44 86 ASP B O 1
ATOM 2693 N N . ASN B 1 87 ? 0.952 -30.578 -1.485 1 95.69 87 ASN B N 1
ATOM 2694 C CA . ASN B 1 87 ? 0.837 -31.516 -2.59 1 95.69 87 ASN B CA 1
ATOM 2695 C C . ASN B 1 87 ? -0.436 -31.281 -3.398 1 95.69 87 ASN B C 1
ATOM 2697 O O . ASN B 1 87 ? -1.472 -30.922 -2.84 1 95.69 87 ASN B O 1
ATOM 2701 N N . ALA B 1 88 ? -0.284 -31.453 -4.645 1 95.69 88 ALA B N 1
ATOM 2702 C CA . ALA B 1 88 ? -1.438 -31.281 -5.523 1 95.69 88 ALA B CA 1
ATOM 2703 C C . ALA B 1 88 ? -1.564 -32.438 -6.508 1 95.69 88 ALA B C 1
ATOM 2705 O O . ALA B 1 88 ? -0.592 -32.812 -7.168 1 95.69 88 ALA B O 1
ATOM 2706 N N . THR B 1 89 ? -2.791 -33 -6.668 1 94.75 89 THR B N 1
ATOM 2707 C CA . THR B 1 89 ? -3.025 -34.125 -7.547 1 94.75 89 THR B CA 1
ATOM 2708 C C . THR B 1 89 ? -3.822 -33.719 -8.781 1 94.75 89 THR B C 1
ATOM 2710 O O . THR B 1 89 ? -4.832 -33 -8.664 1 94.75 89 THR B O 1
ATOM 2713 N N . VAL B 1 90 ? -3.289 -34.062 -9.906 1 94.56 90 VAL B N 1
ATOM 2714 C CA . VAL B 1 90 ? -3.988 -33.875 -11.172 1 94.56 90 V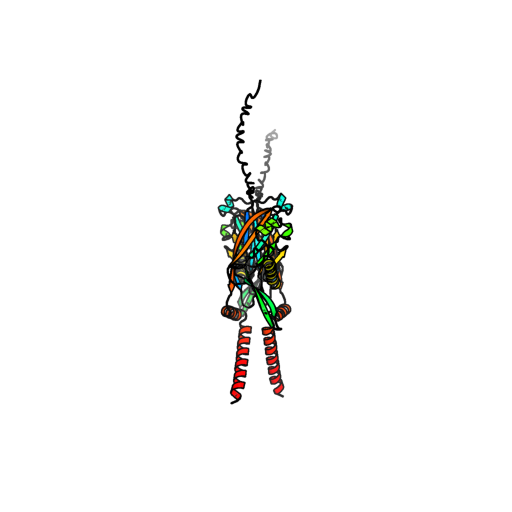AL B CA 1
ATOM 2715 C C . VAL B 1 90 ? -4.52 -35.25 -11.656 1 94.56 90 VAL B C 1
ATOM 2717 O O . VAL B 1 90 ? -3.793 -36.219 -11.664 1 94.56 90 VAL B O 1
ATOM 2720 N N . ARG B 1 91 ? -5.824 -35.188 -12.039 1 93.31 91 ARG B N 1
ATOM 2721 C CA . ARG B 1 91 ? -6.469 -36.406 -12.484 1 93.31 91 ARG B CA 1
ATOM 2722 C C . ARG B 1 91 ? -7.004 -36.281 -13.906 1 93.31 91 ARG B C 1
ATOM 2724 O O . ARG B 1 91 ? -7.457 -35.188 -14.297 1 93.31 91 ARG B O 1
ATOM 2731 N N . LYS B 1 92 ? -6.836 -37.312 -14.617 1 90.75 92 LYS B N 1
ATOM 2732 C CA . LYS B 1 92 ? -7.387 -37.375 -15.969 1 90.75 92 LYS B CA 1
ATOM 2733 C C . LYS B 1 92 ? -8.727 -38.094 -15.984 1 90.75 92 LYS B C 1
ATOM 2735 O O . LYS B 1 92 ? -8.82 -39.25 -15.531 1 90.75 92 LYS B O 1
ATOM 2740 N N . LYS B 1 93 ? -9.68 -37.281 -16.406 1 90.81 93 LYS B N 1
ATOM 2741 C CA . LYS B 1 93 ? -11.008 -37.875 -16.531 1 90.81 93 LYS B CA 1
ATOM 2742 C C . LYS B 1 93 ? -11.266 -38.344 -17.953 1 90.81 93 LYS B C 1
ATOM 2744 O O . LYS B 1 93 ? -11.008 -37.625 -18.922 1 90.81 93 LYS B O 1
ATOM 2749 N N . GLU B 1 94 ? -11.648 -39.594 -18.125 1 89.31 94 GLU B N 1
ATOM 2750 C CA . GLU B 1 94 ? -12 -40.156 -19.422 1 89.31 94 GLU B CA 1
ATOM 2751 C C . GLU B 1 94 ? -13.352 -40.875 -19.359 1 89.31 94 GLU B C 1
ATOM 2753 O O . GLU B 1 94 ? -13.797 -41.281 -18.297 1 89.31 94 GLU B O 1
ATOM 2758 N N . ARG B 1 95 ? -13.938 -40.75 -20.516 1 89.06 95 ARG B N 1
ATOM 2759 C CA . ARG B 1 95 ? -15.219 -41.438 -20.609 1 89.06 95 ARG B CA 1
ATOM 2760 C C . ARG B 1 95 ? -15.016 -42.906 -20.906 1 89.06 95 ARG B C 1
ATOM 2762 O O . ARG B 1 95 ? -14.445 -43.281 -21.922 1 89.06 95 ARG B O 1
ATOM 2769 N N . VAL B 1 96 ? -15.43 -43.781 -19.984 1 88.62 96 VAL B N 1
ATOM 2770 C CA . VAL B 1 96 ? -15.359 -45.219 -20.141 1 88.62 96 VAL B CA 1
ATOM 2771 C C . VAL B 1 96 ? -16.75 -45.812 -20 1 88.62 96 VAL B C 1
ATOM 2773 O O . VAL B 1 96 ? -17.406 -45.656 -18.969 1 88.62 96 VAL B O 1
ATOM 2776 N N . PHE B 1 97 ? -17.125 -46.469 -21.047 1 91.12 97 PHE B N 1
ATOM 2777 C CA . PHE B 1 97 ? -18.422 -47.125 -21.109 1 91.12 97 PHE B CA 1
ATOM 2778 C C . PHE B 1 97 ? -19.531 -46.125 -20.828 1 91.12 97 PHE B C 1
ATOM 2780 O O . PHE B 1 97 ? -20.469 -46.406 -20.078 1 91.12 97 PHE B O 1
ATOM 2787 N N . GLY B 1 98 ? -19.375 -44.938 -21.281 1 88.38 98 GLY B N 1
ATOM 2788 C CA . GLY B 1 98 ? -20.422 -43.938 -21.203 1 88.38 98 GLY B CA 1
ATOM 2789 C C . GLY B 1 98 ? -20.391 -43.156 -19.906 1 88.38 98 GLY B C 1
ATOM 2790 O O . GLY B 1 98 ? -21.188 -42.219 -19.719 1 88.38 98 GLY B O 1
ATOM 2791 N N . ILE B 1 99 ? -19.438 -43.625 -19 1 90.25 99 ILE B N 1
ATOM 2792 C CA . ILE B 1 99 ? -19.391 -42.938 -17.719 1 90.25 99 ILE B CA 1
ATOM 2793 C C . ILE B 1 99 ? -18.031 -42.25 -17.547 1 90.25 99 ILE B C 1
ATOM 2795 O O . ILE B 1 99 ? -17 -42.781 -17.984 1 90.25 99 ILE B O 1
ATOM 2799 N N . TRP B 1 100 ? -18.047 -41.062 -17.047 1 88.94 100 TRP B N 1
ATOM 2800 C CA . TRP B 1 100 ? -16.797 -40.344 -16.766 1 88.94 100 TRP B CA 1
ATOM 2801 C C . TRP B 1 100 ? -16.109 -40.906 -15.539 1 88.94 100 TRP B C 1
ATOM 2803 O O . TRP B 1 100 ? -16.703 -41 -14.461 1 88.94 100 TRP B O 1
ATOM 2813 N N . VAL B 1 101 ? -14.859 -41.406 -15.859 1 89.06 101 VAL B N 1
ATOM 2814 C CA . VAL B 1 101 ? -14.102 -42 -14.758 1 89.06 101 VAL B CA 1
ATOM 2815 C C . VAL B 1 101 ? -12.68 -41.438 -14.75 1 89.06 101 VAL B C 1
ATOM 2817 O O . VAL B 1 101 ? -12.133 -41.094 -15.805 1 89.06 101 VAL B O 1
ATOM 2820 N N . ASN B 1 102 ? -12.07 -41.188 -13.484 1 86 102 ASN B N 1
ATOM 2821 C CA . ASN B 1 102 ? -10.664 -40.812 -13.359 1 86 102 ASN B CA 1
ATOM 2822 C C . ASN B 1 102 ? -9.75 -41.969 -13.719 1 86 102 ASN B C 1
ATOM 2824 O O . ASN B 1 102 ? -9.758 -43 -13.047 1 86 102 ASN B O 1
ATOM 2828 N N . THR B 1 103 ? -8.984 -41.844 -14.75 1 84.94 103 THR B N 1
ATOM 2829 C CA . THR B 1 103 ? -8.188 -42.969 -15.258 1 84.94 103 THR B CA 1
ATOM 2830 C C . THR B 1 103 ? -6.754 -42.875 -14.758 1 84.94 103 THR B C 1
ATOM 2832 O O . THR B 1 103 ? -6.156 -43.906 -14.391 1 84.94 103 THR B O 1
ATOM 2835 N N . GLN B 1 104 ? -6.215 -41.75 -14.828 1 88.06 104 GLN B N 1
ATOM 2836 C CA . GLN B 1 104 ? -4.844 -41.562 -14.383 1 88.06 104 GLN B CA 1
ATOM 2837 C C . GLN B 1 104 ? -4.734 -40.344 -13.461 1 88.06 104 GLN B C 1
ATOM 2839 O O . GLN B 1 104 ? -5.562 -39.438 -13.523 1 88.06 104 GLN B O 1
ATOM 2844 N N . SER B 1 105 ? -3.809 -40.5 -12.5 1 91 105 SER B N 1
ATOM 2845 C CA . SER B 1 105 ? -3.574 -39.344 -11.617 1 91 105 SER B CA 1
ATOM 2846 C C . SER B 1 105 ? -2.088 -39.188 -11.328 1 91 105 SER B C 1
ATOM 2848 O O . SER B 1 105 ? -1.309 -40.125 -11.453 1 91 105 SER B O 1
ATOM 2850 N N . MET B 1 106 ? -1.7 -38 -11.156 1 92.44 106 MET B N 1
ATOM 2851 C CA . MET B 1 106 ? -0.332 -37.656 -10.766 1 92.44 106 MET B CA 1
ATOM 2852 C C . MET B 1 106 ? -0.318 -36.594 -9.68 1 92.44 106 MET B C 1
ATOM 2854 O O . MET B 1 106 ? -1.045 -35.625 -9.766 1 92.44 106 MET B O 1
ATOM 2858 N N . THR B 1 107 ? 0.525 -36.875 -8.648 1 94.19 107 THR B N 1
ATOM 2859 C CA . THR B 1 107 ? 0.637 -35.938 -7.543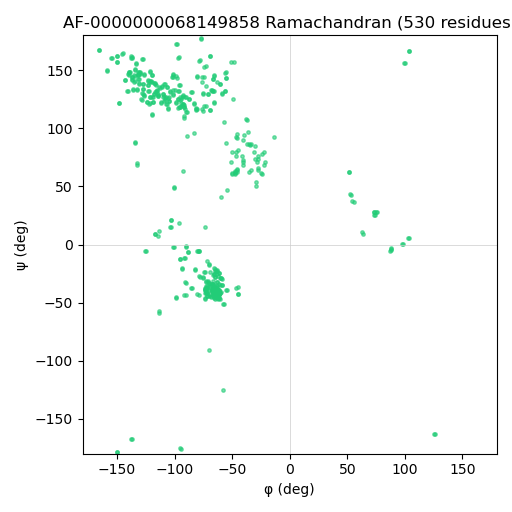 1 94.19 107 THR B CA 1
ATOM 2860 C C . THR B 1 107 ? 1.976 -35.219 -7.586 1 94.19 107 THR B C 1
ATOM 2862 O O . THR B 1 107 ? 3.029 -35.844 -7.699 1 94.19 107 THR B O 1
ATOM 2865 N N . PHE B 1 108 ? 1.854 -33.844 -7.57 1 95.56 108 PHE B N 1
ATOM 2866 C CA . PHE B 1 108 ? 3.068 -33.062 -7.52 1 95.56 108 PHE B CA 1
ATOM 2867 C C . PHE B 1 108 ? 3.363 -32.594 -6.094 1 95.56 108 PHE B C 1
ATOM 2869 O O . PHE B 1 108 ? 2.451 -32.219 -5.352 1 95.56 108 PHE B O 1
ATOM 2876 N N . GLU B 1 109 ? 4.715 -32.562 -5.812 1 94.5 109 GLU B N 1
ATOM 2877 C CA . GLU B 1 109 ? 5.129 -32.344 -4.43 1 94.5 109 GLU B CA 1
ATOM 2878 C C . GLU B 1 109 ? 5.309 -30.859 -4.152 1 94.5 109 GLU B C 1
ATOM 2880 O O . GLU B 1 109 ? 6.039 -30.172 -4.867 1 94.5 109 GLU B O 1
ATOM 2885 N N . LEU B 1 110 ? 4.645 -30.391 -3.092 1 94.12 110 LEU B N 1
ATOM 2886 C CA . LEU B 1 110 ? 4.879 -29.094 -2.463 1 94.12 110 LEU B CA 1
ATOM 2887 C C . LEU B 1 110 ? 4.848 -27.969 -3.498 1 94.12 110 LEU B C 1
ATOM 2889 O O . LEU B 1 110 ? 5.805 -27.203 -3.617 1 94.12 110 LEU B O 1
ATOM 2893 N N . VAL B 1 111 ? 3.703 -27.844 -4.102 1 95.5 111 VAL B N 1
ATOM 2894 C CA . VAL B 1 111 ? 3.504 -26.766 -5.066 1 95.5 111 VAL B CA 1
ATOM 2895 C C . VAL B 1 111 ? 2.715 -25.625 -4.418 1 95.5 111 VAL B C 1
ATOM 2897 O O . VAL B 1 111 ? 1.845 -25.875 -3.578 1 95.5 111 VAL B O 1
ATOM 2900 N N . PRO B 1 112 ? 3.037 -24.391 -4.777 1 96.19 112 PRO B N 1
ATOM 2901 C CA . PRO B 1 112 ? 2.277 -23.281 -4.191 1 96.19 112 PRO B CA 1
ATOM 2902 C C . PRO B 1 112 ? 0.79 -23.344 -4.527 1 96.19 112 PRO B C 1
ATOM 2904 O O . PRO B 1 112 ? 0.424 -23.562 -5.688 1 96.19 112 PRO B O 1
ATOM 2907 N N . GLU B 1 113 ? 0 -23.078 -3.59 1 95.62 113 GLU B N 1
ATOM 2908 C CA . GLU B 1 113 ? -1.445 -23.094 -3.791 1 95.62 113 GLU B CA 1
ATOM 2909 C C . GLU B 1 113 ? -1.91 -21.859 -4.57 1 95.62 113 GLU B C 1
ATOM 2911 O O . GLU B 1 113 ? -2.973 -21.891 -5.195 1 95.62 113 GLU B O 1
ATOM 2916 N N . ALA B 1 114 ? -1.207 -20.859 -4.426 1 95.56 114 ALA B N 1
ATOM 2917 C CA . ALA B 1 114 ? -1.43 -19.625 -5.188 1 95.56 114 ALA B CA 1
ATOM 2918 C C . ALA B 1 114 ? -0.107 -19 -5.613 1 95.56 114 ALA B C 1
ATOM 2920 O O . ALA B 1 114 ? 0.904 -19.141 -4.922 1 95.56 114 ALA B O 1
ATOM 2921 N N . TYR B 1 115 ? -0.168 -18.391 -6.781 1 96.56 115 TYR B N 1
ATOM 2922 C CA . TYR B 1 115 ? 1.044 -17.812 -7.34 1 96.56 115 TYR B CA 1
ATOM 2923 C C . TYR B 1 115 ? 0.719 -16.578 -8.18 1 96.56 115 TYR B C 1
ATOM 2925 O O . TYR B 1 115 ? -0.122 -16.641 -9.078 1 96.56 115 TYR B O 1
ATOM 2933 N N . SER B 1 116 ? 1.31 -15.453 -7.797 1 96.25 116 SER B N 1
ATOM 2934 C CA . SER B 1 116 ? 1.17 -14.211 -8.555 1 96.25 116 SER B CA 1
ATOM 2935 C C . SER B 1 116 ? 2.531 -13.617 -8.898 1 96.25 116 SER B C 1
ATOM 2937 O O . SER B 1 116 ? 3.402 -13.508 -8.031 1 96.25 116 SER B O 1
ATOM 2939 N N . LEU B 1 117 ? 2.672 -13.344 -10.18 1 96.56 117 LEU B N 1
ATOM 2940 C CA . LEU B 1 117 ? 3.957 -12.844 -10.648 1 96.56 117 LEU B CA 1
ATOM 2941 C C . LEU B 1 117 ? 3.801 -11.484 -11.32 1 96.56 117 LEU B C 1
ATOM 2943 O O . LEU B 1 117 ? 2.934 -11.305 -12.18 1 96.56 117 LEU B O 1
ATOM 2947 N N . SER B 1 118 ? 4.598 -10.523 -10.852 1 97.06 118 SER B N 1
ATOM 2948 C CA . SER B 1 118 ? 4.699 -9.195 -11.453 1 97.06 118 SER B CA 1
ATOM 2949 C C . SER B 1 118 ? 6.137 -8.875 -11.852 1 97.06 118 SER B C 1
ATOM 2951 O O . SER B 1 118 ? 7.078 -9.25 -11.148 1 97.06 118 SER B O 1
ATOM 2953 N N . SER B 1 119 ? 6.273 -8.211 -13 1 97.25 119 SER B N 1
ATOM 2954 C CA . SER B 1 119 ? 7.621 -7.895 -13.461 1 97.25 119 SER B CA 1
ATOM 2955 C C . SER B 1 119 ? 7.652 -6.551 -14.188 1 97.25 119 SER B C 1
ATOM 2957 O O . SER B 1 119 ? 6.605 -5.984 -14.508 1 97.25 119 SER B O 1
ATOM 2959 N N . THR B 1 120 ? 8.867 -6.043 -14.344 1 95.75 120 THR B N 1
ATOM 2960 C CA . THR B 1 120 ? 9.039 -4.77 -15.039 1 95.75 120 THR B CA 1
ATOM 2961 C C . THR B 1 120 ? 8.656 -4.906 -16.516 1 95.75 120 THR B C 1
ATOM 2963 O O . THR B 1 120 ? 8.125 -3.967 -17.109 1 95.75 120 THR B O 1
ATOM 2966 N N . ARG B 1 121 ? 8.953 -5.969 -17.094 1 94 121 ARG B N 1
ATOM 2967 C CA . ARG B 1 121 ? 8.617 -6.375 -18.453 1 94 121 ARG B CA 1
ATOM 2968 C C . ARG B 1 121 ? 8.477 -7.891 -18.562 1 94 121 ARG B C 1
ATOM 2970 O O . ARG B 1 121 ? 8.547 -8.594 -17.547 1 94 121 ARG B O 1
ATOM 2977 N N . ALA B 1 122 ? 8.203 -8.344 -19.766 1 93.5 122 ALA B N 1
ATOM 2978 C CA . ALA B 1 122 ? 8.062 -9.789 -19.938 1 93.5 122 ALA B CA 1
ATOM 2979 C C . ALA B 1 122 ? 9.312 -10.516 -19.453 1 93.5 122 ALA B C 1
ATOM 2981 O O . ALA B 1 122 ? 10.438 -10.117 -19.781 1 93.5 122 ALA B O 1
ATOM 2982 N N . ILE B 1 123 ? 9.094 -11.539 -18.672 1 92.69 123 ILE B N 1
ATOM 2983 C CA . ILE B 1 123 ? 10.203 -12.219 -18.016 1 92.69 123 ILE B CA 1
ATOM 2984 C C . ILE B 1 123 ? 11.18 -12.758 -19.062 1 92.69 123 ILE B C 1
ATOM 2986 O O . ILE B 1 123 ? 12.383 -12.828 -18.812 1 92.69 123 ILE B O 1
ATOM 2990 N N . GLU B 1 124 ? 10.656 -13.086 -20.25 1 91 124 GLU B N 1
ATOM 2991 C CA . GLU B 1 124 ? 11.477 -13.633 -21.328 1 91 124 GLU B CA 1
ATOM 2992 C C . GLU B 1 124 ? 12.5 -12.609 -21.828 1 91 124 GLU B C 1
ATOM 2994 O O . GLU B 1 124 ? 13.508 -12.977 -22.422 1 91 124 GLU B O 1
ATOM 2999 N N . THR B 1 125 ? 12.234 -11.375 -21.547 1 92.19 125 THR B N 1
ATOM 3000 C CA . THR B 1 125 ? 13.117 -10.32 -22.047 1 92.19 125 THR B CA 1
ATOM 3001 C C . THR B 1 125 ? 14.055 -9.844 -20.938 1 92.19 125 THR B C 1
ATOM 3003 O O . THR B 1 125 ? 14.953 -9.031 -21.188 1 92.19 125 THR B O 1
ATOM 3006 N N . ILE B 1 126 ? 13.922 -10.359 -19.781 1 94.06 126 ILE B N 1
ATOM 3007 C CA . ILE B 1 126 ? 14.68 -9.867 -18.625 1 94.06 126 ILE B CA 1
ATOM 3008 C C . ILE B 1 126 ? 15.992 -10.641 -18.516 1 94.06 126 ILE B C 1
ATOM 3010 O O . ILE B 1 126 ? 17.047 -10.055 -18.297 1 94.06 126 ILE B O 1
ATOM 3014 N N . ALA B 1 127 ? 15.906 -11.875 -18.688 1 94.5 127 ALA B N 1
ATOM 3015 C CA . ALA B 1 127 ? 17.047 -12.773 -18.547 1 94.5 127 ALA B CA 1
ATOM 3016 C C . ALA B 1 127 ? 16.906 -13.984 -19.453 1 94.5 127 ALA B C 1
ATOM 3018 O O . ALA B 1 127 ? 15.797 -14.305 -19.906 1 94.5 127 ALA B O 1
ATOM 3019 N N . PRO B 1 128 ? 18.078 -14.594 -19.75 1 94.06 128 PRO B N 1
ATOM 3020 C CA . PRO B 1 128 ? 17.969 -15.812 -20.562 1 94.06 128 PRO B CA 1
ATOM 3021 C C . PRO B 1 128 ? 17.047 -16.844 -19.938 1 94.06 128 PRO B C 1
ATOM 3023 O O . PRO B 1 128 ? 17.031 -17.016 -18.703 1 94.06 128 PRO B O 1
ATOM 3026 N N . ARG B 1 129 ? 16.375 -17.484 -20.766 1 92.94 129 ARG B N 1
ATOM 3027 C CA . ARG B 1 129 ? 15.359 -18.438 -20.344 1 92.94 129 ARG B CA 1
ATOM 3028 C C . ARG B 1 129 ? 15.969 -19.484 -19.406 1 92.94 129 ARG B C 1
ATOM 3030 O O . ARG B 1 129 ? 15.336 -19.906 -18.438 1 92.94 129 ARG B O 1
ATOM 3037 N N . ARG B 1 130 ? 17.125 -19.875 -19.719 1 93.25 130 ARG B N 1
ATOM 3038 C CA . ARG B 1 130 ? 17.781 -20.906 -18.906 1 93.25 130 ARG B CA 1
ATOM 3039 C C . ARG B 1 130 ? 17.984 -20.453 -17.484 1 93.25 130 ARG B C 1
ATOM 3041 O O . ARG B 1 130 ? 17.781 -21.219 -16.531 1 93.25 130 ARG B O 1
ATOM 3048 N N . ASP B 1 131 ? 18.328 -19.188 -17.375 1 92.62 131 ASP B N 1
ATOM 3049 C CA . ASP B 1 131 ? 18.562 -18.656 -16.047 1 92.62 131 ASP B CA 1
ATOM 3050 C C . ASP B 1 131 ? 17.266 -18.547 -15.25 1 92.62 131 ASP B C 1
ATOM 3052 O O . ASP B 1 131 ? 17.219 -18.922 -14.07 1 92.62 131 ASP B O 1
ATOM 3056 N N . ILE B 1 132 ? 16.266 -18.062 -15.914 1 93.25 132 ILE B N 1
ATOM 3057 C CA . ILE B 1 132 ? 14.953 -17.922 -15.281 1 93.25 132 ILE B CA 1
ATOM 3058 C C . ILE B 1 132 ? 14.422 -19.312 -14.898 1 93.25 132 ILE B C 1
ATOM 3060 O O . ILE B 1 132 ? 13.891 -19.484 -13.797 1 93.25 132 ILE B O 1
ATOM 3064 N N . ALA B 1 133 ? 14.617 -20.25 -15.734 1 92.56 133 ALA B N 1
ATOM 3065 C CA . ALA B 1 133 ? 14.172 -21.609 -15.477 1 92.56 133 ALA B CA 1
ATOM 3066 C C . ALA B 1 133 ? 14.906 -22.219 -14.289 1 92.56 133 ALA B C 1
ATOM 3068 O O . ALA B 1 133 ? 14.297 -22.891 -13.445 1 92.56 133 ALA B O 1
ATOM 3069 N N . ASN B 1 134 ? 16.219 -21.984 -14.25 1 92.12 134 ASN B N 1
ATOM 3070 C CA . ASN B 1 134 ? 17.016 -22.516 -13.156 1 92.12 134 ASN B CA 1
ATOM 3071 C C . ASN B 1 134 ? 16.594 -21.938 -11.812 1 92.12 134 ASN B C 1
ATOM 3073 O O . ASN B 1 134 ? 16.719 -22.609 -10.781 1 92.12 134 ASN B O 1
ATOM 3077 N N . MET B 1 135 ? 16.031 -20.766 -11.891 1 92.69 135 MET B N 1
ATOM 3078 C CA . MET B 1 135 ? 15.625 -20.109 -10.656 1 92.69 135 MET B CA 1
ATOM 3079 C C . MET B 1 135 ? 14.188 -20.453 -10.305 1 92.69 135 MET B C 1
ATOM 3081 O O . MET B 1 135 ? 13.703 -20.125 -9.219 1 92.69 135 MET B O 1
ATOM 3085 N N . GLY B 1 136 ? 13.5 -21.047 -11.211 1 91.69 136 GLY B N 1
ATOM 3086 C CA . GLY B 1 136 ? 12.125 -21.469 -10.969 1 91.69 136 GLY B CA 1
ATOM 3087 C C . GLY B 1 136 ? 11.148 -20.297 -10.945 1 91.69 136 GLY B C 1
ATOM 3088 O O . GLY B 1 136 ? 10.133 -20.359 -10.242 1 91.69 136 GLY B O 1
ATOM 3089 N N . ILE B 1 137 ? 11.539 -19.297 -11.672 1 94.19 137 ILE B N 1
ATOM 3090 C CA . ILE B 1 137 ? 10.688 -18.109 -11.688 1 94.19 137 ILE B CA 1
ATOM 3091 C C . ILE B 1 137 ? 9.625 -18.25 -12.773 1 94.19 137 ILE B C 1
ATOM 3093 O O . ILE B 1 137 ? 9.953 -18.453 -13.945 1 94.19 137 ILE B O 1
ATOM 3097 N N . GLY B 1 138 ? 8.359 -18.109 -12.336 1 93.38 138 GLY B N 1
ATOM 3098 C CA . GLY B 1 138 ? 7.273 -18.203 -13.305 1 93.38 138 GLY B CA 1
ATOM 3099 C C . GLY B 1 138 ? 6.602 -19.562 -13.305 1 93.38 138 GLY B C 1
ATOM 3100 O O . GLY B 1 138 ? 7.242 -20.578 -13.023 1 93.38 138 GLY B O 1
ATOM 3101 N N . VAL B 1 139 ? 5.414 -19.562 -13.75 1 92.12 139 VAL B N 1
ATOM 3102 C CA . VAL B 1 139 ? 4.598 -20.766 -13.742 1 92.12 139 VAL B CA 1
ATOM 3103 C C . VAL B 1 139 ? 5.199 -21.797 -14.688 1 92.12 139 VAL B C 1
ATOM 3105 O O . VAL B 1 139 ? 5.254 -22.984 -14.367 1 92.12 139 VAL B O 1
ATOM 3108 N N . ASP B 1 140 ? 5.738 -21.328 -15.812 1 91.12 140 ASP B N 1
ATOM 3109 C CA . ASP B 1 140 ? 6.285 -22.219 -16.828 1 91.12 140 ASP B CA 1
ATOM 3110 C C . ASP B 1 140 ? 7.57 -22.891 -16.359 1 91.12 140 ASP B C 1
ATOM 3112 O O . ASP B 1 140 ? 7.988 -23.906 -16.891 1 91.12 140 ASP B O 1
ATOM 3116 N N . HIS B 1 141 ? 8.117 -22.297 -15.305 1 90.88 141 HIS B N 1
ATOM 3117 C CA . HIS B 1 141 ? 9.422 -22.797 -14.883 1 90.88 141 HIS B CA 1
ATOM 3118 C C . HIS B 1 141 ? 9.344 -23.438 -13.5 1 90.88 141 HIS B C 1
ATOM 3120 O O . HIS B 1 141 ? 10.375 -23.75 -12.898 1 90.88 141 HIS B O 1
ATOM 3126 N N . MET B 1 142 ? 8.172 -23.578 -13 1 90.81 142 MET B N 1
ATOM 3127 C CA . MET B 1 142 ? 8 -24.234 -11.711 1 90.81 142 MET B CA 1
ATOM 3128 C C . MET B 1 142 ? 8.461 -25.688 -11.773 1 90.81 142 MET B C 1
ATOM 3130 O O . MET B 1 142 ? 8.18 -26.391 -12.742 1 90.81 142 MET B O 1
ATOM 3134 N N . ARG B 1 143 ? 9.125 -26.031 -10.625 1 87 143 ARG B N 1
ATOM 3135 C CA . ARG B 1 143 ? 9.57 -27.422 -10.547 1 87 143 ARG B CA 1
ATOM 3136 C C . ARG B 1 143 ? 8.453 -28.328 -10.062 1 87 143 ARG B C 1
ATOM 3138 O O . ARG B 1 143 ? 8.008 -28.219 -8.914 1 87 143 ARG B O 1
ATOM 3145 N N . LEU B 1 144 ? 7.766 -28.938 -11.047 1 92.69 144 LEU B N 1
ATOM 3146 C CA . LEU B 1 144 ? 6.715 -29.891 -10.711 1 92.69 144 LEU B CA 1
ATOM 3147 C C . LEU B 1 144 ? 7.277 -31.297 -10.586 1 92.69 144 LEU B C 1
ATOM 3149 O O . LEU B 1 144 ? 7.367 -32.031 -11.57 1 92.69 144 LEU B O 1
ATOM 3153 N N . VAL B 1 145 ? 7.617 -31.609 -9.312 1 91.19 145 VAL B N 1
ATOM 3154 C CA . VAL B 1 145 ? 8.211 -32.906 -9.039 1 91.19 145 VAL B CA 1
ATOM 3155 C C . VAL B 1 145 ? 7.109 -33.906 -8.688 1 91.19 145 VAL B C 1
ATOM 3157 O O . VAL B 1 145 ? 6.402 -33.75 -7.691 1 91.19 145 VAL B O 1
ATOM 3160 N N . PRO B 1 146 ? 7.004 -34.969 -9.484 1 91.88 146 PRO B N 1
ATOM 3161 C CA . PRO B 1 146 ? 5.98 -35.969 -9.203 1 91.88 146 PRO B CA 1
ATOM 3162 C C . PRO B 1 146 ? 6.352 -36.875 -8.039 1 91.88 146 PRO B C 1
ATOM 3164 O O . PRO B 1 146 ? 7.527 -37.219 -7.867 1 91.88 146 PRO B O 1
ATOM 3167 N N . LEU B 1 147 ? 5.332 -37.125 -7.277 1 88.12 147 LEU B N 1
ATOM 3168 C CA . LEU B 1 147 ? 5.535 -38.094 -6.207 1 88.12 147 LEU B CA 1
ATOM 3169 C C . LEU B 1 147 ? 5.309 -39.5 -6.707 1 88.12 147 LEU B C 1
ATOM 3171 O O . LEU B 1 147 ? 4.27 -39.812 -7.301 1 88.12 147 LEU B O 1
ATOM 3175 N N . GLY B 1 148 ? 6.258 -40.312 -6.375 1 76.81 148 GLY B N 1
ATOM 3176 C CA . GLY B 1 148 ? 6.109 -41.75 -6.621 1 76.81 148 GLY B CA 1
ATOM 3177 C C . GLY B 1 148 ? 5.98 -42.062 -8.094 1 76.81 148 GLY B C 1
ATOM 3178 O O . GLY B 1 148 ? 5.445 -43.125 -8.445 1 76.81 148 GLY B O 1
ATOM 3179 N N . PHE B 1 149 ? 6.223 -41.094 -8.992 1 65.62 149 PHE B N 1
ATOM 3180 C CA . PHE B 1 149 ? 5.934 -41.344 -10.398 1 65.62 149 PHE B CA 1
ATOM 3181 C C . PHE B 1 149 ? 7 -42.25 -11.023 1 65.62 149 PHE B C 1
ATOM 3183 O O . PHE B 1 149 ? 8.195 -42 -10.852 1 65.62 149 PHE B O 1
ATOM 3190 N N . VAL B 1 150 ? 6.59 -43.5 -11.445 1 62.22 150 VAL B N 1
ATOM 3191 C CA . VAL B 1 150 ? 7.406 -44.469 -12.133 1 62.22 150 VAL B CA 1
ATOM 3192 C C . VAL B 1 150 ? 7.047 -44.5 -13.617 1 62.22 150 VAL B C 1
ATOM 3194 O O . VAL B 1 150 ? 7.574 -45.344 -14.375 1 62.22 150 VAL B O 1
ATOM 3197 N N . GLY B 1 151 ? 6.328 -43.469 -14.062 1 63.03 151 GLY B N 1
ATOM 3198 C CA . GLY B 1 151 ? 5.871 -43.625 -15.43 1 63.03 151 GLY B CA 1
ATOM 3199 C C . GLY B 1 151 ? 6.789 -42.969 -16.438 1 63.03 151 GLY B C 1
ATOM 3200 O O . GLY B 1 151 ? 7.914 -42.562 -16.109 1 63.03 151 GLY B O 1
ATOM 3201 N N . ASP B 1 152 ? 6.344 -43 -17.766 1 68.44 152 ASP B N 1
ATOM 3202 C CA . ASP B 1 152 ? 7.109 -42.5 -18.906 1 68.44 152 ASP B CA 1
ATOM 3203 C C . ASP B 1 152 ? 7.082 -40.969 -18.984 1 68.44 152 ASP B C 1
ATOM 3205 O O . ASP B 1 152 ? 6.191 -40.344 -18.406 1 68.44 152 ASP B O 1
ATOM 3209 N N . GLY B 1 153 ? 8.211 -40.406 -19.406 1 71.12 153 GLY B N 1
ATOM 3210 C CA . GLY B 1 153 ? 8.445 -38.969 -19.578 1 71.12 153 GLY B CA 1
ATOM 3211 C C . GLY B 1 153 ? 7.305 -38.25 -20.281 1 71.12 153 GLY B C 1
ATOM 3212 O O . GLY B 1 153 ? 6.984 -37.125 -19.938 1 71.12 153 GLY B O 1
ATOM 3213 N N . SER B 1 154 ? 6.691 -38.938 -21.25 1 75.62 154 SER B N 1
ATOM 3214 C CA . SER B 1 154 ? 5.617 -38.312 -22.016 1 75.62 154 SER B CA 1
ATOM 3215 C C . SER B 1 154 ? 4.41 -38.031 -21.125 1 75.62 154 SER B C 1
ATOM 3217 O O . SER B 1 154 ? 3.799 -36.969 -21.219 1 75.62 154 SER B O 1
ATOM 3219 N N . THR B 1 155 ? 4.082 -38.938 -20.234 1 84.06 155 THR B N 1
ATOM 3220 C CA . THR B 1 155 ? 2.951 -38.812 -19.328 1 84.06 155 THR B CA 1
ATOM 3221 C C . THR B 1 155 ? 3.205 -37.688 -18.328 1 84.06 155 THR B C 1
ATOM 3223 O O . THR B 1 155 ? 2.301 -36.906 -18.031 1 84.06 155 THR B O 1
ATOM 3226 N N . LEU B 1 156 ? 4.453 -37.562 -17.984 1 88.88 156 LEU B N 1
ATOM 3227 C CA . LEU B 1 156 ? 4.824 -36.531 -17.047 1 88.88 156 LEU B CA 1
ATOM 3228 C C . LEU B 1 156 ? 4.602 -35.125 -17.656 1 88.88 156 LEU B C 1
ATOM 3230 O O . LEU B 1 156 ? 4.059 -34.25 -16.984 1 88.88 156 LEU B O 1
ATOM 3234 N N . GLY B 1 157 ? 4.984 -34.969 -18.891 1 91.19 157 GLY B N 1
ATOM 3235 C CA . GLY B 1 157 ? 4.797 -33.688 -19.578 1 91.19 157 GLY B CA 1
ATOM 3236 C C . GLY B 1 157 ? 3.338 -33.281 -19.703 1 91.19 157 GLY B C 1
ATOM 3237 O O . GLY B 1 157 ? 2.992 -32.125 -19.516 1 91.19 157 GLY B O 1
ATOM 3238 N N . GLU B 1 158 ? 2.533 -34.312 -20 1 91.75 158 GLU B N 1
ATOM 3239 C CA . GLU B 1 158 ? 1.103 -34.031 -20.141 1 91.75 158 GLU B CA 1
ATOM 3240 C C . GLU B 1 158 ? 0.49 -33.594 -18.828 1 91.75 158 GLU B C 1
ATOM 3242 O O . GLU B 1 158 ? -0.3 -32.656 -18.797 1 91.75 158 GLU B O 1
ATOM 3247 N N . PHE B 1 159 ? 0.871 -34.219 -17.766 1 93.12 159 PHE B N 1
ATOM 3248 C CA . PHE B 1 159 ? 0.315 -33.875 -16.453 1 93.12 159 PHE B CA 1
ATOM 3249 C C . PHE B 1 159 ? 0.842 -32.531 -15.977 1 93.12 159 PHE B C 1
ATOM 3251 O O . PHE B 1 159 ? 0.116 -31.766 -15.336 1 93.12 159 PHE B O 1
ATOM 3258 N N . ARG B 1 160 ? 2.088 -32.25 -16.25 1 93.94 160 ARG B N 1
ATOM 3259 C CA . ARG B 1 160 ? 2.637 -30.938 -15.891 1 93.94 160 ARG B CA 1
ATOM 3260 C C . ARG B 1 160 ? 1.888 -29.812 -16.609 1 93.94 160 ARG B C 1
ATOM 3262 O O . ARG B 1 160 ? 1.518 -28.812 -15.977 1 93.94 160 ARG B O 1
ATOM 3269 N N . ASN B 1 161 ? 1.69 -30.031 -17.875 1 94.5 161 ASN B N 1
ATOM 3270 C CA . ASN B 1 161 ? 0.965 -29.047 -18.656 1 94.5 161 ASN B CA 1
ATOM 3271 C C . ASN B 1 161 ? -0.472 -28.891 -18.156 1 94.5 161 ASN B C 1
ATOM 3273 O O . ASN B 1 161 ? -0.996 -27.766 -18.109 1 94.5 161 ASN B O 1
ATOM 3277 N N . ALA B 1 162 ? -1.065 -30 -17.859 1 94.81 162 ALA B N 1
ATOM 3278 C CA . ALA B 1 162 ? -2.434 -29.953 -17.359 1 94.81 162 ALA B CA 1
ATOM 3279 C C . ALA B 1 162 ? -2.504 -29.203 -16.031 1 94.81 162 ALA B C 1
ATOM 3281 O O . ALA B 1 162 ? -3.42 -28.406 -15.82 1 94.81 162 ALA B O 1
ATOM 3282 N N . PHE B 1 163 ? -1.481 -29.469 -15.18 1 95.38 163 PHE B N 1
ATOM 3283 C CA . PHE B 1 163 ? -1.429 -28.781 -13.898 1 95.38 163 PHE B CA 1
ATOM 3284 C C . PHE B 1 163 ? -1.39 -27.266 -14.102 1 95.38 163 PHE B C 1
ATOM 3286 O O . PHE B 1 163 ? -2.178 -26.531 -13.5 1 95.38 163 PHE B O 1
ATOM 3293 N N . ARG B 1 164 ? -0.522 -26.797 -14.906 1 95.31 164 ARG B N 1
ATOM 3294 C CA . ARG B 1 164 ? -0.34 -25.375 -15.148 1 95.31 164 ARG B CA 1
ATOM 3295 C C . ARG B 1 164 ? -1.604 -24.75 -15.734 1 95.31 164 ARG B C 1
ATOM 3297 O O . ARG B 1 164 ? -2.039 -23.688 -15.297 1 95.31 164 ARG B O 1
ATOM 3304 N N . ARG B 1 165 ? -2.211 -25.453 -16.672 1 95.31 165 ARG B N 1
ATOM 3305 C CA . ARG B 1 165 ? -3.42 -24.953 -17.328 1 95.31 165 ARG B CA 1
ATOM 3306 C C . ARG B 1 165 ? -4.559 -24.797 -16.328 1 95.31 165 ARG B C 1
ATOM 3308 O O . ARG B 1 165 ? -5.25 -23.781 -16.312 1 95.31 165 ARG B O 1
ATOM 3315 N N . ILE B 1 166 ? -4.703 -25.812 -15.531 1 95.19 166 ILE B N 1
ATOM 3316 C CA . ILE B 1 166 ? -5.785 -25.812 -14.555 1 95.19 166 ILE B CA 1
ATOM 3317 C C . ILE B 1 166 ? -5.594 -24.656 -13.578 1 95.19 166 ILE B C 1
ATOM 3319 O O . ILE B 1 166 ? -6.539 -23.922 -13.266 1 95.19 166 ILE B O 1
ATOM 3323 N N . ARG B 1 167 ? -4.367 -24.453 -13.102 1 94.94 167 ARG B N 1
ATOM 3324 C CA . ARG B 1 167 ? -4.09 -23.422 -12.109 1 94.94 167 ARG B CA 1
ATOM 3325 C C . ARG B 1 167 ? -4.234 -22.031 -12.727 1 94.94 167 ARG B C 1
ATOM 3327 O O . ARG B 1 167 ? -4.734 -21.109 -12.078 1 94.94 167 ARG B O 1
ATOM 3334 N N . GLU B 1 168 ? -3.877 -21.859 -13.953 1 94.19 168 GLU B N 1
ATOM 3335 C CA . GLU B 1 168 ? -3.986 -20.562 -14.641 1 94.19 168 GLU B CA 1
ATOM 3336 C C . GLU B 1 168 ? -5.438 -20.234 -14.969 1 94.19 168 GLU B C 1
ATOM 3338 O O . GLU B 1 168 ? -5.875 -19.094 -14.797 1 94.19 168 GLU B O 1
ATOM 3343 N N . THR B 1 169 ? -6.195 -21.234 -15.367 1 93 169 THR B N 1
ATOM 3344 C CA . THR B 1 169 ? -7.59 -21.016 -15.734 1 93 169 THR B CA 1
ATOM 3345 C C . THR B 1 169 ? -8.438 -20.719 -14.5 1 93 169 THR B C 1
ATOM 3347 O O . THR B 1 169 ? -9.391 -19.938 -14.57 1 93 169 THR B O 1
ATOM 3350 N N . SER B 1 170 ? -8.039 -21.312 -13.383 1 91.31 170 SER B N 1
ATOM 3351 C CA . SER B 1 170 ? -8.781 -21.078 -12.148 1 91.31 170 SER B CA 1
ATOM 3352 C C . SER B 1 170 ? -8.5 -19.688 -11.594 1 91.31 170 SER B C 1
ATOM 3354 O O . SER B 1 170 ? -9.219 -19.203 -10.711 1 91.31 170 SER B O 1
ATOM 3356 N N . GLY B 1 171 ? -7.375 -19.109 -11.938 1 91.44 171 GLY B N 1
ATOM 3357 C CA . GLY B 1 171 ? -7.066 -17.75 -11.523 1 91.44 171 GLY B CA 1
ATOM 3358 C C . GLY B 1 171 ? -6.168 -17.688 -10.305 1 91.44 171 GLY B C 1
ATOM 3359 O O . GLY B 1 171 ? -5.824 -16.594 -9.836 1 91.44 171 GLY B O 1
ATOM 3360 N N . VAL B 1 172 ? -5.812 -18.797 -9.82 1 94.12 172 VAL B N 1
ATOM 3361 C CA . VAL B 1 172 ? -4.98 -18.797 -8.617 1 94.12 172 VAL B CA 1
ATOM 3362 C C . VAL B 1 172 ? -3.52 -18.578 -9.008 1 94.12 172 VAL B C 1
ATOM 3364 O O . VAL B 1 172 ? -2.691 -18.25 -8.156 1 94.12 172 VAL B O 1
ATOM 3367 N N . TYR B 1 173 ? -3.221 -18.875 -10.242 1 95.12 173 TYR B N 1
ATOM 3368 C CA . TYR B 1 173 ? -1.933 -18.5 -10.82 1 95.12 173 TYR B CA 1
ATOM 3369 C C . TYR B 1 173 ? -2.082 -17.344 -11.805 1 95.12 173 TYR B C 1
ATOM 3371 O O . TYR B 1 173 ? -2.84 -17.438 -12.773 1 95.12 173 TYR B O 1
ATOM 3379 N N . GLN B 1 174 ? -1.38 -16.312 -11.461 1 92.94 174 GLN B N 1
ATOM 3380 C CA . GLN B 1 174 ? -1.522 -15.125 -12.289 1 92.94 174 GLN B CA 1
ATOM 3381 C C . GLN B 1 174 ? -0.162 -14.516 -12.609 1 92.94 174 GLN B C 1
ATOM 3383 O O . GLN B 1 174 ? 0.803 -14.703 -11.867 1 92.94 174 GLN B O 1
ATOM 3388 N N . ARG B 1 175 ? -0.103 -13.859 -13.789 1 90.88 175 ARG B N 1
ATOM 3389 C CA . ARG B 1 175 ? 1.074 -13.117 -14.219 1 90.88 175 ARG B CA 1
ATOM 3390 C C . ARG B 1 175 ? 0.691 -11.719 -14.703 1 90.88 175 ARG B C 1
ATOM 3392 O O . ARG B 1 175 ? -0.329 -11.547 -15.375 1 90.88 175 ARG B O 1
ATOM 3399 N N . ASP B 1 176 ? 1.537 -10.797 -14.297 1 89.81 176 ASP B N 1
ATOM 3400 C CA . ASP B 1 176 ? 1.302 -9.414 -14.719 1 89.81 176 ASP B CA 1
ATOM 3401 C C . ASP B 1 176 ? 2.594 -8.766 -15.203 1 89.81 176 ASP B C 1
ATOM 3403 O O . ASP B 1 176 ? 3.262 -8.062 -14.445 1 89.81 176 ASP B O 1
ATOM 3407 N N . PRO B 1 177 ? 2.801 -9.016 -16.594 1 89.06 177 PRO B N 1
ATOM 3408 C CA . PRO B 1 177 ? 3.947 -8.266 -17.109 1 89.06 177 PRO B CA 1
ATOM 3409 C C . PRO B 1 177 ? 3.729 -6.758 -17.094 1 89.06 177 PRO B C 1
ATOM 3411 O O . PRO B 1 177 ? 2.67 -6.277 -17.516 1 89.06 177 PRO B O 1
ATOM 3414 N N . GLY B 1 178 ? 4.559 -6.027 -16.453 1 89.88 178 GLY B N 1
ATOM 3415 C CA . GLY B 1 178 ? 4.398 -4.59 -16.328 1 89.88 178 GLY B CA 1
ATOM 3416 C C . GLY B 1 178 ? 3.859 -4.172 -14.969 1 89.88 178 GLY B C 1
ATOM 3417 O O . GLY B 1 178 ? 3.576 -2.992 -14.742 1 89.88 178 GLY B O 1
ATOM 3418 N N . GLY B 1 179 ? 3.748 -5.125 -14.133 1 94 179 GLY B N 1
ATOM 3419 C CA . GLY B 1 179 ? 3.182 -4.844 -12.82 1 94 179 GLY B CA 1
ATOM 3420 C C . GLY B 1 179 ? 4.172 -4.199 -11.875 1 94 179 GLY B C 1
ATOM 3421 O O . GLY B 1 179 ? 3.812 -3.82 -10.758 1 94 179 GLY B O 1
ATOM 3422 N N . VAL B 1 180 ? 5.398 -4.109 -12.359 1 96.25 180 VAL B N 1
ATOM 3423 C CA . VAL B 1 180 ? 6.426 -3.432 -11.586 1 96.25 180 VAL B CA 1
ATOM 3424 C C . VAL B 1 180 ? 6.797 -2.111 -12.258 1 96.25 180 VAL B C 1
ATOM 3426 O O . VAL B 1 180 ? 7.105 -2.08 -13.445 1 96.25 180 VAL B O 1
ATOM 3429 N N . GLN B 1 181 ? 6.785 -1.042 -11.469 1 94 181 GLN B N 1
ATOM 3430 C CA . GLN B 1 181 ? 7.117 0.284 -11.984 1 94 181 GLN B CA 1
ATOM 3431 C C . GLN B 1 181 ? 8.203 0.942 -11.133 1 94 181 GLN B C 1
ATOM 3433 O O . GLN B 1 181 ? 8.117 0.957 -9.906 1 94 181 GLN B O 1
ATOM 3438 N N . PHE B 1 182 ? 9.133 1.461 -11.891 1 91.44 182 PHE B N 1
ATOM 3439 C CA . PHE B 1 182 ? 10.117 2.291 -11.203 1 91.44 182 PHE B CA 1
ATOM 3440 C C . PHE B 1 182 ? 9.594 3.711 -11.023 1 91.44 182 PHE B C 1
ATOM 3442 O O . PHE B 1 182 ? 9.188 4.359 -11.992 1 91.44 182 PHE B O 1
ATOM 3449 N N . ILE B 1 183 ? 9.523 4.09 -9.789 1 88.88 183 ILE B N 1
ATOM 3450 C CA . ILE B 1 183 ? 9.102 5.449 -9.477 1 88.88 183 ILE B CA 1
ATOM 3451 C C . ILE B 1 183 ? 10.258 6.418 -9.688 1 88.88 183 ILE B C 1
ATOM 3453 O O . ILE B 1 183 ? 10.062 7.539 -10.164 1 88.88 183 ILE B O 1
ATOM 3457 N N . SER B 1 184 ? 11.391 6 -9.234 1 87.69 184 SER B N 1
ATOM 3458 C CA . SER B 1 184 ? 12.656 6.699 -9.461 1 87.69 184 SER B CA 1
ATOM 3459 C C . SER B 1 184 ? 13.773 5.723 -9.805 1 87.69 184 SER B C 1
ATOM 3461 O O . SER B 1 184 ? 13.516 4.559 -10.117 1 87.69 184 SER B O 1
ATOM 3463 N N . SER B 1 185 ? 14.969 6.242 -9.758 1 79.88 185 SER B N 1
ATOM 3464 C CA . SER B 1 185 ? 16.109 5.402 -10.109 1 79.88 185 SER B CA 1
ATOM 3465 C C . SER B 1 185 ? 16.297 4.273 -9.109 1 79.88 185 SER B C 1
ATOM 3467 O O . SER B 1 185 ? 16.766 3.189 -9.461 1 79.88 185 SER B O 1
ATOM 3469 N N . SER B 1 186 ? 15.836 4.508 -7.938 1 84.5 186 SER B N 1
ATOM 3470 C CA . SER B 1 186 ? 16.156 3.51 -6.926 1 84.5 186 SER B CA 1
ATOM 3471 C C . SER B 1 186 ? 14.898 2.982 -6.246 1 84.5 186 SER B C 1
ATOM 3473 O O . SER B 1 186 ? 14.953 2.029 -5.469 1 84.5 186 SER B O 1
ATOM 3475 N N . LEU B 1 187 ? 13.797 3.598 -6.605 1 92.81 187 LEU B N 1
ATOM 3476 C CA . LEU B 1 187 ? 12.547 3.24 -5.938 1 92.81 187 LEU B CA 1
ATOM 3477 C C . LEU B 1 187 ? 11.57 2.607 -6.918 1 92.81 187 LEU B C 1
ATOM 3479 O O . LEU B 1 187 ? 11.375 3.115 -8.023 1 92.81 187 LEU B O 1
ATOM 3483 N N . PHE B 1 188 ? 10.961 1.484 -6.527 1 95 188 PHE B N 1
ATOM 3484 C CA . PHE B 1 188 ? 9.977 0.853 -7.402 1 95 188 PHE B CA 1
ATOM 3485 C C . PHE B 1 188 ? 8.773 0.381 -6.605 1 95 188 PHE B C 1
ATOM 3487 O O . PHE B 1 188 ? 8.828 0.294 -5.375 1 95 188 PHE B O 1
ATOM 3494 N N . LYS B 1 189 ? 7.738 0.153 -7.309 1 96.31 189 LYS B N 1
ATOM 3495 C CA . LYS B 1 189 ? 6.527 -0.457 -6.762 1 96.31 189 LYS B CA 1
ATOM 3496 C C . LYS B 1 189 ? 6.039 -1.597 -7.652 1 96.31 189 LYS B C 1
ATOM 3498 O O . LYS B 1 189 ? 6.258 -1.584 -8.867 1 96.31 189 LYS B O 1
ATOM 3503 N N . ALA B 1 190 ? 5.445 -2.533 -6.992 1 96.75 190 ALA B N 1
ATOM 3504 C CA . ALA B 1 190 ? 4.859 -3.674 -7.691 1 96.75 190 ALA B CA 1
ATOM 3505 C C . ALA B 1 190 ? 3.469 -3.992 -7.152 1 96.75 190 ALA B C 1
ATOM 3507 O O . ALA B 1 190 ? 3.201 -3.812 -5.961 1 96.75 190 ALA B O 1
ATOM 3508 N N . SER B 1 191 ? 2.682 -4.418 -8.031 1 94 191 SER B N 1
ATOM 3509 C CA . SER B 1 191 ? 1.352 -4.879 -7.648 1 94 191 SER B CA 1
ATOM 3510 C C . SER B 1 191 ? 1.19 -6.375 -7.902 1 94 191 SER B C 1
ATOM 3512 O O . SER B 1 191 ? 1.498 -6.859 -8.992 1 94 191 SER B O 1
ATOM 3514 N N . VAL B 1 192 ? 0.757 -7.016 -6.836 1 93.31 192 VAL B N 1
ATOM 3515 C CA . VAL B 1 192 ? 0.435 -8.43 -6.996 1 93.31 192 VAL B CA 1
ATOM 3516 C C . VAL B 1 192 ? -1.023 -8.68 -6.617 1 93.31 192 VAL B C 1
ATOM 3518 O O . VAL B 1 192 ? -1.549 -8.039 -5.703 1 93.31 192 VAL B O 1
ATOM 3521 N N . ARG B 1 193 ? -1.562 -9.625 -7.258 1 90.88 193 ARG B N 1
ATOM 3522 C CA . ARG B 1 193 ? -2.984 -9.891 -7.066 1 90.88 193 ARG B CA 1
ATOM 3523 C C . ARG B 1 193 ? -3.201 -11.086 -6.148 1 90.88 193 ARG B C 1
ATOM 3525 O O . ARG B 1 193 ? -2.578 -12.141 -6.332 1 90.88 193 ARG B O 1
ATOM 3532 N N . LEU B 1 194 ? -4.035 -10.867 -5.145 1 91.75 194 LEU B N 1
ATOM 3533 C CA . LEU B 1 194 ? -4.57 -11.953 -4.336 1 91.75 194 LEU B CA 1
ATOM 3534 C C . LEU B 1 194 ? -5.934 -12.398 -4.852 1 91.75 194 LEU B C 1
ATOM 3536 O O . LEU B 1 194 ? -6.875 -11.609 -4.887 1 91.75 194 LEU B O 1
ATOM 3540 N N . PRO B 1 195 ? -5.984 -13.625 -5.246 1 91.19 195 PRO B N 1
ATOM 3541 C CA . PRO B 1 195 ? -7.281 -14.086 -5.758 1 91.19 195 PRO B CA 1
ATOM 3542 C C . PRO B 1 195 ? -8.336 -14.203 -4.664 1 91.19 195 PRO B C 1
ATOM 3544 O O . PRO B 1 195 ? -8.008 -14.227 -3.477 1 91.19 195 PRO B O 1
ATOM 3547 N N . ALA B 1 196 ? -9.57 -14.242 -5.09 1 87.88 196 ALA B N 1
ATOM 3548 C CA . ALA B 1 196 ? -10.695 -14.344 -4.16 1 87.88 196 ALA B CA 1
ATOM 3549 C C . ALA B 1 196 ? -10.594 -15.602 -3.309 1 87.88 196 ALA B C 1
ATOM 3551 O O . ALA B 1 196 ? -10.977 -15.602 -2.137 1 87.88 196 ALA B O 1
ATOM 3552 N N . ASN B 1 197 ? -10.086 -16.641 -3.902 1 87.81 197 ASN B N 1
ATOM 3553 C CA . ASN B 1 197 ? -9.93 -17.906 -3.18 1 87.81 197 ASN B CA 1
ATOM 3554 C C . ASN B 1 197 ? -8.5 -18.109 -2.701 1 87.81 197 ASN B C 1
ATOM 3556 O O . ASN B 1 197 ? -7.934 -19.188 -2.857 1 87.81 197 ASN B O 1
ATOM 3560 N N . VAL B 1 198 ? -8.031 -17.078 -2.09 1 89.88 198 VAL B N 1
ATOM 3561 C CA . VAL B 1 198 ? -6.652 -17.125 -1.604 1 89.88 198 VAL B CA 1
ATOM 3562 C C . VAL B 1 198 ? -6.559 -18.078 -0.416 1 89.88 198 VAL B C 1
ATOM 3564 O O . VAL B 1 198 ? -7.383 -18.016 0.501 1 89.88 198 VAL B O 1
ATOM 3567 N N . PRO B 1 199 ? -5.617 -18.984 -0.49 1 91.69 199 PRO B N 1
ATOM 3568 C CA . PRO B 1 199 ? -5.461 -19.906 0.633 1 91.69 199 PRO B CA 1
ATOM 3569 C C . PRO B 1 199 ? -5.008 -19.219 1.914 1 91.69 199 PRO B C 1
ATOM 3571 O O . PRO B 1 199 ? -4.238 -18.25 1.858 1 91.69 199 PRO B O 1
ATOM 3574 N N . ASN B 1 200 ? -5.48 -19.719 2.998 1 91.75 200 ASN B N 1
ATOM 3575 C CA . ASN B 1 200 ? -5.004 -19.234 4.289 1 91.75 200 ASN B CA 1
ATOM 3576 C C . ASN B 1 200 ? -3.594 -19.75 4.59 1 91.75 200 ASN B C 1
ATOM 3578 O O . ASN B 1 200 ? -3.17 -20.766 4.051 1 91.75 200 ASN B O 1
ATOM 3582 N N . GLY B 1 201 ? -2.861 -18.938 5.41 1 94 201 GLY B N 1
ATOM 3583 C CA . GLY B 1 201 ? -1.525 -19.344 5.816 1 94 201 GLY B CA 1
ATOM 3584 C C . GLY B 1 201 ? -0.466 -18.297 5.512 1 94 201 GLY B C 1
ATOM 3585 O O . GLY B 1 201 ? -0.778 -17.125 5.344 1 94 201 GLY B O 1
ATOM 3586 N N . ILE B 1 202 ? 0.692 -18.781 5.543 1 95.56 202 ILE B N 1
ATOM 3587 C CA . ILE B 1 202 ? 1.816 -17.891 5.32 1 95.56 202 ILE B CA 1
ATOM 3588 C C . ILE B 1 202 ? 2.172 -17.859 3.834 1 95.56 202 ILE B C 1
ATOM 3590 O O . ILE B 1 202 ? 2.459 -18.906 3.242 1 95.56 202 ILE B O 1
ATOM 3594 N N . HIS B 1 203 ? 2.031 -16.781 3.324 1 96.56 203 HIS B N 1
ATOM 3595 C CA . HIS B 1 203 ? 2.504 -16.531 1.968 1 96.56 203 HIS B CA 1
ATOM 3596 C C . HIS B 1 203 ? 3.885 -15.875 1.977 1 96.56 203 HIS B C 1
ATOM 3598 O O . HIS B 1 203 ? 4.316 -15.336 2.998 1 96.56 203 HIS B O 1
ATOM 3604 N N . VAL B 1 204 ? 4.59 -15.953 0.82 1 97.19 204 VAL B N 1
ATOM 3605 C CA . VAL B 1 204 ? 5.926 -15.367 0.754 1 97.19 204 VAL B CA 1
ATOM 3606 C C . VAL B 1 204 ? 6.035 -14.453 -0.462 1 97.19 204 VAL B C 1
ATOM 3608 O O . VAL B 1 204 ? 5.742 -14.867 -1.587 1 97.19 204 VAL B O 1
ATOM 3611 N N . VAL B 1 205 ? 6.41 -13.234 -0.211 1 97.06 205 VAL B N 1
ATOM 3612 C CA . VAL B 1 205 ? 6.73 -12.289 -1.275 1 97.06 205 VAL B CA 1
ATOM 3613 C C . VAL B 1 205 ? 8.227 -12.328 -1.569 1 97.06 205 VAL B C 1
ATOM 3615 O O . VAL B 1 205 ? 9.047 -12.172 -0.663 1 97.06 205 VAL B O 1
ATOM 3618 N N . ARG B 1 206 ? 8.539 -12.5 -2.863 1 97.44 206 ARG B N 1
ATOM 3619 C CA . ARG B 1 206 ? 9.945 -12.516 -3.256 1 97.44 206 ARG B CA 1
ATOM 3620 C C . ARG B 1 206 ? 10.203 -11.539 -4.402 1 97.44 206 ARG B C 1
ATOM 3622 O O . ARG B 1 206 ? 9.484 -11.547 -5.402 1 97.44 206 ARG B O 1
ATOM 3629 N N . ALA B 1 207 ? 11.18 -10.758 -4.219 1 98.06 207 ALA B N 1
ATOM 3630 C CA . ALA B 1 207 ? 11.609 -9.859 -5.285 1 98.06 207 ALA B CA 1
ATOM 3631 C C . ALA B 1 207 ? 13 -10.234 -5.789 1 98.06 207 ALA B C 1
ATOM 3633 O O . ALA B 1 207 ? 13.898 -10.547 -5 1 98.06 207 ALA B O 1
ATOM 3634 N N . TYR B 1 208 ? 13.102 -10.234 -7.113 1 97.5 208 TYR B N 1
ATOM 3635 C CA . TYR B 1 208 ? 14.367 -10.531 -7.773 1 97.5 208 TYR B CA 1
ATOM 3636 C C . TYR B 1 208 ? 14.859 -9.336 -8.57 1 97.5 208 TYR B C 1
ATOM 3638 O O . TYR B 1 208 ? 14.109 -8.742 -9.344 1 97.5 208 TYR B O 1
ATOM 3646 N N . LEU B 1 209 ? 16.141 -9.047 -8.336 1 96.69 209 LEU B N 1
ATOM 3647 C CA . LEU B 1 209 ? 16.766 -7.961 -9.07 1 96.69 209 LEU B CA 1
ATOM 3648 C C . LEU B 1 209 ? 17.703 -8.5 -10.148 1 96.69 209 LEU B C 1
ATOM 3650 O O . LEU B 1 209 ? 18.562 -9.344 -9.867 1 96.69 209 LEU B O 1
ATOM 3654 N N . PHE B 1 210 ? 17.453 -8.016 -11.352 1 95.31 210 PHE B N 1
ATOM 3655 C CA . PHE B 1 210 ? 18.312 -8.367 -12.477 1 95.31 210 PHE B CA 1
ATOM 3656 C C . PHE B 1 210 ? 19 -7.125 -13.039 1 95.31 210 PHE B C 1
ATOM 3658 O O . PHE B 1 210 ? 18.391 -6.059 -13.141 1 95.31 210 PHE B O 1
ATOM 3665 N N . ARG B 1 211 ? 20.266 -7.293 -13.375 1 93.75 211 ARG B N 1
ATOM 3666 C CA . ARG B 1 211 ? 21.016 -6.254 -14.062 1 93.75 211 ARG B CA 1
ATOM 3667 C C . ARG B 1 211 ? 21.516 -6.746 -15.414 1 93.75 211 ARG B C 1
ATOM 3669 O O . ARG B 1 211 ? 22.391 -7.613 -15.484 1 93.75 211 ARG B O 1
ATOM 3676 N N . ASP B 1 212 ? 21 -6.219 -16.453 1 91.06 212 ASP B N 1
ATOM 3677 C CA . ASP B 1 212 ? 21.406 -6.582 -17.797 1 91.06 212 ASP B CA 1
ATOM 3678 C C . ASP B 1 212 ? 21.328 -8.094 -18.016 1 91.06 212 ASP B C 1
ATOM 3680 O O . ASP B 1 212 ? 22.281 -8.703 -18.484 1 91.06 212 ASP B O 1
ATOM 3684 N N . GLY B 1 213 ? 20.25 -8.57 -17.5 1 92 213 GLY B N 1
ATOM 3685 C CA . GLY B 1 213 ? 19.984 -9.977 -17.75 1 92 213 GLY B CA 1
ATOM 3686 C C . GLY B 1 213 ? 20.609 -10.906 -16.734 1 92 213 GLY B C 1
ATOM 3687 O O . GLY B 1 213 ? 20.438 -12.125 -16.797 1 92 213 GLY B O 1
ATOM 3688 N N . VAL B 1 214 ? 21.375 -10.328 -15.789 1 93.25 214 VAL B N 1
ATOM 3689 C CA . VAL B 1 214 ? 22.078 -11.141 -14.797 1 93.25 214 VAL B CA 1
ATOM 3690 C C . VAL B 1 214 ? 21.422 -10.961 -13.43 1 93.25 214 VAL B C 1
ATOM 3692 O O . VAL B 1 214 ? 21.125 -9.844 -13.016 1 93.25 214 VAL B O 1
ATOM 3695 N N . PHE B 1 215 ? 21.297 -12.094 -12.742 1 94.81 215 PHE B N 1
ATOM 3696 C CA . PHE B 1 215 ? 20.734 -12.07 -11.391 1 94.81 215 PHE B CA 1
ATOM 3697 C C . PHE B 1 215 ? 21.672 -11.359 -10.43 1 94.81 215 PHE B C 1
ATOM 3699 O O . PHE B 1 215 ? 22.875 -11.656 -10.391 1 94.81 215 PHE B O 1
ATOM 3706 N N . VAL B 1 216 ? 21.094 -10.453 -9.656 1 94.31 216 VAL B N 1
ATOM 3707 C CA . VAL B 1 216 ? 21.938 -9.641 -8.773 1 94.31 216 VAL B CA 1
ATOM 3708 C C . VAL B 1 216 ? 21.625 -9.984 -7.32 1 94.31 216 VAL B C 1
ATOM 3710 O O . VAL B 1 216 ? 22.531 -10.328 -6.555 1 94.31 216 VAL B O 1
ATOM 3713 N N . ALA B 1 217 ? 20.344 -9.82 -6.941 1 94.56 217 ALA B N 1
ATOM 3714 C CA . ALA B 1 217 ? 19.953 -10.031 -5.551 1 94.56 217 ALA B CA 1
ATOM 3715 C C . ALA B 1 217 ? 18.469 -10.391 -5.453 1 94.56 217 ALA B C 1
ATOM 3717 O O . ALA B 1 217 ? 17.703 -10.18 -6.402 1 94.56 217 ALA B O 1
ATOM 3718 N N . ALA B 1 218 ? 18.141 -11 -4.281 1 96 218 ALA B N 1
ATOM 3719 C CA . ALA B 1 218 ? 16.734 -11.312 -3.986 1 96 218 ALA B CA 1
ATOM 3720 C C . ALA B 1 218 ? 16.406 -11.016 -2.527 1 96 218 ALA B C 1
ATOM 3722 O O . ALA B 1 218 ? 17.297 -11 -1.674 1 96 218 ALA B O 1
ATOM 3723 N N . LYS B 1 219 ? 15.211 -10.641 -2.295 1 96.5 219 LYS B N 1
ATOM 3724 C CA . LYS B 1 219 ? 14.68 -10.422 -0.953 1 96.5 219 LYS B CA 1
ATOM 3725 C C . LYS B 1 219 ? 13.297 -11.047 -0.801 1 96.5 219 LYS B C 1
ATOM 3727 O O . LYS B 1 219 ? 12.484 -11.008 -1.73 1 96.5 219 LYS B O 1
ATOM 3732 N N . ALA B 1 220 ? 13.086 -11.648 0.377 1 96.81 220 ALA B N 1
ATOM 3733 C CA . ALA B 1 220 ? 11.797 -12.273 0.638 1 96.81 220 ALA B CA 1
ATOM 3734 C C . ALA B 1 220 ? 11.188 -11.75 1.937 1 96.81 220 ALA B C 1
ATOM 3736 O O . ALA B 1 220 ? 11.906 -11.422 2.881 1 96.81 220 ALA B O 1
ATOM 3737 N N . LEU B 1 221 ? 9.844 -11.641 1.963 1 95.88 221 LEU B N 1
ATOM 3738 C CA . LEU B 1 221 ? 9.086 -11.25 3.146 1 95.88 221 LEU B CA 1
ATOM 3739 C C . LEU B 1 221 ? 7.848 -12.125 3.312 1 95.88 221 LEU B C 1
ATOM 3741 O O . LEU B 1 221 ? 7.176 -12.453 2.332 1 95.88 221 LEU B O 1
ATOM 3745 N N . PRO B 1 222 ? 7.598 -12.43 4.547 1 96.12 222 PRO B N 1
ATOM 3746 C CA . PRO B 1 222 ? 6.371 -13.195 4.785 1 96.12 222 PRO B CA 1
ATOM 3747 C C . PRO B 1 222 ? 5.121 -12.32 4.797 1 96.12 222 PRO B C 1
ATOM 3749 O O . PRO B 1 222 ? 5.184 -11.148 5.18 1 96.12 222 PRO B O 1
ATOM 3752 N N . LEU B 1 223 ? 4.078 -12.781 4.336 1 96.12 223 LEU B N 1
ATOM 3753 C CA . LEU B 1 223 ? 2.732 -12.219 4.402 1 96.12 223 LEU B CA 1
ATOM 3754 C C . LEU B 1 223 ? 1.763 -13.211 5.035 1 96.12 223 LEU B C 1
ATOM 3756 O O . LEU B 1 223 ? 1.602 -14.328 4.543 1 96.12 223 LEU B O 1
ATOM 3760 N N . ARG B 1 224 ? 1.139 -12.82 6.062 1 95.75 224 ARG B N 1
ATOM 3761 C CA . ARG B 1 224 ? 0.197 -13.703 6.742 1 95.75 224 ARG B CA 1
ATOM 3762 C C . ARG B 1 224 ? -1.229 -13.461 6.258 1 95.75 224 ARG B C 1
ATOM 3764 O O . ARG B 1 224 ? -1.707 -12.328 6.266 1 95.75 224 ARG B O 1
ATOM 3771 N N . VAL B 1 225 ? -1.857 -14.523 5.801 1 93.88 225 VAL B N 1
ATOM 3772 C CA . VAL B 1 225 ? -3.26 -14.484 5.402 1 93.88 225 VAL B CA 1
ATOM 3773 C C . VAL B 1 225 ? -4.098 -15.305 6.379 1 93.88 225 VAL B C 1
ATOM 3775 O O . VAL B 1 225 ? -3.863 -16.5 6.555 1 93.88 225 VAL B O 1
ATOM 3778 N N . VAL B 1 226 ? -5.105 -14.68 7.023 1 91.81 226 VAL B N 1
ATOM 3779 C CA . VAL B 1 226 ? -5.906 -15.344 8.047 1 91.81 226 VAL B CA 1
ATOM 3780 C C . VAL B 1 226 ? -7.391 -15.211 7.711 1 91.81 226 VAL B C 1
ATOM 3782 O O . VAL B 1 226 ? -7.836 -14.156 7.258 1 91.81 226 VAL B O 1
ATOM 3785 N N . LYS B 1 227 ? -8.133 -16.266 7.895 1 85.88 227 LYS B N 1
ATOM 3786 C CA . LYS B 1 227 ? -9.586 -16.219 7.727 1 85.88 227 LYS B CA 1
ATOM 3787 C C . LYS B 1 227 ? -10.266 -15.648 8.969 1 85.88 227 LYS B C 1
ATOM 3789 O O . LYS B 1 227 ? -9.961 -16.047 10.086 1 85.88 227 LYS B O 1
ATOM 3794 N N . THR B 1 228 ? -10.906 -14.586 8.852 1 78.5 228 THR B N 1
ATOM 3795 C CA . THR B 1 228 ? -11.688 -14.094 9.977 1 78.5 228 THR B CA 1
ATOM 3796 C C . THR B 1 228 ? -13.125 -14.609 9.898 1 78.5 228 THR B C 1
ATOM 3798 O O . THR B 1 228 ? -13.703 -14.688 8.812 1 78.5 228 THR B O 1
ATOM 3801 N N . GLY B 1 229 ? -13.555 -15.531 10.82 1 60.62 229 GLY B N 1
ATOM 3802 C CA . GLY B 1 229 ? -14.797 -16.281 10.891 1 60.62 229 GLY B CA 1
ATOM 3803 C C . GLY B 1 229 ? -16.031 -15.398 10.773 1 60.62 229 GLY B C 1
ATOM 3804 O O . GLY B 1 229 ? -15.93 -14.172 10.859 1 60.62 229 GLY B O 1
ATOM 3805 N N . LEU B 1 230 ? -17.141 -16.094 10.344 1 58.31 230 LEU B N 1
ATOM 3806 C CA . LEU B 1 230 ? -18.5 -15.578 10.211 1 58.31 230 LEU B CA 1
ATOM 3807 C C . LEU B 1 230 ? -18.891 -14.75 11.43 1 58.31 230 LEU B C 1
ATOM 3809 O O . LEU B 1 230 ? -19.516 -13.695 11.297 1 58.31 230 LEU B O 1
ATOM 3813 N N . GLU B 1 231 ? -18.531 -15.266 12.477 1 56.66 231 GLU B N 1
ATOM 3814 C CA . GLU B 1 231 ? -18.938 -14.602 13.711 1 56.66 231 GLU B CA 1
ATOM 3815 C C . GLU B 1 231 ? -18.312 -13.211 13.828 1 56.66 231 GLU B C 1
ATOM 3817 O O . GLU B 1 231 ? -18.984 -12.25 14.211 1 56.66 231 GLU B O 1
ATOM 3822 N N . GLN B 1 232 ? -17.219 -13.117 13.453 1 55.62 232 GLN B N 1
ATOM 3823 C CA . GLN B 1 232 ? -16.531 -11.836 13.547 1 55.62 232 GLN B CA 1
ATOM 3824 C C . GLN B 1 232 ? -16.984 -10.891 12.438 1 55.62 232 GLN B C 1
ATOM 3826 O O . GLN B 1 232 ? -17.047 -9.672 12.641 1 55.62 232 GLN B O 1
ATOM 3831 N N . ALA B 1 233 ? -17.391 -11.547 11.367 1 56.19 233 ALA B N 1
ATOM 3832 C CA . ALA B 1 233 ? -17.953 -10.773 10.273 1 56.19 233 ALA B CA 1
ATOM 3833 C C . ALA B 1 233 ? -19.344 -10.258 10.625 1 56.19 233 ALA B C 1
ATOM 3835 O O . ALA B 1 233 ? -19.703 -9.125 10.281 1 56.19 233 ALA B O 1
ATOM 3836 N N . ILE B 1 234 ? -20.031 -11.125 11.312 1 56.5 234 ILE B N 1
ATOM 3837 C CA . ILE B 1 234 ? -21.359 -10.727 11.789 1 56.5 234 ILE B CA 1
ATOM 3838 C C . ILE B 1 234 ? -21.219 -9.602 12.805 1 56.5 234 ILE B C 1
ATOM 3840 O O . ILE B 1 234 ? -21.969 -8.617 12.758 1 56.5 234 ILE B O 1
ATOM 3844 N N . THR B 1 235 ? -20.375 -9.766 13.633 1 52.81 235 THR B N 1
ATOM 3845 C CA . THR B 1 235 ? -20.188 -8.734 14.648 1 52.81 235 THR B CA 1
ATOM 3846 C C . THR B 1 235 ? -19.719 -7.43 14.016 1 52.81 235 THR B C 1
ATOM 3848 O O . THR B 1 235 ? -20.188 -6.352 14.391 1 52.81 235 THR B O 1
ATOM 3851 N N . ARG B 1 236 ? -19 -7.566 13.102 1 55.41 236 ARG B N 1
ATOM 3852 C CA . ARG B 1 236 ? -18.547 -6.359 12.422 1 55.41 236 ARG B CA 1
ATOM 3853 C C . ARG B 1 236 ? -19.672 -5.723 11.617 1 55.41 236 ARG B C 1
ATOM 3855 O O . ARG B 1 236 ? -19.812 -4.496 11.602 1 55.41 236 ARG B O 1
ATOM 3862 N N . ALA B 1 237 ? -20.359 -6.59 10.93 1 54.41 237 ALA B N 1
ATOM 3863 C CA . ALA B 1 237 ? -21.516 -6.109 10.172 1 54.41 237 ALA B CA 1
ATOM 3864 C C . ALA B 1 237 ? -22.562 -5.512 11.094 1 54.41 237 ALA B C 1
ATOM 3866 O O . ALA B 1 237 ? -23.203 -4.512 10.758 1 54.41 237 ALA B O 1
ATOM 3867 N N . ALA B 1 238 ? -22.719 -6.148 12.188 1 55.5 238 ALA B N 1
ATOM 3868 C CA . ALA B 1 238 ? -23.656 -5.66 13.203 1 55.5 238 ALA B CA 1
ATOM 3869 C C . ALA B 1 238 ? -23.203 -4.312 13.758 1 55.5 238 ALA B C 1
ATOM 3871 O O . ALA B 1 238 ? -24.031 -3.475 14.109 1 55.5 238 ALA B O 1
ATOM 3872 N N . HIS B 1 239 ? -22 -4.203 13.688 1 54.59 239 HIS B N 1
ATOM 3873 C CA . HIS B 1 239 ? -21.469 -2.947 14.211 1 54.59 239 HIS B CA 1
ATOM 3874 C C . HIS B 1 239 ? -21.375 -1.89 13.109 1 54.59 239 HIS B C 1
ATOM 3876 O O . HIS B 1 239 ? -21.672 -0.717 13.352 1 54.59 239 HIS B O 1
ATOM 3882 N N . ASP B 1 240 ? -21.125 -2.336 11.945 1 56.5 240 ASP B N 1
ATOM 3883 C CA . ASP B 1 240 ? -20.922 -1.381 10.859 1 56.5 240 ASP B CA 1
ATOM 3884 C C . ASP B 1 240 ? -22.25 -0.968 10.234 1 56.5 240 ASP B C 1
ATOM 3886 O O . ASP B 1 240 ? -22.406 0.172 9.789 1 56.5 240 ASP B O 1
ATOM 3890 N N . GLN B 1 241 ? -23.203 -1.967 10.133 1 54.97 241 GLN B N 1
ATOM 3891 C CA . GLN B 1 241 ? -24.531 -1.634 9.602 1 54.97 241 GLN B CA 1
ATOM 3892 C C . GLN B 1 241 ? -25.641 -2.211 10.484 1 54.97 241 GLN B C 1
ATOM 3894 O O . GLN B 1 241 ? -26.375 -3.105 10.055 1 54.97 241 GLN B O 1
ATOM 3899 N N . PRO B 1 242 ? -25.734 -1.661 11.625 1 56.53 242 PRO B N 1
ATOM 3900 C CA . PRO B 1 242 ? -26.656 -2.213 12.625 1 56.53 242 PRO B CA 1
ATOM 3901 C C . PRO B 1 242 ? -28.109 -2.215 12.148 1 56.53 242 PRO B C 1
ATOM 3903 O O . PRO B 1 242 ? -28.875 -3.127 12.484 1 56.53 242 PRO B O 1
ATOM 3906 N N . VAL B 1 243 ? -28.328 -1.33 11.359 1 60.28 243 VAL B N 1
ATOM 3907 C CA . VAL B 1 243 ? -29.703 -1.193 10.93 1 60.28 243 VAL B CA 1
ATOM 3908 C C . VAL B 1 243 ? -30.062 -2.332 9.977 1 60.28 243 VAL B C 1
ATOM 3910 O O . VAL B 1 243 ? -31.125 -2.963 10.117 1 60.28 243 VAL B O 1
ATOM 3913 N N . ILE B 1 244 ? -29.188 -2.541 9.062 1 58.78 244 ILE B N 1
ATOM 3914 C CA . ILE B 1 244 ? -29.469 -3.588 8.086 1 58.78 244 ILE B CA 1
ATOM 3915 C C . ILE B 1 244 ? -29.484 -4.949 8.781 1 58.78 244 ILE B C 1
ATOM 3917 O O . ILE B 1 244 ? -30.375 -5.77 8.523 1 58.78 244 ILE B O 1
ATOM 3921 N N . TYR B 1 245 ? -28.609 -4.988 9.648 1 57.72 245 TYR B N 1
ATOM 3922 C CA . TYR B 1 245 ? -28.578 -6.223 10.422 1 57.72 245 TYR B CA 1
ATOM 3923 C C . TYR B 1 245 ? -29.844 -6.379 11.258 1 57.72 245 TYR B C 1
ATOM 3925 O O . TYR B 1 245 ? -30.406 -7.469 11.336 1 57.72 245 TYR B O 1
ATOM 3933 N N . GLY B 1 246 ? -30.156 -5.352 11.844 1 59.09 246 GLY B N 1
ATOM 3934 C CA . GLY B 1 246 ? -31.391 -5.379 12.602 1 59.09 246 GLY B CA 1
ATOM 3935 C C . GLY B 1 246 ? -32.625 -5.691 11.758 1 59.09 246 GLY B C 1
ATOM 3936 O O . GLY B 1 246 ? -33.438 -6.523 12.133 1 59.09 246 GLY B O 1
ATOM 3937 N N . LEU B 1 247 ? -32.656 -5.141 10.648 1 63.03 247 LEU B N 1
ATOM 3938 C CA . LEU B 1 247 ? -33.812 -5.359 9.773 1 63.03 247 LEU B CA 1
ATOM 3939 C C . LEU B 1 247 ? -33.812 -6.793 9.258 1 63.03 247 LEU B C 1
ATOM 3941 O O . LEU B 1 247 ? -34.875 -7.414 9.172 1 63.03 247 LEU B O 1
ATOM 3945 N N . LEU B 1 248 ? -32.688 -7.25 8.961 1 62.59 248 LEU B N 1
ATOM 3946 C CA . LEU B 1 248 ? -32.594 -8.633 8.5 1 62.59 248 LEU B CA 1
ATOM 3947 C C . LEU B 1 248 ? -32.938 -9.602 9.617 1 62.59 248 LEU B C 1
ATOM 3949 O O . LEU B 1 248 ? -33.625 -10.602 9.375 1 62.59 248 LEU B O 1
ATOM 3953 N N . ALA B 1 249 ? -32.469 -9.18 10.734 1 63.91 249 ALA B N 1
ATOM 3954 C CA . ALA B 1 249 ? -32.812 -9.992 11.906 1 63.91 249 ALA B CA 1
ATOM 3955 C C . ALA B 1 249 ? -34.312 -10 12.156 1 63.91 249 ALA B C 1
ATOM 3957 O O . ALA B 1 249 ? -34.875 -11.047 12.461 1 63.91 249 ALA B O 1
ATOM 3958 N N . VAL B 1 250 ? -34.844 -8.93 11.938 1 64.69 250 VAL B N 1
ATOM 3959 C CA . VAL B 1 250 ? -36.281 -8.805 12.133 1 64.69 250 VAL B CA 1
ATOM 3960 C C . VAL B 1 250 ? -37.031 -9.555 11.031 1 64.69 250 VAL B C 1
ATOM 3962 O O . VAL B 1 250 ? -38 -10.273 11.297 1 64.69 250 VAL B O 1
ATOM 3965 N N . THR B 1 251 ? -36.594 -9.445 9.859 1 68.12 251 THR B N 1
ATOM 3966 C CA . THR B 1 251 ? -37.219 -10.133 8.734 1 68.12 251 THR B CA 1
ATOM 3967 C C . THR B 1 251 ? -37.125 -11.648 8.898 1 68.12 251 THR B C 1
ATOM 3969 O O . THR B 1 251 ? -38.125 -12.359 8.664 1 68.12 251 THR B O 1
ATOM 3972 N N . LEU B 1 252 ? -35.938 -11.961 9.289 1 68.81 252 LEU B N 1
ATOM 3973 C CA . LEU B 1 252 ? -35.75 -13.383 9.539 1 68.81 252 LEU B CA 1
ATOM 3974 C C . LEU B 1 252 ? -36.688 -13.867 10.656 1 68.81 252 LEU B C 1
ATOM 3976 O O . LEU B 1 252 ? -37.25 -14.953 10.562 1 68.81 252 LEU B O 1
ATOM 3980 N N . ALA B 1 253 ? -36.75 -13.016 11.617 1 66.94 253 ALA B N 1
ATOM 3981 C CA . ALA B 1 253 ? -37.625 -13.32 12.734 1 66.94 253 ALA B CA 1
ATOM 3982 C C . ALA B 1 253 ? -39.094 -13.398 12.281 1 66.94 253 ALA B C 1
ATOM 3984 O O . ALA B 1 253 ? -39.812 -14.305 12.688 1 66.94 253 ALA B O 1
ATOM 3985 N N . VAL B 1 254 ? -39.469 -12.641 11.453 1 71.44 254 VAL B N 1
ATOM 3986 C CA . VAL B 1 254 ? -40.844 -12.594 10.961 1 71.44 254 VAL B CA 1
ATOM 3987 C C . VAL B 1 254 ? -41.094 -13.797 10.055 1 71.44 254 VAL B C 1
ATOM 3989 O O . VAL B 1 254 ? -42.156 -14.445 10.164 1 71.44 254 VAL B O 1
ATOM 3992 N N . VAL B 1 255 ? -40.188 -14.102 9.258 1 71.38 255 VAL B N 1
ATOM 3993 C CA . VAL B 1 255 ? -40.344 -15.219 8.336 1 71.38 255 VAL B CA 1
ATOM 3994 C C . VAL B 1 255 ? -40.344 -16.531 9.109 1 71.38 255 VAL B C 1
ATOM 3996 O O . VAL B 1 255 ? -41.188 -17.406 8.844 1 71.38 255 VAL B O 1
ATOM 3999 N N . THR B 1 256 ? -39.469 -16.516 9.977 1 73.75 256 THR B N 1
ATOM 4000 C CA . THR B 1 256 ? -39.438 -17.719 10.805 1 73.75 256 THR B CA 1
ATOM 4001 C C . THR B 1 256 ? -40.719 -17.797 11.656 1 73.75 256 THR B C 1
ATOM 4003 O O . THR B 1 256 ? -41.281 -18.875 11.852 1 73.75 256 THR B O 1
ATOM 4006 N N . GLY B 1 257 ? -41.031 -16.719 12.125 1 63.38 257 GLY B N 1
ATOM 4007 C CA . GLY B 1 257 ? -42.281 -16.672 12.875 1 63.38 257 GLY B CA 1
ATOM 4008 C C . GLY B 1 257 ? -43.5 -16.984 12.031 1 63.38 257 GLY B C 1
ATOM 4009 O O . GLY B 1 257 ? -44.344 -17.797 12.43 1 63.38 257 GLY B O 1
ATOM 4010 N N . TRP B 1 258 ? -43.594 -16.469 10.898 1 70.94 258 TRP B N 1
ATOM 4011 C CA . TRP B 1 258 ? -44.719 -16.719 9.984 1 70.94 258 TRP B CA 1
ATOM 4012 C C . TRP B 1 258 ? -44.688 -18.156 9.492 1 70.94 258 TRP B C 1
ATOM 4014 O O . TRP B 1 258 ? -45.75 -18.812 9.445 1 70.94 258 TRP B O 1
ATOM 4024 N N . GLY B 1 259 ? -43.656 -18.641 9.234 1 69.69 259 GLY B N 1
ATOM 4025 C CA . GLY B 1 259 ? -43.5 -20.031 8.852 1 69.69 259 GLY B CA 1
ATOM 4026 C C . GLY B 1 259 ? -43.906 -21 9.945 1 69.69 259 GLY B C 1
ATOM 4027 O O . GLY B 1 259 ? -44.594 -22 9.68 1 69.69 259 GLY B O 1
ATOM 4028 N N . ALA B 1 260 ? -43.531 -20.531 11.031 1 67.38 260 ALA B N 1
ATOM 4029 C CA . ALA B 1 260 ? -43.938 -21.328 12.18 1 67.38 260 ALA B CA 1
ATOM 4030 C C . ALA B 1 260 ? -45.438 -21.281 12.359 1 67.38 260 ALA B C 1
ATOM 4032 O O . ALA B 1 260 ? -46.062 -22.297 12.695 1 67.38 260 ALA B O 1
ATOM 4033 N N . SER B 1 261 ? -46.031 -20.266 12.07 1 69.06 261 SER B N 1
ATOM 4034 C CA . SER B 1 261 ? -47.469 -20.125 12.203 1 69.06 261 SER B CA 1
ATOM 4035 C C . SER B 1 261 ? -48.219 -20.969 11.172 1 69.06 261 SER B C 1
ATOM 4037 O O . SER B 1 261 ? -49.281 -21.531 11.461 1 69.06 261 SER B O 1
ATOM 4039 N N . LEU B 1 262 ? -47.656 -21.078 10.133 1 64.81 262 LEU B N 1
ATOM 4040 C CA . LEU B 1 262 ? -48.25 -21.891 9.078 1 64.81 262 LEU B CA 1
ATOM 4041 C C . LEU B 1 262 ? -48.125 -23.375 9.391 1 64.81 262 LEU B C 1
ATOM 4043 O O . LEU B 1 262 ? -49 -24.156 9.086 1 64.81 262 LEU B O 1
ATOM 4047 N N . LEU B 1 263 ? -47.125 -23.594 9.867 1 62.94 263 LEU B N 1
ATOM 4048 C CA . LEU B 1 263 ? -46.875 -24.984 10.203 1 62.94 263 LEU B CA 1
ATOM 4049 C C . LEU B 1 263 ? -47.688 -25.422 11.398 1 62.94 263 LEU B C 1
ATOM 4051 O O . LEU B 1 263 ? -48.156 -26.562 11.477 1 62.94 263 LEU B O 1
ATOM 4055 N N . PHE B 1 264 ? -47.906 -24.578 12.227 1 57.78 264 PHE B N 1
ATOM 4056 C CA . PHE B 1 264 ? -48.656 -24.938 13.414 1 57.78 264 PHE B CA 1
ATOM 4057 C C . PHE B 1 264 ? -50.125 -24.656 13.219 1 57.78 264 PHE B C 1
ATOM 4059 O O . PHE B 1 264 ? -50.969 -24.984 14.078 1 57.78 264 PHE B O 1
ATOM 4066 N N . ARG B 1 265 ? -50.5 -23.797 12.297 1 56.44 265 ARG B N 1
ATOM 4067 C CA . ARG B 1 265 ? -51.906 -23.656 12.062 1 56.44 265 ARG B CA 1
ATOM 4068 C C . ARG B 1 265 ? -52.531 -24.969 11.539 1 56.44 265 ARG B C 1
ATOM 4070 O O . ARG B 1 265 ? -53.719 -25.078 11.383 1 56.44 265 ARG B O 1
ATOM 4077 N N . LYS B 1 266 ? -51.688 -25.812 10.977 1 49.62 266 LYS B N 1
ATOM 4078 C CA . LYS B 1 266 ? -52.438 -26.953 10.461 1 49.62 266 LYS B CA 1
ATOM 4079 C C . LYS B 1 266 ? -53.062 -27.766 11.602 1 49.62 266 LYS B C 1
ATOM 4081 O O . LYS B 1 266 ? -53.906 -28.641 11.367 1 49.62 266 LYS B O 1
ATOM 4086 N N . GLU B 1 267 ? -52.531 -27.75 12.766 1 41.09 267 GLU B N 1
ATOM 4087 C CA . GLU B 1 267 ? -53.438 -28.625 13.516 1 41.09 267 GLU B CA 1
ATOM 4088 C C . GLU B 1 267 ? -54.719 -27.891 13.898 1 41.09 267 GLU B C 1
ATOM 4090 O O . GLU B 1 267 ? -54.688 -26.719 14.273 1 41.09 267 GLU B O 1
#

Secondary structure (DSSP, 8-state):
----------------------------------EEEEEES-SEEEEPTT---EEEEEEEEEES--HHHHHTT-EEEEEEEE--EEEEEEEEEEEETTEEEEEEEEEEEEEES-EEEEESS-GGGTS-HHHHHHHT-SGGG---PBSS--S-HHHHHHHHHHHHHHHHHHTSEEEEET-EEESSSSEEEEEEEEPTTPPSEEEEEEEEEEET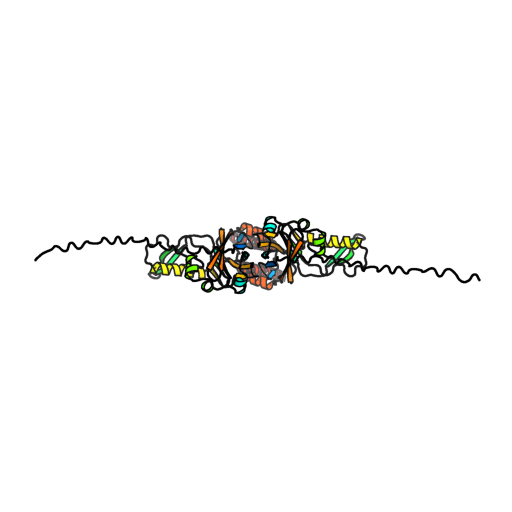TEEEEEEEEEEEEEE--HHHHHHHHHHHSHHHHHHHHHHHHHHHHHHHHHHHS--/-TT-------------------------------EEEEEES-SEEEEPTT---EEEEEEEEEES--HHHHHTT-EEEEEEEE--EEEEEEEEEEEETTEEEEEEEEEEEEEES-EEEEESS-HHHHS-HHHHHHHT-SGGG---PBSS--S-HHHHHHHHHHHHHHHHHHTSEEEEET-EEESSSSEEEEEEEEPTTPPSEEEEEEEEEEETTEEEEEEEEEEEEEE--HHHHHHHHHHHSHHHHHHHHHHHHHHHHHHHHHHHTT-

pLDDT: mean 80.14, std 19.99, range [27.8, 98.25]

InterPro domains:
  IPR019088 Conserved hypothetical protein CHP02186-related, transmembrane [PF09608] (36-266)
  IPR019088 Conserved hypothetical protein CHP02186-related, transmembrane [TIGR02186] (1-267)

Foldseek 3Di:
DDDPDPPVPPPPPPPPPPPPPPPPPPVPPVPQPKDKDKDWPDQEDEAEPPFAKDKTKMKIFIPPDDLVLLVVVQKKKKKKKFAWWAKDKDFDWDQDPNDTDTDDMWIFGGGTPAMWMEMQADPVVNAPPVVCLVVCHALVNHPRHTDPDPDDPVVVVVRSVVVSVVCVVVPRYYYDGNQKADPDSTMIMGITMAGSPHDFAKMKMKMWMGGNRHTDDMDMDIHGYHYDDPVVVLVVCCVVPVPVNVVVVVVVVVVVVVVVCVVVVVD/DPPDDDPPDPPPPPPPPPPPPPPPVPVPPVPQPKDKDKDWPDQEDEAEPPFAKDKTKMKIFIPPDDLVLLVVVQKKKKKKKFAWWAKDKDFDWDQDPNRTDTDDMWIFGGGTPAMWMEMQADPVVNAPPVVCLVVCHALVNHDGHTDPDPDDPVVVVVRSVVVSVVCVVVPRYYYDGNQKAAPDSTMIMGITMAGSPHDFAKMKMKMWMGGNRHTDDMDMDIHGYHYDDPVVVLVVCCVVPVPVSVVVVVVVVVVVVVVVCVVVVVD